Protein AF-0000000079921649 (afdb_homodimer)

pLDDT: mean 95.83, std 7.41, range [31.42, 98.88]

Structure (mmCIF, N/CA/C/O backbone):
data_AF-0000000079921649-model_v1
#
loop_
_entity.id
_entity.type
_entity.pdbx_description
1 polymer 'Metal-dependent transcriptional regulator'
#
loop_
_atom_site.group_PDB
_atom_site.id
_atom_site.type_symbol
_atom_site.label_atom_id
_atom_site.label_alt_id
_atom_site.label_comp_id
_atom_site.label_asym_id
_atom_site.label_entity_id
_atom_site.label_seq_id
_atom_site.pdbx_PDB_ins_code
_atom_site.Cartn_x
_atom_site.Cartn_y
_atom_site.Cartn_z
_atom_site.occupancy
_atom_site.B_iso_or_equiv
_atom_site.auth_seq_id
_atom_site.auth_comp_id
_atom_site.auth_asym_id
_atom_site.auth_atom_id
_atom_site.pdbx_PDB_model_num
ATOM 1 N N . MET A 1 1 ? 11.859 5.512 -8.375 1 32.03 1 MET A N 1
ATOM 2 C CA . MET A 1 1 ? 10.688 5.02 -7.656 1 32.03 1 MET A CA 1
ATOM 3 C C . MET A 1 1 ? 9.406 5.562 -8.273 1 32.03 1 MET A C 1
ATOM 5 O O . MET A 1 1 ? 9.188 6.773 -8.305 1 32.03 1 MET A O 1
ATOM 9 N N . THR A 1 2 ? 8.828 4.988 -9.281 1 42.53 2 THR A N 1
ATOM 10 C CA . THR A 1 2 ? 7.672 5.59 -9.93 1 42.53 2 THR A CA 1
ATOM 11 C C . THR A 1 2 ? 6.586 5.918 -8.914 1 42.53 2 THR A C 1
ATOM 13 O O . THR A 1 2 ? 6.16 5.047 -8.148 1 42.53 2 THR A O 1
ATOM 16 N N . ASP A 1 3 ? 6.699 7.059 -8.359 1 52.75 3 ASP A N 1
ATOM 17 C CA . ASP A 1 3 ? 5.695 7.512 -7.398 1 52.75 3 ASP A CA 1
ATOM 18 C C . ASP A 1 3 ? 4.289 7.414 -7.988 1 52.75 3 ASP A C 1
ATOM 20 O O . ASP A 1 3 ? 3.916 8.211 -8.852 1 52.75 3 ASP A O 1
ATOM 24 N N . LEU A 1 4 ? 3.9 6.086 -8.141 1 62.81 4 LEU A N 1
ATOM 25 C CA . LEU A 1 4 ? 2.527 5.898 -8.594 1 62.81 4 LEU A CA 1
ATOM 26 C C . LEU A 1 4 ? 1.567 6.781 -7.809 1 62.81 4 LEU A C 1
ATOM 28 O O . LEU A 1 4 ? 1.127 6.41 -6.719 1 62.81 4 LEU A O 1
ATOM 32 N N . ILE A 1 5 ? 1.556 8.086 -8.211 1 66.62 5 ILE A N 1
ATOM 33 C CA . ILE A 1 5 ? 0.708 9.07 -7.543 1 66.62 5 ILE A CA 1
ATOM 34 C C . ILE A 1 5 ? -0.535 9.336 -8.391 1 66.62 5 ILE A C 1
ATOM 36 O O . ILE A 1 5 ? -0.435 9.547 -9.602 1 66.62 5 ILE A O 1
ATOM 40 N N . ASP A 1 6 ? -1.612 9.102 -7.734 1 89.5 6 ASP A N 1
ATOM 41 C CA . ASP A 1 6 ? -2.855 9.555 -8.344 1 89.5 6 ASP A CA 1
ATOM 42 C C . ASP A 1 6 ? -3.045 11.062 -8.141 1 89.5 6 ASP A C 1
ATOM 44 O O . ASP A 1 6 ? -3.502 11.5 -7.086 1 89.5 6 ASP A O 1
ATOM 48 N N . THR A 1 7 ? -2.818 11.781 -9.18 1 92.25 7 THR A N 1
ATOM 49 C CA . THR A 1 7 ? -2.791 13.242 -9.109 1 92.25 7 THR A CA 1
ATOM 50 C C . THR A 1 7 ? -4.164 13.789 -8.734 1 92.25 7 THR A C 1
ATOM 52 O O . THR A 1 7 ? -4.266 14.719 -7.93 1 92.25 7 THR A O 1
ATOM 55 N N . THR A 1 8 ? -5.18 13.227 -9.352 1 95.69 8 THR A N 1
ATOM 56 C CA . THR A 1 8 ? -6.531 13.68 -9.047 1 95.69 8 THR A CA 1
ATOM 57 C C . THR A 1 8 ? -6.84 13.484 -7.566 1 95.69 8 THR A C 1
ATOM 59 O O . THR A 1 8 ? -7.348 14.398 -6.906 1 95.69 8 THR A O 1
ATOM 62 N N . GLU A 1 9 ? -6.516 12.312 -7.082 1 96.69 9 GLU A N 1
ATOM 63 C CA . GLU A 1 9 ? -6.746 12.023 -5.672 1 96.69 9 GLU A CA 1
ATOM 64 C C . GLU A 1 9 ? -5.941 12.961 -4.773 1 96.69 9 GLU A C 1
ATOM 66 O O . GLU A 1 9 ? -6.441 13.422 -3.746 1 96.69 9 GLU A O 1
ATOM 71 N N . MET A 1 10 ? -4.746 13.258 -5.172 1 96.38 10 MET A N 1
ATOM 72 C CA . MET A 1 10 ? -3.9 14.156 -4.391 1 96.38 10 MET A CA 1
ATOM 73 C C . MET A 1 10 ? -4.504 15.555 -4.328 1 96.38 10 MET A C 1
ATOM 75 O O . MET A 1 10 ? -4.453 16.203 -3.283 1 96.38 10 MET A O 1
ATOM 79 N N . TYR A 1 11 ? -5.039 16.016 -5.426 1 97.75 11 TYR A N 1
ATOM 80 C CA . TYR A 1 11 ? -5.652 17.344 -5.461 1 97.75 11 TYR A CA 1
ATOM 81 C C . TYR A 1 11 ? -6.902 17.391 -4.586 1 97.75 11 TYR A C 1
ATOM 83 O O . TYR A 1 11 ? -7.102 18.344 -3.828 1 97.75 11 TYR A O 1
ATOM 91 N N . LEU A 1 12 ? -7.707 16.344 -4.715 1 98.25 12 LEU A N 1
ATOM 92 C CA . LEU A 1 12 ? -8.922 16.266 -3.914 1 98.25 12 LEU A CA 1
ATOM 93 C C . LEU A 1 12 ? -8.594 16.234 -2.426 1 98.25 12 LEU A C 1
ATOM 95 O O . LEU A 1 12 ? -9.211 16.953 -1.635 1 98.25 12 LEU A O 1
ATOM 99 N N . ARG A 1 13 ? -7.637 15.453 -2.094 1 97.62 13 ARG A N 1
ATOM 100 C CA . ARG A 1 13 ? -7.211 15.359 -0.7 1 97.62 13 ARG A CA 1
ATOM 101 C C . ARG A 1 13 ? -6.691 16.703 -0.198 1 97.62 13 ARG A C 1
ATOM 103 O O . ARG A 1 13 ? -6.938 17.078 0.951 1 97.62 13 ARG A O 1
ATOM 110 N N . THR A 1 14 ? -6.004 17.391 -1.029 1 97.88 14 THR A N 1
ATOM 111 C CA . THR A 1 14 ? -5.449 18.688 -0.658 1 97.88 14 THR A CA 1
ATOM 112 C C . THR A 1 14 ? -6.562 19.703 -0.38 1 97.88 14 THR A C 1
ATOM 114 O O . THR A 1 14 ? -6.477 20.484 0.57 1 97.88 14 THR A O 1
ATOM 117 N N . ILE A 1 15 ? -7.543 19.672 -1.161 1 98.25 15 ILE A N 1
ATOM 118 C CA . ILE A 1 15 ? -8.672 20.578 -0.943 1 98.25 15 ILE A CA 1
ATOM 119 C C . ILE A 1 15 ? -9.32 20.266 0.407 1 98.25 15 ILE A C 1
ATOM 121 O O . ILE A 1 15 ? -9.625 21.188 1.178 1 98.25 15 ILE A O 1
ATOM 125 N N . LEU A 1 16 ? -9.484 19.016 0.685 1 98.19 16 LEU A N 1
ATOM 126 C CA . LEU A 1 16 ? -10.062 18.625 1.965 1 98.19 16 LEU A CA 1
ATOM 127 C C . LEU A 1 16 ? -9.18 19.078 3.123 1 98.19 16 LEU A C 1
ATOM 129 O O . LEU A 1 16 ? -9.688 19.531 4.152 1 98.19 16 LEU A O 1
ATOM 133 N N . GLU A 1 17 ? -7.883 18.953 2.967 1 97.38 17 GLU A N 1
ATOM 134 C CA . GLU A 1 17 ? -6.926 19.406 3.973 1 97.38 17 GLU A CA 1
ATOM 135 C C . GLU A 1 17 ? -7.078 20.906 4.246 1 97.38 17 GLU A C 1
ATOM 137 O O . GLU A 1 17 ? -7.039 21.328 5.402 1 97.38 17 GLU A O 1
ATOM 142 N N . LEU A 1 18 ? -7.207 21.625 3.17 1 97.88 18 LEU A N 1
ATOM 143 C CA . LEU A 1 18 ? -7.387 23.062 3.303 1 97.88 18 LEU A CA 1
ATOM 144 C C . LEU A 1 18 ? -8.664 23.375 4.066 1 97.88 18 LEU A C 1
ATOM 146 O O . LEU A 1 18 ? -8.656 24.219 4.973 1 97.88 18 LEU A O 1
ATOM 150 N N . GLU A 1 19 ? -9.695 22.688 3.775 1 97 19 GLU A N 1
ATOM 151 C CA . GLU A 1 19 ? -10.969 22.875 4.469 1 97 19 GLU A CA 1
ATOM 152 C C . GLU A 1 19 ? -10.844 22.547 5.953 1 97 19 GLU A C 1
ATOM 154 O O . GLU A 1 19 ? -11.398 23.266 6.797 1 97 19 GLU A O 1
ATOM 159 N N . GLU A 1 20 ? -10.148 21.484 6.199 1 96.81 20 GLU A N 1
ATOM 160 C CA . GLU A 1 20 ? -9.945 21.094 7.586 1 96.81 20 GLU A CA 1
ATOM 161 C C . GLU A 1 20 ? -9.281 22.203 8.398 1 96.81 20 GLU A C 1
ATOM 163 O O . GLU A 1 20 ? -9.617 22.406 9.562 1 96.81 20 GLU A O 1
ATOM 168 N N . GLU A 1 21 ? -8.383 22.906 7.758 1 96 21 GLU A N 1
ATOM 169 C CA . GLU A 1 21 ? -7.652 23.953 8.453 1 96 21 GLU A CA 1
ATOM 170 C C . GLU A 1 21 ? -8.328 25.312 8.273 1 96 21 GLU A C 1
ATOM 172 O O . GLU A 1 21 ? -7.742 26.344 8.586 1 96 21 GLU A O 1
ATOM 177 N N . ASN A 1 22 ? -9.531 25.344 7.695 1 95.31 22 ASN A N 1
ATOM 178 C CA . ASN A 1 22 ? -10.32 26.547 7.461 1 95.31 22 ASN A CA 1
ATOM 179 C C . ASN A 1 22 ? -9.594 27.516 6.531 1 95.31 22 ASN A C 1
ATOM 181 O O . ASN A 1 22 ? -9.617 28.719 6.75 1 95.31 22 ASN A O 1
ATOM 185 N N . ILE A 1 23 ? -8.898 26.938 5.625 1 95.31 23 ILE A N 1
ATOM 186 C CA . ILE A 1 23 ? -8.258 27.719 4.574 1 95.31 23 ILE A CA 1
ATOM 187 C C . ILE A 1 23 ? -9.062 27.594 3.281 1 95.31 23 ILE A C 1
ATOM 189 O O . ILE A 1 23 ? -9.445 26.5 2.875 1 95.31 23 ILE A O 1
ATOM 193 N N . VAL A 1 24 ? -9.32 28.734 2.621 1 96.44 24 VAL A N 1
ATOM 194 C CA . VAL A 1 24 ? -10.094 28.719 1.384 1 96.44 24 VAL A CA 1
ATOM 195 C C . VAL A 1 24 ? -9.289 28.047 0.274 1 96.44 24 VAL A C 1
ATOM 197 O O . VAL A 1 24 ? -8.18 28.469 -0.043 1 96.44 24 VAL A O 1
ATOM 200 N N . PRO A 1 25 ? -9.844 27.031 -0.302 1 97.88 25 PRO A N 1
ATOM 201 C CA . PRO A 1 25 ? -9.102 26.344 -1.357 1 97.88 25 PRO A CA 1
ATOM 202 C C . PRO A 1 25 ? -9 27.156 -2.643 1 97.88 25 PRO A C 1
ATOM 204 O O . PRO A 1 25 ? -10.023 27.484 -3.256 1 97.88 25 PRO A O 1
ATOM 207 N N . LEU A 1 26 ? -7.812 27.531 -2.957 1 97.69 26 LEU A N 1
ATOM 208 C CA . LEU A 1 26 ? -7.477 28.188 -4.211 1 97.69 26 LEU A CA 1
ATOM 209 C C . LEU A 1 26 ? -6.43 27.391 -4.984 1 97.69 26 LEU A C 1
ATOM 211 O O . LEU A 1 26 ? -5.656 26.641 -4.395 1 97.69 26 LEU A O 1
ATOM 215 N N . ARG A 1 27 ? -6.43 27.594 -6.285 1 97.06 27 ARG A N 1
ATOM 216 C CA . ARG A 1 27 ? -5.426 26.938 -7.109 1 97.06 27 ARG A CA 1
ATOM 217 C C . ARG A 1 27 ? -4.016 27.234 -6.605 1 97.06 27 ARG A C 1
ATOM 219 O O . ARG A 1 27 ? -3.16 26.344 -6.586 1 97.06 27 ARG A O 1
ATOM 226 N N . ALA A 1 28 ? -3.832 28.406 -6.18 1 96.56 28 ALA A N 1
ATOM 227 C CA . ALA A 1 28 ? -2.52 28.828 -5.699 1 96.56 28 ALA A CA 1
ATOM 228 C C . ALA A 1 28 ? -2.1 28.031 -4.473 1 96.56 28 ALA A C 1
ATOM 230 O O . ALA A 1 28 ? -0.92 27.703 -4.305 1 96.56 28 ALA A O 1
ATOM 231 N N . ARG A 1 29 ? -3.008 27.766 -3.613 1 96.56 29 ARG A N 1
ATOM 232 C CA . ARG A 1 29 ? -2.723 27 -2.408 1 96.56 29 ARG A CA 1
ATOM 233 C C . ARG A 1 29 ? -2.359 25.562 -2.752 1 96.56 29 ARG A C 1
ATOM 235 O O . ARG A 1 29 ? -1.484 24.969 -2.119 1 96.56 29 ARG A O 1
ATOM 242 N N . ILE A 1 30 ? -3.043 25.016 -3.74 1 97.12 30 ILE A N 1
ATOM 243 C CA . ILE A 1 30 ? -2.74 23.656 -4.191 1 97.12 30 ILE A CA 1
ATOM 244 C C . ILE A 1 30 ? -1.325 23.609 -4.762 1 97.12 30 ILE A C 1
ATOM 246 O O . ILE A 1 30 ? -0.561 22.688 -4.465 1 97.12 30 ILE A O 1
ATOM 250 N N . SER A 1 31 ? -1.014 24.594 -5.609 1 97 31 SER A N 1
ATOM 251 C CA . SER A 1 31 ? 0.325 24.688 -6.184 1 97 31 SER A CA 1
ATOM 252 C C . SER A 1 31 ? 1.392 24.719 -5.094 1 97 31 SER A C 1
ATOM 254 O O . SER A 1 31 ? 2.406 24.031 -5.195 1 97 31 SER A O 1
ATOM 256 N N . GLU A 1 32 ? 1.151 25.438 -4.035 1 95.44 32 GLU A N 1
ATOM 257 C CA . GLU A 1 32 ? 2.088 25.562 -2.922 1 95.44 32 GLU A CA 1
ATOM 258 C C . GLU A 1 32 ? 2.238 24.25 -2.172 1 95.44 32 GLU A C 1
ATOM 260 O O . GLU A 1 32 ? 3.354 23.828 -1.854 1 95.44 32 GLU A O 1
ATOM 265 N N . ARG A 1 33 ? 1.141 23.625 -1.967 1 95.12 33 ARG A N 1
ATOM 266 C CA . ARG A 1 33 ? 1.136 22.406 -1.162 1 95.12 33 ARG A CA 1
ATOM 267 C C . ARG A 1 33 ? 1.784 21.25 -1.915 1 95.12 33 ARG A C 1
ATOM 269 O O . ARG A 1 33 ? 2.502 20.438 -1.322 1 95.12 33 ARG A O 1
ATOM 276 N N . LEU A 1 34 ? 1.502 21.172 -3.203 1 95.19 34 LEU A N 1
ATOM 277 C CA . LEU A 1 34 ? 1.942 20.016 -3.971 1 95.19 34 LEU A CA 1
ATOM 278 C C . LEU A 1 34 ? 3.201 20.328 -4.77 1 95.19 34 LEU A C 1
ATOM 280 O O . LEU A 1 34 ? 3.805 19.438 -5.375 1 95.19 34 LEU A O 1
ATOM 284 N N . SER A 1 35 ? 3.631 21.562 -4.766 1 95.06 35 SER A N 1
ATOM 285 C CA . SER A 1 35 ? 4.781 22.016 -5.535 1 95.06 35 SER A CA 1
ATOM 286 C C . SER A 1 35 ? 4.609 21.719 -7.02 1 95.06 35 SER A C 1
ATOM 288 O O . SER A 1 35 ? 5.523 21.219 -7.668 1 95.06 35 SER A O 1
ATOM 290 N N . HIS A 1 36 ? 3.363 21.938 -7.496 1 96.19 36 HIS A N 1
ATOM 291 C CA . HIS A 1 36 ? 3.064 21.859 -8.922 1 96.19 36 HIS A CA 1
ATOM 292 C C . HIS A 1 36 ? 2.988 23.234 -9.547 1 96.19 36 HIS A C 1
ATOM 294 O O . HIS A 1 36 ? 2.662 24.219 -8.867 1 96.19 36 HIS A O 1
ATOM 300 N N . SER A 1 37 ? 3.303 23.312 -10.773 1 97.19 37 SER A N 1
ATOM 301 C CA . SER A 1 37 ? 3.256 24.594 -11.461 1 97.19 37 SER A CA 1
ATOM 302 C C . SER A 1 37 ? 1.82 25.094 -11.609 1 97.19 37 SER A C 1
ATOM 304 O O . SER A 1 37 ? 0.883 24.281 -11.648 1 97.19 37 SER A O 1
ATOM 306 N N . GLY A 1 38 ? 1.699 26.406 -11.711 1 96.31 38 GLY A N 1
ATOM 307 C CA . GLY A 1 38 ? 0.39 27 -11.914 1 96.31 38 GLY A CA 1
ATOM 308 C C . GLY A 1 38 ? -0.365 26.406 -13.086 1 96.31 38 GLY A C 1
ATOM 309 O O . GLY A 1 38 ? -1.491 25.938 -12.93 1 96.31 38 GLY A O 1
ATOM 310 N N . PRO A 1 39 ? 0.261 26.344 -14.234 1 97.44 39 PRO A N 1
ATOM 311 C CA . PRO A 1 39 ? -0.396 25.797 -15.414 1 97.44 39 PRO A CA 1
ATOM 312 C C . PRO A 1 39 ? -0.816 24.328 -15.219 1 97.44 39 PRO A C 1
ATOM 314 O O . PRO A 1 39 ? -1.905 23.938 -15.641 1 97.44 39 PRO A O 1
ATOM 317 N N . THR A 1 40 ? -0.009 23.531 -14.578 1 96.62 40 THR A N 1
ATOM 318 C CA . THR A 1 40 ? -0.338 22.141 -14.297 1 96.62 40 THR A CA 1
ATOM 319 C C . THR A 1 40 ? -1.558 22.047 -13.383 1 96.62 40 THR A C 1
ATOM 321 O O . THR A 1 40 ? -2.467 21.25 -13.633 1 96.62 40 THR A O 1
ATOM 324 N N . VAL A 1 41 ? -1.55 22.922 -12.375 1 97.69 41 VAL A N 1
ATOM 325 C CA . VAL A 1 41 ? -2.664 22.938 -11.43 1 97.69 41 VAL A CA 1
ATOM 326 C C . VAL A 1 41 ? -3.943 23.359 -12.148 1 97.69 41 VAL A C 1
ATOM 328 O O . VAL A 1 41 ? -5 22.75 -11.961 1 97.69 41 VAL A O 1
ATOM 331 N N . SER A 1 42 ? -3.822 24.359 -12.945 1 96.88 42 SER A N 1
ATOM 332 C CA . SER A 1 42 ? -4.984 24.859 -13.664 1 96.88 42 SER A CA 1
ATOM 333 C C . SER A 1 42 ? -5.555 23.797 -14.602 1 96.88 42 SER A C 1
ATOM 335 O O . SER A 1 42 ? -6.773 23.625 -14.68 1 96.88 42 SER A O 1
ATOM 337 N N . GLN A 1 43 ? -4.742 23.156 -15.273 1 97.75 43 GLN A N 1
ATOM 338 C CA . GLN A 1 43 ? -5.164 22.109 -16.203 1 97.75 43 GLN A CA 1
ATOM 339 C C . GLN A 1 43 ? -5.84 20.953 -15.453 1 97.75 43 GLN A C 1
ATOM 341 O O . GLN A 1 43 ? -6.891 20.469 -15.883 1 97.75 43 GLN A O 1
ATOM 346 N N . THR A 1 44 ? -5.246 20.531 -14.398 1 97.31 44 THR A N 1
ATOM 347 C CA . THR A 1 44 ? -5.785 19.438 -13.609 1 97.31 44 THR A CA 1
ATOM 348 C C . THR A 1 44 ? -7.129 19.812 -13 1 97.31 44 THR A C 1
ATOM 350 O O . THR A 1 44 ? -8.07 19.016 -13.023 1 97.31 44 THR A O 1
ATOM 353 N N . VAL A 1 45 ? -7.207 21 -12.477 1 97.75 45 VAL A N 1
ATOM 354 C CA . VAL A 1 45 ? -8.461 21.469 -11.906 1 97.75 45 VAL A CA 1
ATOM 355 C C . VAL A 1 45 ? -9.539 21.516 -12.992 1 97.75 45 VAL A C 1
ATOM 357 O O . VAL A 1 45 ? -10.695 21.172 -12.75 1 97.75 45 VAL A O 1
ATOM 360 N N . GLY A 1 46 ? -9.109 22.016 -14.133 1 97.25 46 GLY A N 1
ATOM 361 C CA . GLY A 1 46 ? -10.039 22.016 -15.258 1 97.25 46 GLY A CA 1
ATOM 362 C C . GLY A 1 46 ? -10.586 20.641 -15.57 1 97.25 46 GLY A C 1
ATOM 363 O O . GLY A 1 46 ? -11.789 20.484 -15.805 1 97.25 46 GLY A O 1
ATOM 364 N N . ARG A 1 47 ? -9.773 19.656 -15.609 1 97.94 47 ARG A N 1
ATOM 365 C CA . ARG A 1 47 ? -10.188 18.281 -15.852 1 97.94 47 ARG A CA 1
ATOM 366 C C . ARG A 1 47 ? -11.109 17.781 -14.742 1 97.94 47 ARG A C 1
ATOM 368 O O . ARG A 1 47 ? -12.109 17.125 -15.008 1 97.94 47 ARG A O 1
ATOM 375 N N . MET A 1 48 ? -10.758 18.078 -13.531 1 98.12 48 MET A N 1
ATOM 376 C CA . MET A 1 48 ? -11.562 17.672 -12.383 1 98.12 48 MET A CA 1
ATOM 377 C C . MET A 1 48 ? -12.961 18.297 -12.445 1 98.12 48 MET A C 1
ATOM 379 O O . MET A 1 48 ? -13.938 17.656 -12.062 1 98.12 48 MET A O 1
ATOM 383 N N . GLU A 1 49 ? -13.008 19.516 -12.883 1 97.94 49 GLU A N 1
ATOM 384 C CA . GLU A 1 49 ? -14.297 20.188 -13.031 1 97.94 49 GLU A CA 1
ATOM 385 C C . GLU A 1 49 ? -15.141 19.5 -14.109 1 97.94 49 GLU A C 1
ATOM 387 O O . GLU A 1 49 ? -16.328 19.266 -13.906 1 97.94 49 GLU A O 1
ATOM 392 N N . ARG A 1 50 ? -14.523 19.188 -15.234 1 97.56 50 ARG A N 1
ATOM 393 C CA . ARG A 1 50 ? -15.219 18.5 -16.312 1 97.56 50 ARG A CA 1
ATOM 394 C C . ARG A 1 50 ? -15.719 17.141 -15.859 1 97.56 50 ARG A C 1
ATOM 396 O O . ARG A 1 50 ? -16.797 16.703 -16.266 1 97.56 50 ARG A O 1
ATOM 403 N N . ASP A 1 51 ? -14.977 16.531 -14.977 1 97.75 51 ASP A N 1
ATOM 404 C CA . ASP A 1 51 ? -15.312 15.195 -14.484 1 97.75 51 ASP A CA 1
ATOM 405 C C . ASP A 1 51 ? -16.328 15.273 -13.344 1 97.75 51 ASP A C 1
ATOM 407 O O . ASP A 1 51 ? -16.719 14.25 -12.781 1 97.75 51 ASP A O 1
ATOM 411 N N . GLY A 1 52 ? -16.672 16.453 -12.93 1 98.25 52 GLY A N 1
ATOM 412 C CA . GLY A 1 52 ? -17.703 16.656 -11.93 1 98.25 52 GLY A CA 1
ATOM 413 C C . GLY A 1 52 ? -17.219 16.469 -10.508 1 98.25 52 GLY A C 1
ATOM 414 O O . GLY A 1 52 ? -18 16.109 -9.617 1 98.25 52 GLY A O 1
ATOM 415 N N . LEU A 1 53 ? -15.93 16.672 -10.273 1 98.62 53 LEU A N 1
ATOM 416 C CA . LEU A 1 53 ? -15.359 16.438 -8.945 1 98.62 53 LEU A CA 1
ATOM 417 C C . LEU A 1 53 ? -15.258 17.734 -8.164 1 98.62 53 LEU A C 1
ATOM 419 O O . LEU A 1 53 ? -15.281 17.719 -6.93 1 98.62 53 LEU A O 1
ATOM 423 N N . VAL A 1 54 ? -15.102 18.906 -8.867 1 98.44 54 VAL A N 1
ATOM 424 C CA . VAL A 1 54 ? -14.953 20.203 -8.234 1 98.44 54 VAL A CA 1
ATOM 425 C C . VAL A 1 54 ? -15.734 21.25 -9.023 1 98.44 54 VAL A C 1
ATOM 427 O O . VAL A 1 54 ? -16.062 21.031 -10.195 1 98.44 54 VAL A O 1
ATOM 430 N N . VAL A 1 55 ? -16.078 22.297 -8.352 1 97.75 55 VAL A N 1
ATOM 431 C CA . VAL A 1 55 ? -16.656 23.484 -8.969 1 97.75 55 VAL A CA 1
ATOM 432 C C . VAL A 1 55 ? -15.781 24.688 -8.656 1 97.75 55 VAL A C 1
ATOM 434 O O . VAL A 1 55 ? -15.336 24.875 -7.523 1 97.75 55 VAL A O 1
ATOM 437 N N . VAL A 1 56 ? -15.484 25.438 -9.695 1 94.5 56 VAL A N 1
ATOM 438 C CA . VAL A 1 56 ? -14.766 26.688 -9.5 1 94.5 56 VAL A CA 1
ATOM 439 C C . VAL A 1 56 ? -15.758 27.844 -9.406 1 94.5 56 VAL A C 1
ATOM 441 O O . VAL A 1 56 ? -16.422 28.188 -10.391 1 94.5 56 VAL A O 1
ATOM 444 N N . SER A 1 57 ? -15.781 28.391 -8.281 1 89.19 57 SER A N 1
ATOM 445 C CA . SER A 1 57 ? -16.734 29.469 -8.07 1 89.19 57 SER A CA 1
ATOM 446 C C . SER A 1 57 ? -16.203 30.781 -8.617 1 89.19 57 SER A C 1
ATOM 448 O O . SER A 1 57 ? -15.023 30.891 -8.945 1 89.19 57 SER A O 1
ATOM 450 N N . GLY A 1 58 ? -17.109 31.797 -8.695 1 82.56 58 GLY A N 1
ATOM 451 C CA . GLY A 1 58 ? -16.828 33.094 -9.289 1 82.56 58 GLY A CA 1
ATOM 452 C C . GLY A 1 58 ? -15.625 33.781 -8.672 1 82.56 58 GLY A C 1
ATOM 453 O O . GLY A 1 58 ? -14.852 34.438 -9.367 1 82.56 58 GLY A O 1
ATOM 454 N N . ASP A 1 59 ? -15.336 33.562 -7.402 1 89 59 ASP A N 1
ATOM 455 C CA . ASP A 1 59 ? -14.195 34.188 -6.734 1 89 59 ASP A CA 1
ATOM 456 C C . ASP A 1 59 ? -12.977 33.25 -6.75 1 89 59 ASP A C 1
ATOM 458 O O . ASP A 1 59 ? -12.062 33.406 -5.941 1 89 59 ASP A O 1
ATOM 462 N N . ARG A 1 60 ? -13.039 32.25 -7.559 1 89.69 60 ARG A N 1
ATOM 463 C CA . ARG A 1 60 ? -11.953 31.359 -7.898 1 89.69 60 ARG A CA 1
ATOM 464 C C . ARG A 1 60 ? -11.703 30.359 -6.773 1 89.69 60 ARG A C 1
ATOM 466 O O . ARG A 1 60 ? -10.648 29.719 -6.723 1 89.69 60 ARG A O 1
ATOM 473 N N . HIS A 1 61 ? -12.633 30.391 -5.801 1 95.44 61 HIS A N 1
ATOM 474 C CA . HIS A 1 61 ? -12.367 29.359 -4.801 1 95.44 61 HIS A CA 1
ATOM 475 C C . HIS A 1 61 ? -12.891 28 -5.262 1 95.44 61 HIS A C 1
ATOM 477 O O . HIS A 1 61 ? -13.852 27.922 -6.023 1 95.44 61 HIS A O 1
ATOM 483 N N . LEU A 1 62 ? -12.273 26.953 -4.922 1 97.94 62 LEU A N 1
ATOM 484 C CA . LEU A 1 62 ? -12.594 25.578 -5.297 1 97.94 62 LEU A CA 1
ATOM 485 C C . LEU A 1 62 ? -13.539 24.953 -4.285 1 97.94 62 LEU A C 1
ATOM 487 O O . LEU A 1 62 ? -13.352 25.094 -3.076 1 97.94 62 LEU A O 1
ATOM 491 N N . GLU A 1 63 ? -14.562 24.328 -4.812 1 97.5 63 GLU A N 1
ATOM 492 C CA . GLU A 1 63 ? -15.492 23.594 -3.967 1 97.5 63 GLU A CA 1
ATOM 493 C C . GLU A 1 63 ? -15.641 22.141 -4.438 1 97.5 63 GLU A C 1
ATOM 495 O O . GLU A 1 63 ? -15.805 21.891 -5.633 1 97.5 63 GLU A O 1
ATOM 500 N N . LEU A 1 64 ? -15.57 21.25 -3.482 1 98.38 64 LEU A N 1
ATOM 501 C CA . LEU A 1 64 ? -15.789 19.844 -3.824 1 98.38 64 LEU A CA 1
ATOM 502 C C . LEU A 1 64 ? -17.266 19.578 -4.082 1 98.38 64 LEU A C 1
ATOM 504 O O . LEU A 1 64 ? -18.125 20.047 -3.334 1 98.38 64 LEU A O 1
ATOM 508 N N . THR A 1 65 ? -17.594 18.875 -5.168 1 98.44 65 THR A N 1
ATOM 509 C CA . THR A 1 65 ? -18.938 18.297 -5.324 1 98.44 65 THR A CA 1
ATOM 510 C C . THR A 1 65 ? -19.141 17.141 -4.352 1 98.44 65 THR A C 1
ATOM 512 O O . THR A 1 65 ? -18.203 16.703 -3.684 1 98.44 65 THR A O 1
ATOM 515 N N . PRO A 1 66 ? -20.344 16.672 -4.293 1 98.31 66 PRO A N 1
ATOM 516 C CA . PRO A 1 66 ? -20.562 15.492 -3.449 1 98.31 66 PRO A CA 1
ATOM 517 C C . PRO A 1 66 ? -19.672 14.312 -3.854 1 98.31 66 PRO A C 1
ATOM 519 O O . PRO A 1 66 ? -19.094 13.648 -2.992 1 98.31 66 PRO A O 1
ATOM 522 N N . THR A 1 67 ? -19.562 14.117 -5.125 1 98.38 67 THR A N 1
ATOM 523 C CA . THR A 1 67 ? -18.719 13.047 -5.629 1 98.38 67 THR A CA 1
ATOM 524 C C . THR A 1 67 ? -17.25 13.312 -5.305 1 98.38 67 THR A C 1
ATOM 526 O O . THR A 1 67 ? -16.531 12.414 -4.871 1 98.38 67 THR A O 1
ATOM 529 N N . GLY A 1 68 ? -16.812 14.531 -5.508 1 98.62 68 GLY A N 1
ATOM 530 C CA . GLY A 1 68 ? -15.445 14.914 -5.191 1 98.62 68 GLY A CA 1
ATOM 531 C C . GLY A 1 68 ? -15.117 14.781 -3.717 1 98.62 68 GLY A C 1
ATOM 532 O O . GLY A 1 68 ? -14.031 14.312 -3.357 1 98.62 68 GLY A O 1
ATOM 533 N N . ARG A 1 69 ? -16.062 15.203 -2.924 1 98.56 69 ARG A N 1
ATOM 534 C CA . ARG A 1 69 ? -15.867 15.117 -1.481 1 98.56 69 ARG A CA 1
ATOM 535 C C . ARG A 1 69 ? -15.766 13.664 -1.025 1 98.56 69 ARG A C 1
ATOM 537 O O . ARG A 1 69 ? -14.914 13.328 -0.201 1 98.56 69 ARG A O 1
ATOM 544 N N . SER A 1 70 ? -16.641 12.883 -1.56 1 98.38 70 SER A N 1
ATOM 545 C CA . SER A 1 70 ? -16.594 11.461 -1.224 1 98.38 70 SER A CA 1
ATOM 546 C C . SER A 1 70 ? -15.234 10.852 -1.563 1 98.38 70 SER A C 1
ATOM 548 O O . SER A 1 70 ? -14.641 10.148 -0.747 1 98.38 70 SER A O 1
ATOM 550 N N . LYS A 1 71 ? -14.711 11.133 -2.695 1 98.12 71 LYS A N 1
ATOM 551 C CA . LYS A 1 71 ? -13.406 10.625 -3.123 1 98.12 71 LYS A CA 1
ATOM 552 C C . LYS A 1 71 ? -12.289 11.164 -2.24 1 98.12 71 LYS A C 1
ATOM 554 O O . LYS A 1 71 ? -11.367 10.438 -1.871 1 98.12 71 LYS A O 1
ATOM 559 N N . ALA A 1 72 ? -12.359 12.414 -1.905 1 98.62 72 ALA A N 1
ATOM 560 C CA . ALA A 1 72 ? -11.359 13.047 -1.055 1 98.62 72 ALA A CA 1
ATOM 561 C C . ALA A 1 72 ? -11.336 12.414 0.334 1 98.62 72 ALA A C 1
ATOM 563 O O . ALA A 1 72 ? -10.266 12.133 0.879 1 98.62 72 ALA A O 1
ATOM 564 N N . VAL A 1 73 ? -12.523 12.164 0.88 1 98.62 73 VAL A N 1
ATOM 565 C CA . VAL A 1 73 ? -12.664 11.562 2.201 1 98.62 73 VAL A CA 1
ATOM 566 C C . VAL A 1 73 ? -12.109 10.141 2.188 1 98.62 73 VAL A C 1
ATOM 568 O O . VAL A 1 73 ? -11.414 9.734 3.121 1 98.62 73 VAL A O 1
ATOM 571 N N . HIS A 1 74 ? -12.367 9.43 1.104 1 98.5 74 HIS A N 1
ATOM 572 C CA . HIS A 1 74 ? -11.867 8.062 0.993 1 98.5 74 HIS A CA 1
ATOM 573 C C . HIS A 1 74 ? -10.344 8.031 0.983 1 98.5 74 HIS A C 1
ATOM 575 O O . HIS A 1 74 ? -9.727 7.219 1.678 1 98.5 74 HIS A O 1
ATOM 581 N N . VAL A 1 75 ? -9.789 8.93 0.256 1 98.25 75 VAL A N 1
ATOM 582 C CA . VAL A 1 75 ? -8.328 8.953 0.161 1 98.25 75 VAL A CA 1
ATOM 583 C C . VAL A 1 75 ? -7.73 9.328 1.513 1 98.25 75 VAL A C 1
ATOM 585 O O . VAL A 1 75 ? -6.773 8.703 1.971 1 98.25 75 VAL A O 1
ATOM 588 N N . MET A 1 76 ? -8.273 10.336 2.143 1 98.69 76 MET A N 1
ATOM 589 C CA . MET A 1 76 ? -7.75 10.781 3.43 1 98.69 76 MET A CA 1
ATOM 590 C C . MET A 1 76 ? -7.922 9.695 4.492 1 98.69 76 MET A C 1
ATOM 592 O O . MET A 1 76 ? -7.039 9.492 5.324 1 98.69 76 MET A O 1
ATOM 596 N N . ARG A 1 77 ? -9.078 9.016 4.484 1 98.75 77 ARG A N 1
ATOM 597 C CA . ARG A 1 77 ? -9.312 7.93 5.422 1 98.75 77 ARG A CA 1
ATOM 598 C C . ARG A 1 77 ? -8.281 6.82 5.242 1 98.75 77 ARG A C 1
ATOM 600 O O . ARG A 1 77 ? -7.68 6.359 6.215 1 98.75 77 ARG A O 1
ATOM 607 N N . LYS A 1 78 ? -8.055 6.43 3.996 1 98.5 78 LYS A N 1
ATOM 608 C CA . LYS A 1 78 ? -7.051 5.41 3.703 1 98.5 78 LYS A CA 1
ATOM 609 C C . LYS A 1 78 ? -5.66 5.863 4.148 1 98.5 78 LYS A C 1
ATOM 611 O O . LYS A 1 78 ? -4.895 5.078 4.707 1 98.5 78 LYS A O 1
ATOM 616 N N . HIS A 1 79 ? -5.383 7.129 3.951 1 98.62 79 HIS A N 1
ATOM 617 C CA . HIS A 1 79 ? -4.098 7.699 4.336 1 98.62 79 HIS A CA 1
ATOM 618 C C . HIS A 1 79 ? -3.871 7.586 5.84 1 98.62 79 HIS A C 1
ATOM 620 O O . HIS A 1 79 ? -2.848 7.055 6.277 1 98.62 79 HIS A O 1
ATOM 626 N N . ARG A 1 80 ? -4.812 8.055 6.555 1 98.88 80 ARG A N 1
ATOM 627 C CA . ARG A 1 80 ? -4.629 8.133 8 1 98.88 80 ARG A CA 1
ATOM 628 C C . ARG A 1 80 ? -4.75 6.75 8.641 1 98.88 80 ARG A C 1
ATOM 630 O O . ARG A 1 80 ? -4.113 6.477 9.656 1 98.88 80 ARG A O 1
ATOM 637 N N . LEU A 1 81 ? -5.504 5.82 8.008 1 98.81 81 LEU A N 1
ATOM 638 C CA . LEU A 1 81 ? -5.492 4.43 8.453 1 98.81 81 LEU A CA 1
ATOM 639 C C . LEU A 1 81 ? -4.152 3.775 8.148 1 98.81 81 LEU A C 1
ATOM 641 O O . LEU A 1 81 ? -3.633 3.008 8.961 1 98.81 81 LEU A O 1
ATOM 645 N N . ALA A 1 82 ? -3.637 4.074 6.973 1 98.69 82 ALA A N 1
ATOM 646 C CA . ALA A 1 82 ? -2.311 3.568 6.637 1 98.69 82 ALA A CA 1
ATOM 647 C C . ALA A 1 82 ? -1.265 4.062 7.633 1 98.69 82 ALA A C 1
ATOM 649 O O . ALA A 1 82 ? -0.364 3.312 8.016 1 98.69 82 ALA A O 1
ATOM 650 N N . GLU A 1 83 ? -1.376 5.305 8.016 1 98.88 83 GLU A N 1
ATOM 651 C CA . GLU A 1 83 ? -0.46 5.836 9.016 1 98.88 83 GLU A CA 1
ATOM 652 C C . GLU A 1 83 ? -0.515 5.02 10.305 1 98.88 83 GLU A C 1
ATOM 654 O O . GLU A 1 83 ? 0.522 4.703 10.891 1 98.88 83 GLU A O 1
ATOM 659 N N . ARG A 1 84 ? -1.713 4.684 10.742 1 98.88 84 ARG A N 1
ATOM 660 C CA . ARG A 1 84 ? -1.876 3.9 11.961 1 98.88 84 ARG A CA 1
ATOM 661 C C . ARG A 1 84 ? -1.296 2.5 11.789 1 98.88 84 ARG A C 1
ATOM 663 O O . ARG A 1 84 ? -0.636 1.985 12.695 1 98.88 84 ARG A O 1
ATOM 670 N N . LEU A 1 85 ? -1.549 1.888 10.625 1 98.88 85 LEU A N 1
ATOM 671 C CA . LEU A 1 85 ? -0.964 0.581 10.344 1 98.88 85 LEU A CA 1
ATOM 672 C C . LEU A 1 85 ? 0.558 0.641 10.414 1 98.88 85 LEU A C 1
ATOM 674 O O . LEU A 1 85 ? 1.186 -0.187 11.078 1 98.88 85 LEU A O 1
ATOM 678 N N . LEU A 1 86 ? 1.171 1.606 9.797 1 98.81 86 LEU A N 1
ATOM 679 C CA . LEU A 1 86 ? 2.617 1.744 9.672 1 98.81 86 LEU A CA 1
ATOM 680 C C . LEU A 1 86 ? 3.254 2.053 11.016 1 98.81 86 LEU A C 1
ATOM 682 O O . LEU A 1 86 ? 4.332 1.543 11.336 1 98.81 86 LEU A O 1
ATOM 686 N N . SER A 1 87 ? 2.535 2.828 11.789 1 98.56 87 SER A N 1
ATOM 687 C CA . SER A 1 87 ? 3.088 3.244 13.07 1 98.56 87 SER A CA 1
ATOM 688 C C . SER A 1 87 ? 2.822 2.201 14.156 1 98.56 87 SER A C 1
ATOM 690 O O . SER A 1 87 ? 3.756 1.707 14.789 1 98.56 87 SER A O 1
ATOM 692 N N . ASP A 1 88 ? 1.597 1.76 14.297 1 98.38 88 ASP A N 1
ATOM 693 C CA . ASP A 1 88 ? 1.164 0.975 15.445 1 98.38 88 ASP A CA 1
ATOM 694 C C . ASP A 1 88 ? 1.498 -0.503 15.266 1 98.38 88 ASP A C 1
ATOM 696 O O . ASP A 1 88 ? 1.719 -1.223 16.234 1 98.38 88 ASP A O 1
ATOM 700 N N . VAL A 1 89 ? 1.535 -0.948 14.023 1 98.38 89 VAL A N 1
ATOM 701 C CA . VAL A 1 89 ? 1.648 -2.381 13.773 1 98.38 89 VAL A CA 1
ATOM 702 C C . VAL A 1 89 ? 3.012 -2.695 13.164 1 98.38 89 VAL A C 1
ATOM 704 O O . VAL A 1 89 ? 3.777 -3.492 13.711 1 98.38 89 VAL A O 1
ATOM 707 N N . ILE A 1 90 ? 3.365 -2.033 12.125 1 98.25 90 ILE A N 1
ATOM 708 C CA . ILE A 1 90 ? 4.586 -2.338 11.391 1 98.25 90 ILE A CA 1
ATOM 709 C C . ILE A 1 90 ? 5.793 -1.758 12.133 1 98.25 90 ILE A C 1
ATOM 711 O O . ILE A 1 90 ? 6.891 -2.312 12.07 1 98.25 90 ILE A O 1
ATOM 715 N N . GLY A 1 91 ? 5.57 -0.629 12.789 1 98.31 91 GLY A N 1
ATOM 716 C CA . GLY A 1 91 ? 6.621 -0.044 13.602 1 98.31 91 GLY A CA 1
ATOM 717 C C . GLY A 1 91 ? 7.566 0.841 12.812 1 98.31 91 GLY A C 1
ATOM 718 O O . GLY A 1 91 ? 8.766 0.902 13.109 1 98.31 91 GLY A O 1
ATOM 719 N N . LEU A 1 92 ? 7.066 1.412 11.828 1 98.5 92 LEU A N 1
ATOM 720 C CA . LEU A 1 92 ? 7.879 2.385 11.102 1 98.5 92 LEU A CA 1
ATOM 721 C C . LEU A 1 92 ? 8.148 3.615 11.961 1 98.5 92 LEU A C 1
ATOM 723 O O . LEU A 1 92 ? 7.285 4.035 12.734 1 98.5 92 LEU A O 1
ATOM 727 N N . GLU A 1 93 ? 9.289 4.191 11.773 1 98.31 93 GLU A N 1
ATOM 728 C CA . GLU A 1 93 ? 9.641 5.379 12.555 1 98.31 93 GLU A CA 1
ATOM 729 C C . GLU A 1 93 ? 8.672 6.523 12.273 1 98.31 93 GLU A C 1
ATOM 731 O O . GLU A 1 93 ? 8.281 6.75 11.125 1 98.31 93 GLU A O 1
ATOM 736 N N . TRP A 1 94 ? 8.391 7.188 13.312 1 98.25 94 TRP A N 1
ATOM 737 C CA . TRP A 1 94 ? 7.363 8.227 13.352 1 98.25 94 TRP A CA 1
ATOM 738 C C . TRP A 1 94 ? 7.574 9.242 12.234 1 98.25 94 TRP A C 1
ATOM 740 O O . TRP A 1 94 ? 6.613 9.711 11.625 1 98.25 94 TRP A O 1
ATOM 750 N N . GLU A 1 95 ? 8.828 9.562 11.938 1 98.25 95 GLU A N 1
ATOM 751 C CA . GLU A 1 95 ? 9.148 10.625 11 1 98.25 95 GLU A CA 1
ATOM 752 C C . GLU A 1 95 ? 8.977 10.156 9.555 1 98.25 95 GLU A C 1
ATOM 754 O O . GLU A 1 95 ? 8.953 10.969 8.633 1 98.25 95 GLU A O 1
ATOM 759 N N . TYR A 1 96 ? 8.766 8.812 9.359 1 98.56 96 TYR A N 1
ATOM 760 C CA . TYR A 1 96 ? 8.695 8.289 7.996 1 98.56 96 TYR A CA 1
ATOM 761 C C . TYR A 1 96 ? 7.297 7.781 7.68 1 98.56 96 TYR A C 1
ATOM 763 O O . TYR A 1 96 ? 6.996 7.438 6.535 1 98.56 96 TYR A O 1
ATOM 771 N N . VAL A 1 97 ? 6.43 7.785 8.625 1 98.75 97 VAL A N 1
ATOM 772 C CA . VAL A 1 97 ? 5.109 7.176 8.508 1 98.75 97 VAL A CA 1
ATOM 773 C C . VAL A 1 97 ? 4.277 7.93 7.477 1 98.75 97 VAL A C 1
ATOM 775 O O . VAL A 1 97 ? 3.668 7.32 6.594 1 98.75 97 VAL A O 1
ATOM 778 N N . HIS A 1 98 ? 4.32 9.227 7.531 1 98.56 98 HIS A N 1
ATOM 779 C CA . HIS A 1 98 ? 3.469 10.039 6.672 1 98.56 98 HIS A CA 1
ATOM 780 C C . HIS A 1 98 ? 3.824 9.852 5.203 1 98.56 98 HIS A C 1
ATOM 782 O O . HIS A 1 98 ? 2.941 9.625 4.371 1 98.56 98 HIS A O 1
ATOM 788 N N . GLU A 1 99 ? 5.086 9.945 4.953 1 97.38 99 GLU A N 1
ATOM 789 C CA . GLU A 1 99 ? 5.543 9.82 3.572 1 97.38 99 GLU A CA 1
ATOM 790 C C . GLU A 1 99 ? 5.18 8.453 2.992 1 97.38 99 GLU A C 1
ATOM 792 O O . GLU A 1 99 ? 4.727 8.359 1.85 1 97.38 99 GLU A O 1
ATOM 797 N N . GLU A 1 100 ? 5.348 7.41 3.74 1 97.94 100 GLU A N 1
ATOM 798 C CA . GLU A 1 100 ? 4.996 6.062 3.303 1 97.94 100 GLU A CA 1
ATOM 799 C C . GLU A 1 100 ? 3.494 5.93 3.07 1 97.94 100 GLU A C 1
ATOM 801 O O . GLU A 1 100 ? 3.064 5.344 2.076 1 97.94 100 GLU A O 1
ATOM 806 N N . ALA A 1 101 ? 2.721 6.465 3.965 1 98.31 101 ALA A N 1
ATOM 807 C CA . ALA A 1 101 ? 1.266 6.379 3.869 1 98.31 101 ALA A CA 1
ATOM 808 C C . ALA A 1 101 ? 0.754 7.094 2.623 1 98.31 101 ALA A C 1
ATOM 810 O O . ALA A 1 101 ? -0.235 6.672 2.018 1 98.31 101 ALA A O 1
ATOM 811 N N . CYS A 1 102 ? 1.47 8.133 2.236 1 96.88 102 CYS A N 1
ATOM 812 C CA . CYS A 1 102 ? 1.084 8.914 1.062 1 96.88 102 CYS A CA 1
ATOM 813 C C . CYS A 1 102 ? 1.134 8.055 -0.197 1 96.88 102 CYS A C 1
ATOM 815 O O . CYS A 1 102 ? 0.404 8.312 -1.156 1 96.88 102 CYS A O 1
ATOM 817 N N . ARG A 1 103 ? 1.859 7 -0.12 1 95.44 103 ARG A N 1
ATOM 818 C CA . ARG A 1 103 ? 1.945 6.098 -1.262 1 95.44 103 ARG A CA 1
ATOM 819 C C . ARG A 1 103 ? 0.889 5 -1.173 1 95.44 103 ARG A C 1
ATOM 821 O O . ARG A 1 103 ? 0.312 4.605 -2.188 1 95.44 103 ARG A O 1
ATOM 828 N N . TRP A 1 104 ? 0.566 4.59 -0.028 1 97 104 TRP A N 1
ATOM 829 C CA . TRP A 1 104 ? -0.31 3.445 0.2 1 97 104 TRP A CA 1
ATOM 830 C C . TRP A 1 104 ? -1.77 3.824 -0.028 1 97 104 TRP A C 1
ATOM 832 O O . TRP A 1 104 ? -2.59 2.973 -0.378 1 97 104 TRP A O 1
ATOM 842 N N . GLU A 1 105 ? -2.035 5.035 0.147 1 97.06 105 GLU A N 1
ATOM 843 C CA . GLU A 1 105 ? -3.422 5.488 0.211 1 97.06 105 GLU A CA 1
ATOM 844 C C . GLU A 1 105 ? -4.129 5.289 -1.126 1 97.06 105 GLU A C 1
ATOM 846 O O . GLU A 1 105 ? -5.352 5.133 -1.171 1 97.06 105 GLU A O 1
ATOM 851 N N . HIS A 1 106 ? -3.365 5.16 -2.141 1 95.94 106 HIS A N 1
ATOM 852 C CA . HIS A 1 106 ? -3.959 5.109 -3.471 1 95.94 106 HIS A CA 1
ATOM 853 C C . HIS A 1 106 ? -4.219 3.672 -3.908 1 95.94 106 HIS A C 1
ATOM 855 O O . HIS A 1 106 ? -4.875 3.436 -4.922 1 95.94 106 HIS A O 1
ATOM 861 N N . VAL A 1 107 ? -3.779 2.711 -3.107 1 95 107 VAL A N 1
ATOM 862 C CA . VAL A 1 107 ? -3.854 1.336 -3.592 1 95 107 VAL A CA 1
ATOM 863 C C . VAL A 1 107 ? -4.621 0.476 -2.594 1 95 107 VAL A C 1
ATOM 865 O O . VAL A 1 107 ? -4.949 -0.679 -2.879 1 95 107 VAL A O 1
ATOM 868 N N . MET A 1 108 ? -5.008 0.952 -1.541 1 97.06 108 MET A N 1
ATOM 869 C CA . MET A 1 108 ? -5.672 0.186 -0.491 1 97.06 108 MET A CA 1
ATOM 870 C C . MET A 1 108 ? -7.156 0.018 -0.797 1 97.06 108 MET A C 1
ATOM 872 O O . MET A 1 108 ? -7.852 0.995 -1.085 1 97.06 108 MET A O 1
ATOM 876 N N . SER A 1 109 ? -7.613 -1.187 -0.698 1 97.31 109 SER A N 1
ATOM 877 C CA . SER A 1 109 ? -9.031 -1.452 -0.935 1 97.31 109 SER A CA 1
ATOM 878 C C . SER A 1 109 ? -9.867 -1.144 0.304 1 97.31 109 SER A C 1
ATOM 880 O O . SER A 1 109 ? -9.328 -1.033 1.408 1 97.31 109 SER A O 1
ATOM 882 N N . GLU A 1 110 ? -11.125 -1.004 0.04 1 97.44 110 GLU A N 1
ATOM 883 C CA . GLU A 1 110 ? -12.039 -0.807 1.159 1 97.44 110 GLU A CA 1
ATOM 884 C C . GLU A 1 110 ? -12.047 -2.018 2.088 1 97.44 110 GLU A C 1
ATOM 886 O O . GLU A 1 110 ? -12.1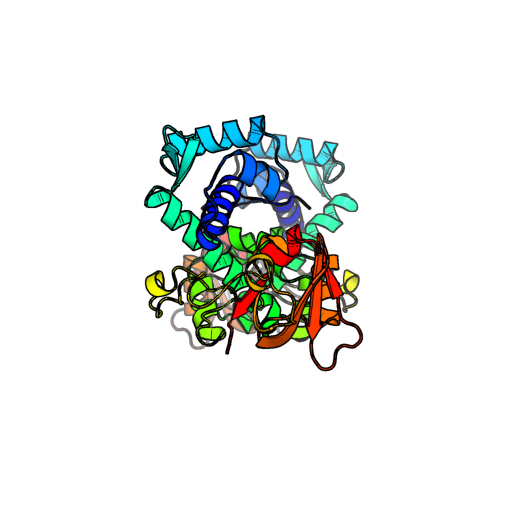95 -1.874 3.303 1 97.44 110 GLU A O 1
ATOM 891 N N . GLN A 1 111 ? -11.875 -3.215 1.532 1 97.56 111 GLN A N 1
ATOM 892 C CA . GLN A 1 111 ? -11.82 -4.434 2.334 1 97.56 111 GLN A CA 1
ATOM 893 C C . GLN A 1 111 ? -10.688 -4.367 3.354 1 97.56 111 GLN A C 1
ATOM 895 O O . GLN A 1 111 ? -10.859 -4.75 4.512 1 97.56 111 GLN A O 1
ATOM 900 N N . VAL A 1 112 ? -9.625 -3.877 2.93 1 98.56 112 VAL A N 1
ATOM 901 C CA . VAL A 1 112 ? -8.477 -3.758 3.826 1 98.56 112 VAL A CA 1
ATOM 902 C C . VAL A 1 112 ? -8.75 -2.678 4.871 1 98.56 112 VAL A C 1
ATOM 904 O O . VAL A 1 112 ? -8.398 -2.836 6.043 1 98.56 112 VAL A O 1
ATOM 907 N N . GLU A 1 113 ? -9.406 -1.574 4.492 1 98.5 113 GLU A N 1
ATOM 908 C CA . GLU A 1 113 ? -9.75 -0.535 5.457 1 98.5 113 GLU A CA 1
ATOM 909 C C . GLU A 1 113 ? -10.562 -1.107 6.617 1 98.5 113 GLU A C 1
ATOM 911 O O . GLU A 1 113 ? -10.305 -0.794 7.781 1 98.5 113 GLU A O 1
ATOM 916 N N . ARG A 1 114 ? -11.492 -1.911 6.227 1 98.38 114 ARG A N 1
ATOM 917 C CA . ARG A 1 114 ? -12.367 -2.494 7.234 1 98.38 114 ARG A CA 1
ATOM 918 C C . ARG A 1 114 ? -11.586 -3.406 8.18 1 98.38 114 ARG A C 1
ATOM 920 O O . ARG A 1 114 ? -11.805 -3.387 9.391 1 98.38 114 ARG A O 1
ATOM 927 N N . LYS A 1 115 ? -10.695 -4.191 7.621 1 98.44 115 LYS A N 1
ATOM 928 C CA . LYS A 1 115 ? -9.844 -5.051 8.438 1 98.44 115 LYS A CA 1
ATOM 929 C C . LYS A 1 115 ? -8.961 -4.223 9.375 1 98.44 115 LYS A C 1
ATOM 931 O O . LYS A 1 115 ? -8.766 -4.586 10.531 1 98.44 115 LYS A O 1
ATOM 936 N N . LEU A 1 116 ? -8.492 -3.111 8.859 1 98.44 116 LEU A N 1
ATOM 937 C CA . LEU A 1 116 ? -7.613 -2.252 9.648 1 98.44 116 LEU A CA 1
ATOM 938 C C . LEU A 1 116 ? -8.367 -1.644 10.828 1 98.44 116 LEU A C 1
ATOM 940 O O . LEU A 1 116 ? -7.832 -1.55 11.93 1 98.44 116 LEU A O 1
ATOM 944 N N . LEU A 1 117 ? -9.602 -1.163 10.562 1 98.31 117 LEU A N 1
ATOM 945 C CA . LEU A 1 117 ? -10.398 -0.568 11.633 1 98.31 117 LEU A CA 1
ATOM 946 C C . LEU A 1 117 ? -10.57 -1.544 12.797 1 98.31 117 LEU A C 1
ATOM 948 O O . LEU A 1 117 ? -10.359 -1.183 13.953 1 98.31 117 LEU A O 1
ATOM 952 N N . ALA A 1 118 ? -10.836 -2.75 12.414 1 97.81 118 ALA A N 1
ATOM 953 C CA . ALA A 1 118 ? -11.047 -3.77 13.438 1 97.81 118 ALA A CA 1
ATOM 954 C C . ALA A 1 118 ? -9.742 -4.102 14.164 1 97.81 118 ALA A C 1
ATOM 956 O O . ALA A 1 118 ? -9.703 -4.145 15.391 1 97.81 118 ALA A O 1
ATOM 957 N N . MET A 1 119 ? -8.711 -4.254 13.43 1 97.56 119 MET A N 1
ATOM 958 C CA . MET A 1 119 ? -7.418 -4.672 13.969 1 97.56 119 MET A CA 1
ATOM 959 C C . MET A 1 119 ? -6.82 -3.584 14.852 1 97.56 119 MET A C 1
ATOM 961 O O . MET A 1 119 ? -6.145 -3.883 15.836 1 97.56 119 MET A O 1
ATOM 965 N N . LEU A 1 120 ? -7.109 -2.361 14.516 1 98.12 120 LEU A N 1
ATOM 966 C CA . LEU A 1 120 ? -6.508 -1.229 15.211 1 98.12 120 LEU A CA 1
ATOM 967 C C . LEU A 1 120 ? -7.418 -0.728 16.328 1 98.12 120 LEU A C 1
ATOM 969 O O . LEU A 1 120 ? -7.207 0.36 16.859 1 98.12 120 LEU A O 1
ATOM 973 N N . ASN A 1 121 ? -8.445 -1.488 16.594 1 98 121 ASN A N 1
ATOM 974 C CA . ASN A 1 121 ? -9.391 -1.178 17.656 1 98 121 ASN A CA 1
ATOM 975 C C . ASN A 1 121 ? -10.109 0.143 17.406 1 98 121 ASN A C 1
ATOM 977 O O . ASN A 1 121 ? -10.234 0.973 18.312 1 98 121 ASN A O 1
ATOM 981 N N . HIS A 1 122 ? -10.461 0.398 16.188 1 98.12 122 HIS A N 1
ATOM 982 C CA . HIS A 1 122 ? -11.336 1.47 15.719 1 98.12 122 HIS A CA 1
ATOM 983 C C . HIS A 1 122 ? -10.766 2.84 16.078 1 98.12 122 HIS A C 1
ATOM 985 O O . HIS A 1 122 ? -11.445 3.65 16.719 1 98.12 122 HIS A O 1
ATOM 991 N N . PRO A 1 123 ? -9.602 3.133 15.539 1 98.31 123 PRO A N 1
ATOM 992 C CA . PRO A 1 123 ? -9 4.441 15.812 1 98.31 123 PRO A CA 1
ATOM 993 C C . PRO A 1 123 ? -9.82 5.594 15.234 1 98.31 123 PRO A C 1
ATOM 995 O O . PRO A 1 123 ? -10.445 5.441 14.18 1 98.31 123 PRO A O 1
ATOM 998 N N . THR A 1 124 ? -9.703 6.758 15.867 1 98.31 124 THR A N 1
ATOM 999 C CA . THR A 1 124 ? -10.438 7.922 15.391 1 98.31 124 THR A CA 1
ATOM 1000 C C . THR A 1 124 ? -9.477 9.023 14.953 1 98.31 124 THR A C 1
ATOM 1002 O O . THR A 1 124 ? -9.898 10.039 14.391 1 98.31 124 THR A O 1
ATOM 1005 N N . GLU A 1 125 ? -8.172 8.781 15.242 1 98.44 125 GLU A N 1
ATOM 1006 C CA . GLU A 1 125 ? -7.168 9.773 14.875 1 98.44 125 GLU A CA 1
ATOM 1007 C C . GLU A 1 125 ? -5.922 9.102 14.297 1 98.44 125 GLU A C 1
ATOM 1009 O O . GLU A 1 125 ? -5.641 7.941 14.594 1 98.44 125 GLU A O 1
ATOM 1014 N N . SER A 1 126 ? -5.23 9.852 13.5 1 98.62 126 SER A N 1
ATOM 1015 C CA . SER A 1 126 ? -3.934 9.414 12.992 1 98.62 126 SER A CA 1
ATOM 1016 C C . SER A 1 126 ? -2.854 9.516 14.062 1 98.62 126 SER A C 1
ATOM 1018 O O . SER A 1 126 ? -3.092 10.062 15.141 1 98.62 126 SER A O 1
ATOM 1020 N N . PRO A 1 127 ? -1.666 8.977 13.758 1 98.62 127 PRO A N 1
ATOM 1021 C CA . PRO A 1 127 ? -0.588 9.109 14.742 1 98.62 127 PRO A CA 1
ATOM 1022 C C . PRO A 1 127 ? -0.191 10.562 14.984 1 98.62 127 PRO A C 1
ATOM 1024 O O . PRO A 1 127 ? 0.527 10.859 15.945 1 98.62 127 PRO A O 1
ATOM 1027 N N . TYR A 1 128 ? -0.711 11.453 14.164 1 98.81 128 TYR A N 1
ATOM 1028 C CA . TYR A 1 128 ? -0.352 12.859 14.273 1 98.81 128 TYR A CA 1
ATOM 1029 C C . TYR A 1 128 ? -1.506 13.672 14.852 1 98.81 128 TYR A C 1
ATOM 1031 O O . TYR A 1 128 ? -1.48 14.906 14.82 1 98.81 128 TYR A O 1
ATOM 1039 N N . GLY A 1 129 ? -2.514 12.938 15.273 1 98.5 129 GLY A N 1
ATOM 1040 C CA . GLY A 1 129 ? -3.6 13.562 16.016 1 98.5 129 GLY A CA 1
ATOM 1041 C C . GLY A 1 129 ? -4.762 13.977 15.133 1 98.5 129 GLY A C 1
ATOM 1042 O O . GLY A 1 129 ? -5.777 14.469 15.625 1 98.5 129 GLY A O 1
ATOM 1043 N N . ASN A 1 130 ? -4.637 13.82 13.852 1 98.62 130 ASN A N 1
ATOM 1044 C CA . ASN A 1 130 ? -5.68 14.25 12.922 1 98.62 130 ASN A CA 1
ATOM 1045 C C . ASN A 1 130 ? -6.832 13.25 12.875 1 98.62 130 ASN A C 1
ATOM 1047 O O . ASN A 1 130 ? -6.605 12.039 12.82 1 98.62 130 ASN A O 1
ATOM 1051 N N . PRO A 1 131 ? -8.062 13.758 12.961 1 98.62 131 PRO A N 1
ATOM 1052 C CA . PRO A 1 131 ? -9.203 12.844 12.891 1 98.62 131 PRO A CA 1
ATOM 1053 C C . PRO A 1 131 ? -9.258 12.07 11.578 1 98.62 131 PRO A C 1
ATOM 1055 O O . PRO A 1 131 ? -8.938 12.609 10.516 1 98.62 131 PRO A O 1
ATOM 1058 N N . ILE A 1 132 ? -9.641 10.812 11.656 1 98.81 132 ILE A N 1
ATOM 1059 C CA . ILE A 1 132 ? -9.859 9.984 10.477 1 98.81 132 ILE A CA 1
ATOM 1060 C C . ILE A 1 132 ? -11.266 10.219 9.938 1 98.81 132 ILE A C 1
ATOM 1062 O O . ILE A 1 132 ? -12.25 9.906 10.602 1 98.81 132 ILE A O 1
ATOM 1066 N N . PRO A 1 133 ? -11.367 10.75 8.75 1 98.56 133 PRO A N 1
ATOM 1067 C CA . PRO A 1 133 ? -12.703 11.078 8.258 1 98.56 133 PRO A CA 1
ATOM 1068 C C . PRO A 1 133 ? -13.445 9.867 7.691 1 98.56 133 PRO A C 1
ATOM 1070 O O . PRO A 1 133 ? -12.828 8.836 7.414 1 98.56 133 PRO A O 1
ATOM 1073 N N . GLY A 1 134 ? -14.766 9.969 7.59 1 98.25 134 GLY A N 1
ATOM 1074 C CA . GLY A 1 134 ? -15.594 9.031 6.852 1 98.25 134 GLY A CA 1
ATOM 1075 C C . GLY A 1 134 ? -15.719 7.684 7.543 1 98.25 134 GLY A C 1
ATOM 1076 O O . GLY A 1 134 ? -16.031 6.676 6.898 1 98.25 134 GLY A O 1
ATOM 1077 N N . LEU A 1 135 ? -15.484 7.625 8.812 1 98.5 135 LEU A N 1
ATOM 1078 C CA . LEU A 1 135 ? -15.57 6.371 9.547 1 98.5 135 LEU A CA 1
ATOM 1079 C C . LEU A 1 135 ? -17 5.828 9.523 1 98.5 135 LEU A C 1
ATOM 1081 O O . LEU A 1 135 ? -17.203 4.613 9.531 1 98.5 135 LEU A O 1
ATOM 1085 N N . ASP A 1 136 ? -17.938 6.707 9.398 1 97.38 136 ASP A N 1
ATOM 1086 C CA . ASP A 1 136 ? -19.344 6.316 9.383 1 97.38 136 ASP A CA 1
ATOM 1087 C C . ASP A 1 136 ? -19.688 5.527 8.125 1 97.38 136 ASP A C 1
ATOM 1089 O O . ASP A 1 136 ? -20.562 4.66 8.141 1 97.38 136 ASP A O 1
ATOM 1093 N N . GLU A 1 137 ? -19.016 5.805 7.109 1 97.31 137 GLU A N 1
ATOM 1094 C CA . GLU A 1 137 ? -19.234 5.07 5.863 1 97.31 137 GLU A CA 1
ATOM 1095 C C . GLU A 1 137 ? -18.859 3.602 6.02 1 97.31 137 GLU A C 1
ATOM 1097 O O . GLU A 1 137 ? -19.312 2.752 5.25 1 97.31 137 GLU A O 1
ATOM 1102 N N . LEU A 1 138 ? -18.031 3.307 7.012 1 97.5 138 LEU A N 1
ATOM 1103 C CA . LEU A 1 138 ? -17.578 1.94 7.23 1 97.5 138 LEU A CA 1
ATOM 1104 C C . LEU A 1 138 ? -18.25 1.326 8.453 1 97.5 138 LEU A C 1
ATOM 1106 O O . LEU A 1 138 ? -17.859 0.257 8.914 1 97.5 138 LEU A O 1
ATOM 1110 N N . GLY A 1 139 ? -19.203 2.027 8.992 1 95.88 139 GLY A N 1
ATOM 1111 C CA . GLY A 1 139 ? -20.016 1.482 10.07 1 95.88 139 GLY A CA 1
ATOM 1112 C C . GLY A 1 139 ? -19.562 1.924 11.445 1 95.88 139 GLY A C 1
ATOM 1113 O O . GLY A 1 139 ? -20.094 1.479 12.461 1 95.88 139 GLY A O 1
ATOM 1114 N N . ASP A 1 140 ? -18.578 2.82 11.508 1 96.56 140 ASP A N 1
ATOM 1115 C CA . ASP A 1 140 ? -18.062 3.303 12.781 1 96.56 140 ASP A CA 1
ATOM 1116 C C . ASP A 1 140 ? -18.641 4.672 13.125 1 96.56 140 ASP A C 1
ATOM 1118 O O . ASP A 1 140 ? -19.312 5.293 12.297 1 96.56 140 ASP A O 1
ATOM 1122 N N . THR A 1 141 ? -18.406 5.125 14.32 1 95.94 141 THR A N 1
ATOM 1123 C CA . THR A 1 141 ? -18.766 6.477 14.734 1 95.94 141 THR A CA 1
ATOM 1124 C C . THR A 1 141 ? -17.812 7.5 14.109 1 95.94 141 THR A C 1
ATOM 1126 O O . THR A 1 141 ? -16.594 7.309 14.109 1 95.94 141 THR A O 1
ATOM 1129 N N . PRO A 1 142 ? -18.438 8.492 13.562 1 95.69 142 PRO A N 1
ATOM 1130 C CA . PRO A 1 142 ? -17.578 9.516 12.977 1 95.69 142 PRO A CA 1
ATOM 1131 C C . PRO A 1 142 ? -16.625 10.141 14 1 95.69 142 PRO A C 1
ATOM 1133 O O . PRO A 1 142 ? -17 10.32 15.164 1 95.69 142 PRO A O 1
ATOM 1136 N N . ALA A 1 143 ? -15.453 10.438 13.469 1 93.69 143 ALA A N 1
ATOM 1137 C CA . ALA A 1 143 ? -14.508 11.195 14.289 1 93.69 143 ALA A CA 1
ATOM 1138 C C . ALA A 1 143 ? -14.953 12.648 14.438 1 93.69 143 ALA A C 1
ATOM 1140 O O . ALA A 1 143 ? -15.828 13.117 13.703 1 93.69 143 ALA A O 1
ATOM 1141 N N . GLY A 1 144 ? -14.43 13.312 15.406 1 92.75 144 GLY A N 1
ATOM 1142 C CA . GLY A 1 144 ? -14.695 14.734 15.539 1 92.75 144 GLY A CA 1
ATOM 1143 C C . GLY A 1 144 ? -14.148 15.555 14.383 1 92.75 144 GLY A C 1
ATOM 1144 O O . GLY A 1 144 ? -13.289 15.086 13.641 1 92.75 144 GLY A O 1
ATOM 1145 N N . ALA A 1 145 ? -14.703 16.734 14.289 1 94.75 145 ALA A N 1
ATOM 1146 C CA . ALA A 1 145 ? -14.203 17.656 13.273 1 94.75 145 ALA A CA 1
ATOM 1147 C C . ALA A 1 145 ? -12.773 18.094 13.586 1 94.75 145 ALA A C 1
ATOM 1149 O O . ALA A 1 145 ? -12.414 18.266 14.758 1 94.75 145 ALA A O 1
ATOM 1150 N N . PHE A 1 146 ? -12.078 18.297 12.578 1 97 146 PHE A N 1
ATOM 1151 C CA . PHE A 1 146 ? -10.672 18.641 12.719 1 97 146 PHE A CA 1
ATOM 1152 C C . PHE A 1 146 ? -10.516 19.891 13.586 1 97 146 PHE A C 1
ATOM 1154 O O . PHE A 1 146 ? -9.695 19.906 14.508 1 97 146 PHE A O 1
ATOM 1161 N N . ALA A 1 147 ? -11.281 20.844 13.297 1 95.12 147 ALA A N 1
ATOM 1162 C CA . ALA A 1 147 ? -11.07 22.172 13.891 1 95.12 147 ALA A CA 1
ATOM 1163 C C . ALA A 1 147 ? -11.727 22.266 15.266 1 95.12 147 ALA A C 1
ATOM 1165 O O . ALA A 1 147 ? -11.492 23.219 16 1 95.12 147 ALA A O 1
ATOM 1166 N N . HIS A 1 148 ? -12.445 21.25 15.617 1 94.31 148 HIS A N 1
ATOM 1167 C CA . HIS A 1 148 ? -13.203 21.312 16.859 1 94.31 148 HIS A CA 1
ATOM 1168 C C . HIS A 1 148 ? -12.273 21.312 18.062 1 94.31 148 HIS A C 1
ATOM 1170 O O . HIS A 1 148 ? -11.469 20.391 18.234 1 94.31 148 HIS A O 1
ATOM 1176 N N . GLY A 1 149 ? -12.344 22.375 18.828 1 95.25 149 GLY A N 1
ATOM 1177 C CA . GLY A 1 149 ? -11.695 22.438 20.141 1 95.25 149 GLY A CA 1
ATOM 1178 C C . GLY A 1 149 ? -10.211 22.719 20.047 1 95.25 149 GLY A C 1
ATOM 1179 O O . GLY A 1 149 ? -9.484 22.547 21.031 1 95.25 149 GLY A O 1
ATOM 1180 N N . VAL A 1 150 ? -9.75 23.156 18.812 1 97.94 150 VAL A N 1
ATOM 1181 C CA . VAL A 1 150 ? -8.32 23.406 18.703 1 97.94 150 VAL A CA 1
ATOM 1182 C C . VAL A 1 150 ? -8.078 24.75 18.031 1 97.94 150 VAL A C 1
ATOM 1184 O O . VAL A 1 150 ? -8.961 25.281 17.359 1 97.94 150 VAL A O 1
ATOM 1187 N N . THR A 1 151 ? -6.938 25.297 18.281 1 97.62 151 THR A N 1
ATOM 1188 C CA . THR A 1 151 ? -6.434 26.5 17.656 1 97.62 151 THR A CA 1
ATOM 1189 C C . THR A 1 151 ? -4.977 26.328 17.234 1 97.62 151 THR A C 1
ATOM 1191 O O . THR A 1 151 ? -4.219 25.609 17.891 1 97.62 151 THR A O 1
ATOM 1194 N N . ASN A 1 152 ? -4.555 26.875 16.078 1 97.62 152 ASN A N 1
ATOM 1195 C CA . ASN A 1 152 ? -3.152 26.719 15.703 1 97.62 152 ASN A CA 1
ATOM 1196 C C . ASN A 1 152 ? -2.25 27.609 16.562 1 97.62 152 ASN A C 1
ATOM 1198 O O . ASN A 1 152 ? -2.713 28.594 17.141 1 97.62 152 ASN A O 1
ATOM 1202 N N . LEU A 1 153 ? -1.032 27.359 16.578 1 98.06 153 LEU A N 1
ATOM 1203 C CA . LEU A 1 153 ? -0.075 27.969 17.484 1 98.06 153 LEU A CA 1
ATOM 1204 C C . LEU A 1 153 ? 0.075 29.469 17.203 1 98.06 153 LEU A C 1
ATOM 1206 O O . LEU A 1 153 ? 0.253 30.25 18.141 1 98.06 153 LEU A O 1
ATOM 1210 N N . VAL A 1 154 ? 0.026 29.828 15.938 1 98 154 VAL A N 1
ATOM 1211 C CA . VAL A 1 154 ? 0.215 31.219 15.578 1 98 154 VAL A CA 1
ATOM 1212 C C . VAL A 1 154 ? -0.932 32.062 16.141 1 98 154 VAL A C 1
ATOM 1214 O O . VAL A 1 154 ? -0.705 33.125 16.719 1 98 154 VAL A O 1
ATOM 1217 N N . GLU A 1 155 ? -2.092 31.562 15.938 1 97.06 155 GLU A N 1
ATOM 1218 C CA . GLU A 1 155 ? -3.264 32.25 16.469 1 97.06 155 GLU A CA 1
ATOM 1219 C C . GLU A 1 155 ? -3.266 32.25 17.984 1 97.06 155 GLU A C 1
ATOM 1221 O O . GLU A 1 155 ? -3.662 33.25 18.609 1 97.06 155 GLU A O 1
ATOM 1226 N N . LEU A 1 156 ? -2.844 31.188 18.625 1 97.44 156 LEU A N 1
ATOM 1227 C CA . LEU A 1 156 ? -2.812 31.047 20.078 1 97.44 156 LEU A CA 1
ATOM 1228 C C . LEU A 1 156 ? -1.966 32.156 20.703 1 97.44 156 LEU A C 1
ATOM 1230 O O . LEU A 1 156 ? -2.357 32.75 21.719 1 97.44 156 LEU A O 1
ATOM 1234 N N . VAL A 1 157 ? -0.821 32.438 20.094 1 97.69 157 VAL A N 1
ATOM 1235 C CA . VAL A 1 157 ? 0.143 33.312 20.766 1 97.69 157 VAL A CA 1
ATOM 1236 C C . VAL A 1 157 ? 0.011 34.75 20.234 1 97.69 157 VAL A C 1
ATOM 1238 O O . VAL A 1 157 ? 0.681 35.656 20.719 1 97.69 157 VAL A O 1
ATOM 1241 N N . ARG A 1 158 ? -0.798 34.875 19.25 1 95.5 158 ARG A N 1
ATOM 1242 C CA . ARG A 1 158 ? -0.927 36.219 18.641 1 95.5 158 ARG A CA 1
ATOM 1243 C C . ARG A 1 158 ? -1.297 37.25 19.672 1 95.5 158 ARG A C 1
ATOM 1245 O O . ARG A 1 158 ? -2.271 37.094 20.422 1 95.5 158 ARG A O 1
ATOM 1252 N N . GLY A 1 159 ? -0.511 38.344 19.766 1 92.62 159 GLY A N 1
ATOM 1253 C CA . GLY A 1 159 ? -0.82 39.469 20.609 1 92.62 159 GLY A CA 1
ATOM 1254 C C . GLY A 1 159 ? -0.553 39.219 22.078 1 92.62 159 GLY A C 1
ATOM 1255 O O . GLY A 1 159 ? -0.844 40.062 22.922 1 92.62 159 GLY A O 1
ATOM 1256 N N . ARG A 1 160 ? -0.008 38.062 22.375 1 93 160 ARG A N 1
ATOM 1257 C CA . ARG A 1 160 ? 0.236 37.719 23.781 1 93 160 ARG A CA 1
ATOM 1258 C C . ARG A 1 160 ? 1.653 38.125 24.188 1 93 160 ARG A C 1
ATOM 1260 O O . ARG A 1 160 ? 2.594 37.969 23.406 1 93 160 ARG A O 1
ATOM 1267 N N . SER A 1 161 ? 1.734 38.656 25.391 1 92.75 161 SER A N 1
ATOM 1268 C CA . SER A 1 161 ? 3.041 39 25.938 1 92.75 161 SER A CA 1
ATOM 1269 C C . SER A 1 161 ? 3.557 37.875 26.859 1 92.75 161 SER A C 1
ATOM 1271 O O . SER A 1 161 ? 4.766 37.75 27.062 1 92.75 161 SER A O 1
ATOM 1273 N N . GLU A 1 162 ? 2.602 37.125 27.422 1 95.5 162 GLU A N 1
ATOM 1274 C CA . GLU A 1 162 ? 2.975 36.031 28.328 1 95.5 162 GLU A CA 1
ATOM 1275 C C . GLU A 1 162 ? 2.842 34.656 27.641 1 95.5 162 GLU A C 1
ATOM 1277 O O . GLU A 1 162 ? 1.961 34.469 26.797 1 95.5 162 GLU A O 1
ATOM 1282 N N . PRO A 1 163 ? 3.646 33.812 28.047 1 96.25 163 PRO A N 1
ATOM 1283 C CA . PRO A 1 163 ? 3.543 32.469 27.5 1 96.25 163 PRO A CA 1
ATOM 1284 C C . PRO A 1 163 ? 2.213 31.781 27.828 1 96.25 163 PRO A C 1
ATOM 1286 O O . PRO A 1 163 ? 1.58 32.125 28.828 1 96.25 163 PRO A O 1
ATOM 1289 N N . VAL A 1 164 ? 1.832 30.844 26.969 1 97.06 164 VAL A N 1
ATOM 1290 C CA . VAL A 1 164 ? 0.571 30.141 27.156 1 97.06 164 VAL A CA 1
ATOM 1291 C C . VAL A 1 164 ? 0.829 28.641 27.219 1 97.06 164 VAL A C 1
ATOM 1293 O O . VAL A 1 164 ? 1.622 28.109 26.438 1 97.06 164 VAL A O 1
ATOM 1296 N N . THR A 1 165 ? 0.242 27.984 28.188 1 97.31 165 THR A N 1
ATOM 1297 C CA . THR A 1 165 ? 0.309 26.531 28.312 1 97.31 165 THR A CA 1
ATOM 1298 C C . THR A 1 165 ? -0.87 25.875 27.594 1 97.31 165 THR A C 1
ATOM 1300 O O . THR A 1 165 ? -2.016 26.312 27.75 1 97.31 165 THR A O 1
ATOM 1303 N N . ALA A 1 166 ? -0.591 24.906 26.75 1 97.81 166 ALA A N 1
ATOM 1304 C CA . ALA A 1 166 ? -1.624 24.188 26.016 1 97.81 166 ALA A CA 1
ATOM 1305 C C . ALA A 1 166 ? -1.164 22.781 25.656 1 97.81 166 ALA A C 1
ATOM 1307 O O . ALA A 1 166 ? 0.003 22.438 25.859 1 97.81 166 ALA A O 1
ATOM 1308 N N . THR A 1 167 ? -2.084 21.938 25.312 1 98.06 167 THR A N 1
ATOM 1309 C CA . THR A 1 167 ? -1.792 20.578 24.906 1 98.06 167 THR A CA 1
ATOM 1310 C C . THR A 1 167 ? -1.773 20.453 23.391 1 98.06 167 THR A C 1
ATOM 1312 O O . THR A 1 167 ? -2.734 20.828 22.719 1 98.06 167 THR A O 1
ATOM 1315 N N . ILE A 1 168 ? -0.683 20 22.844 1 98.25 168 ILE A N 1
ATOM 1316 C CA . ILE A 1 168 ? -0.607 19.734 21.406 1 98.25 168 ILE A CA 1
ATOM 1317 C C . ILE A 1 168 ? -1.571 18.609 21.031 1 98.25 168 ILE A C 1
ATOM 1319 O O . ILE A 1 168 ? -1.529 17.531 21.625 1 98.25 168 ILE A O 1
ATOM 1323 N N . ARG A 1 169 ? -2.412 18.891 20.031 1 98.38 169 ARG A N 1
ATOM 1324 C CA . ARG A 1 169 ? -3.432 17.906 19.672 1 98.38 169 ARG A CA 1
ATOM 1325 C C . ARG A 1 169 ? -3.191 17.344 18.281 1 98.38 169 ARG A C 1
ATOM 1327 O O . ARG A 1 169 ? -3.455 16.156 18.031 1 98.38 169 ARG A O 1
ATOM 1334 N N . ARG A 1 170 ? -2.721 18.281 17.344 1 98.56 170 ARG A N 1
ATOM 1335 C CA . ARG A 1 170 ? -2.668 17.828 15.953 1 98.56 170 ARG A CA 1
ATOM 1336 C C . ARG A 1 170 ? -1.518 18.484 15.203 1 98.56 170 ARG A C 1
ATOM 1338 O O . ARG A 1 170 ? -1.212 19.656 15.438 1 98.56 170 ARG A O 1
ATOM 1345 N N . LEU A 1 171 ? -0.883 17.719 14.445 1 98.69 171 LEU A N 1
ATOM 1346 C CA . LEU A 1 171 ? -0.017 18.234 13.391 1 98.69 171 LEU A CA 1
ATOM 1347 C C . LEU A 1 171 ? -0.707 18.156 12.031 1 98.69 171 LEU A C 1
ATOM 1349 O O . LEU A 1 171 ? -0.962 17.062 11.523 1 98.69 171 LEU A O 1
ATOM 1353 N N . GLY A 1 172 ? -0.996 19.344 11.477 1 98 172 GLY A N 1
ATOM 1354 C CA . GLY A 1 172 ? -1.604 19.359 10.156 1 98 172 GLY A CA 1
ATOM 1355 C C . GLY A 1 172 ? -0.728 18.734 9.094 1 98 172 GLY A C 1
ATOM 1356 O O . GLY A 1 172 ? 0.474 18.547 9.297 1 98 172 GLY A O 1
ATOM 1357 N N . GLU A 1 173 ? -1.325 18.406 7.965 1 96.44 173 GLU A N 1
ATOM 1358 C CA . GLU A 1 173 ? -0.662 17.656 6.902 1 96.44 173 GLU A CA 1
ATOM 1359 C C . GLU A 1 173 ? 0.624 18.344 6.457 1 96.44 173 GLU A C 1
ATOM 1361 O O . GLU A 1 173 ? 1.652 17.688 6.266 1 96.44 173 GLU A O 1
ATOM 1366 N N . PRO A 1 174 ? 0.618 19.672 6.316 1 96 174 PRO A N 1
ATOM 1367 C CA . PRO A 1 174 ? 1.842 20.328 5.844 1 96 174 PRO A CA 1
ATOM 1368 C C . PRO A 1 174 ? 3.014 20.156 6.805 1 96 174 PRO A C 1
ATOM 1370 O O . PRO A 1 174 ? 4.172 20.125 6.375 1 96 174 PRO A O 1
ATOM 1373 N N . ALA A 1 175 ? 2.734 20 8.078 1 97.44 175 ALA A N 1
ATOM 1374 C CA . ALA A 1 175 ? 3.793 19.844 9.07 1 97.44 175 ALA A CA 1
ATOM 1375 C C . ALA A 1 175 ? 4.363 18.422 9.039 1 97.44 175 ALA A C 1
ATOM 1377 O O . ALA A 1 175 ? 5.387 18.156 9.672 1 97.44 175 ALA A O 1
ATOM 1378 N N . GLN A 1 176 ? 3.734 17.594 8.266 1 98.12 176 GLN A N 1
ATOM 1379 C CA . GLN A 1 176 ? 4.09 16.172 8.297 1 98.12 176 GLN A CA 1
ATOM 1380 C C . GLN A 1 176 ? 4.949 15.797 7.098 1 98.12 176 GLN A C 1
ATOM 1382 O O . GLN A 1 176 ? 5.523 14.703 7.059 1 98.12 176 GLN A O 1
ATOM 1387 N N . VAL A 1 177 ? 5.125 16.656 6.121 1 96.44 177 VAL A N 1
ATOM 1388 C CA . VAL A 1 177 ? 5.641 16.328 4.797 1 96.44 177 VAL A CA 1
ATOM 1389 C C . VAL A 1 177 ? 7.145 16.062 4.883 1 96.44 177 VAL A C 1
ATOM 1391 O O . VAL A 1 177 ? 7.664 15.172 4.203 1 96.44 177 VAL A O 1
ATOM 1394 N N . ASP A 1 178 ? 7.824 16.797 5.73 1 97.19 178 ASP A N 1
ATOM 1395 C CA . ASP A 1 178 ? 9.281 16.719 5.805 1 97.19 178 ASP A CA 1
ATOM 1396 C C . ASP A 1 178 ? 9.727 15.836 6.961 1 97.19 178 ASP A C 1
ATOM 1398 O O . ASP A 1 178 ? 9.633 16.219 8.125 1 97.19 178 ASP A O 1
ATOM 1402 N N . PRO A 1 179 ? 10.375 14.688 6.602 1 98.06 179 PRO A N 1
ATOM 1403 C CA . PRO A 1 179 ? 10.797 13.773 7.668 1 98.06 179 PRO A CA 1
ATOM 1404 C C . PRO A 1 179 ? 11.805 14.414 8.617 1 98.06 179 PRO A C 1
ATOM 1406 O O . PRO A 1 179 ? 11.828 14.086 9.812 1 98.06 179 PRO A O 1
ATOM 1409 N N . GLU A 1 180 ? 12.648 15.273 8.086 1 98.06 180 GLU A N 1
ATOM 1410 C CA . GLU A 1 180 ? 13.609 15.945 8.953 1 98.06 180 GLU A CA 1
ATOM 1411 C C . GLU A 1 180 ? 12.914 16.844 9.969 1 98.06 180 GLU A C 1
ATOM 1413 O O . GLU A 1 180 ? 13.305 16.875 11.141 1 98.06 180 GLU A O 1
ATOM 1418 N N . LEU A 1 181 ? 11.922 17.547 9.492 1 98.06 181 LEU A N 1
ATOM 1419 C CA . LEU A 1 181 ? 11.133 18.375 10.398 1 98.06 181 LEU A CA 1
ATOM 1420 C C . LEU A 1 181 ? 10.422 17.516 11.438 1 98.06 181 LEU A C 1
ATOM 1422 O O . LEU A 1 181 ? 10.43 17.828 12.633 1 98.06 181 LEU A O 1
ATOM 1426 N N . LEU A 1 182 ? 9.867 16.438 11.047 1 98.5 182 LEU A N 1
ATOM 1427 C CA . LEU A 1 182 ? 9.156 15.547 11.969 1 98.5 182 LEU A CA 1
ATOM 1428 C C . LEU A 1 182 ? 10.102 14.984 13.023 1 98.5 182 LEU A C 1
ATOM 1430 O O . LEU A 1 182 ? 9.727 14.844 14.188 1 98.5 182 LEU A O 1
ATOM 1434 N N . LEU A 1 183 ? 11.266 14.672 12.562 1 98 183 LEU A N 1
ATOM 1435 C CA . LEU A 1 183 ? 12.258 14.18 13.516 1 98 183 LEU A CA 1
ATOM 1436 C C . LEU A 1 183 ? 12.594 15.242 14.555 1 98 183 LEU A C 1
ATOM 1438 O O . LEU A 1 183 ? 12.711 14.938 15.742 1 98 183 LEU A O 1
ATOM 1442 N N . GLN A 1 184 ? 12.734 16.469 14.125 1 97.31 184 GLN A N 1
ATOM 1443 C CA . GLN A 1 184 ? 13 17.562 15.039 1 97.31 184 GLN A CA 1
ATOM 1444 C C . GLN A 1 184 ? 11.852 17.75 16.031 1 97.31 184 GLN A C 1
ATOM 1446 O O . GLN A 1 184 ? 12.078 17.969 17.219 1 97.31 184 GLN A O 1
ATOM 1451 N N . LEU A 1 185 ? 10.648 17.703 15.516 1 98.12 185 LEU A N 1
ATOM 1452 C CA . LEU A 1 185 ? 9.484 17.844 16.375 1 98.12 185 LEU A CA 1
ATOM 1453 C C . LEU A 1 185 ? 9.438 16.719 17.406 1 98.12 185 LEU A C 1
ATOM 1455 O O . LEU A 1 185 ? 9.195 16.969 18.594 1 98.12 185 LEU A O 1
ATOM 1459 N N . LYS A 1 186 ? 9.703 15.555 16.984 1 96.75 186 LYS A N 1
ATOM 1460 C CA . LYS A 1 186 ? 9.734 14.398 17.875 1 96.75 186 LYS A CA 1
ATOM 1461 C C . LYS A 1 186 ? 10.797 14.562 18.953 1 96.75 186 LYS A C 1
ATOM 1463 O O . LYS A 1 186 ? 10.531 14.305 20.141 1 96.75 186 LYS A O 1
ATOM 1468 N N . GLN A 1 187 ? 11.953 15.023 18.562 1 96.12 187 GLN A N 1
ATOM 1469 C CA . GLN A 1 187 ? 13.055 15.211 19.5 1 96.12 187 GLN A CA 1
ATOM 1470 C C . GLN A 1 187 ? 12.758 16.328 20.484 1 96.12 187 GLN A C 1
ATOM 1472 O O . GLN A 1 187 ? 13.266 16.312 21.609 1 96.12 187 GLN A O 1
ATOM 1477 N N . GLY A 1 188 ? 11.922 17.234 20.078 1 96.56 188 GLY A N 1
ATOM 1478 C CA . GLY A 1 188 ? 11.516 18.328 20.938 1 96.56 188 GLY A CA 1
ATOM 1479 C C . GLY A 1 188 ? 10.266 18.016 21.75 1 96.56 188 GLY A C 1
ATOM 1480 O O . GLY A 1 188 ? 9.805 18.859 22.516 1 96.56 188 GLY A O 1
ATOM 1481 N N . GLY A 1 189 ? 9.734 16.859 21.547 1 97 189 GLY A N 1
ATOM 1482 C CA . GLY A 1 189 ? 8.531 16.453 22.25 1 97 189 GLY A CA 1
ATOM 1483 C C . GLY A 1 189 ? 7.266 17.078 21.703 1 97 189 GLY A C 1
ATOM 1484 O O . GLY A 1 189 ? 6.223 17.078 22.359 1 97 189 GLY A O 1
ATOM 1485 N N . ILE A 1 190 ? 7.402 17.641 20.578 1 97.81 190 ILE A N 1
ATOM 1486 C CA . ILE A 1 190 ? 6.254 18.297 19.953 1 97.81 190 ILE A CA 1
ATOM 1487 C C . ILE A 1 190 ? 5.402 17.25 19.234 1 97.81 190 ILE A C 1
ATOM 1489 O O . ILE A 1 190 ? 5.492 17.109 18 1 97.81 190 ILE A O 1
ATOM 1493 N N . MET A 1 191 ? 4.605 16.562 19.953 1 97.75 191 MET A N 1
ATOM 1494 C CA . MET A 1 191 ? 3.766 15.461 19.5 1 97.75 191 MET A CA 1
ATOM 1495 C C . MET A 1 191 ? 2.371 15.539 20.109 1 97.75 191 MET A C 1
ATOM 1497 O O . MET A 1 191 ? 2.189 16.141 21.172 1 97.75 191 MET A O 1
ATOM 1501 N N . PRO A 1 192 ? 1.434 14.93 19.375 1 98.19 192 PRO A N 1
ATOM 1502 C CA . PRO A 1 192 ? 0.086 14.93 19.938 1 98.19 192 PRO A CA 1
ATOM 1503 C C . PRO A 1 192 ? 0.048 14.391 21.359 1 98.19 192 PRO A C 1
ATOM 1505 O O . PRO A 1 192 ? 0.648 13.352 21.656 1 98.19 192 PRO A O 1
ATOM 1508 N N . GLY A 1 193 ? -0.582 15.109 22.266 1 96.94 193 GLY A N 1
ATOM 1509 C CA . GLY A 1 193 ? -0.715 14.688 23.656 1 96.94 193 GLY A CA 1
ATOM 1510 C C . GLY A 1 193 ? 0.239 15.406 24.594 1 96.94 193 GLY A C 1
ATOM 1511 O O . GLY A 1 193 ? 0.027 15.43 25.812 1 96.94 193 GLY A O 1
ATOM 1512 N N . SER A 1 194 ? 1.254 16.031 24.078 1 97.12 194 SER A N 1
ATOM 1513 C CA . SER A 1 194 ? 2.242 16.719 24.906 1 97.12 194 SER A CA 1
ATOM 1514 C C . SER A 1 194 ? 1.722 18.062 25.391 1 97.12 194 SER A C 1
ATOM 1516 O O . SER A 1 194 ? 1.018 18.766 24.656 1 97.12 194 SER A O 1
ATOM 1518 N N . VAL A 1 195 ? 2.102 18.391 26.578 1 97 195 VAL A N 1
ATOM 1519 C CA . VAL A 1 195 ? 1.816 19.719 27.109 1 97 195 VAL A CA 1
ATOM 1520 C C . VAL A 1 195 ? 3.039 20.609 26.938 1 97 195 VAL A C 1
ATOM 1522 O O . VAL A 1 195 ? 4.152 20.234 27.297 1 97 195 VAL A O 1
ATOM 1525 N N . GLY A 1 196 ? 2.764 21.75 26.359 1 96.94 196 GLY A N 1
ATOM 1526 C CA . GLY A 1 196 ? 3.869 22.672 26.125 1 96.94 196 GLY A CA 1
ATOM 1527 C C . GLY A 1 196 ? 3.541 24.094 26.5 1 96.94 196 GLY A C 1
ATOM 1528 O O . GLY A 1 196 ? 2.402 24.406 26.859 1 96.94 196 GLY A O 1
ATOM 1529 N N . VAL A 1 197 ? 4.574 24.875 26.578 1 97.38 197 VAL A N 1
ATOM 1530 C CA . VAL A 1 197 ? 4.488 26.312 26.75 1 97.38 197 VAL A CA 1
ATOM 1531 C C . VAL A 1 197 ? 4.887 27.031 25.469 1 97.38 197 VAL A C 1
ATOM 1533 O O . VAL A 1 197 ? 5.91 26.703 24.859 1 97.38 197 VAL A O 1
ATOM 1536 N N . PHE A 1 198 ? 4.055 28.016 25.078 1 98.06 198 PHE A N 1
ATOM 1537 C CA . PHE A 1 198 ? 4.207 28.656 23.781 1 98.06 198 PHE A CA 1
ATOM 1538 C C . PHE A 1 198 ? 4.293 30.172 23.906 1 98.06 198 PHE A C 1
ATOM 1540 O O . PHE A 1 198 ? 3.578 30.766 24.719 1 98.06 198 PHE A O 1
ATOM 1547 N N . SER A 1 199 ? 5.16 30.766 23.172 1 97.31 199 SER A N 1
ATOM 1548 C CA . SER A 1 199 ? 5.301 32.219 23.172 1 97.31 199 SER A CA 1
ATOM 1549 C C . SER A 1 199 ? 5.691 32.75 21.797 1 97.31 199 SER A C 1
ATOM 1551 O O . SER A 1 199 ? 6.348 32.031 21.031 1 97.31 199 SER A O 1
ATOM 1553 N N . PRO A 1 200 ? 5.223 33.938 21.516 1 97.19 200 PRO A N 1
ATOM 1554 C CA . PRO A 1 200 ? 5.629 34.531 20.234 1 97.19 200 PRO A CA 1
ATOM 1555 C C . PRO A 1 200 ? 7.109 34.906 20.203 1 97.19 200 PRO A C 1
ATOM 1557 O O . PRO A 1 200 ? 7.664 35.344 21.219 1 97.19 200 PRO A O 1
ATOM 1560 N N . ALA A 1 201 ? 7.746 34.688 19.109 1 94.5 201 ALA A N 1
ATOM 1561 C CA . ALA A 1 201 ? 9.133 35.094 18.859 1 94.5 201 ALA A CA 1
ATOM 1562 C C . ALA A 1 201 ? 9.305 35.656 17.453 1 94.5 201 ALA A C 1
ATOM 1564 O O . ALA A 1 201 ? 10.055 35.094 16.641 1 94.5 201 ALA A O 1
ATOM 1565 N N . GLY A 1 202 ? 8.617 36.781 17.156 1 93.06 202 GLY A N 1
ATOM 1566 C CA . GLY A 1 202 ? 8.688 37.406 15.836 1 93.06 202 GLY A CA 1
ATOM 1567 C C . GLY A 1 202 ? 8 36.562 14.766 1 93.06 202 GLY A C 1
ATOM 1568 O O . GLY A 1 202 ? 6.801 36.281 14.859 1 93.06 202 GLY A O 1
ATOM 1569 N N . SER A 1 203 ? 8.805 36.156 13.867 1 95.94 203 SER A N 1
ATOM 1570 C CA . SER A 1 203 ? 8.273 35.312 12.781 1 95.94 203 SER A CA 1
ATOM 1571 C C . SER A 1 203 ? 8.305 33.844 13.148 1 95.94 203 SER A C 1
ATOM 1573 O O . SER A 1 203 ? 8.148 32.969 12.281 1 95.94 203 SER A O 1
ATOM 1575 N N . TYR A 1 204 ? 8.5 33.625 14.461 1 97.69 204 TYR A N 1
ATOM 1576 C CA . TYR A 1 204 ? 8.57 32.25 14.984 1 97.69 204 TYR A CA 1
ATOM 1577 C C . TYR A 1 204 ? 7.664 32.094 16.203 1 97.69 204 TYR A C 1
ATOM 1579 O O . TYR A 1 204 ? 7.137 33.094 16.719 1 97.69 204 TYR A O 1
ATOM 1587 N N . VAL A 1 205 ? 7.379 30.891 16.578 1 98.19 205 VAL A N 1
ATOM 1588 C CA . VAL A 1 205 ? 6.77 30.516 17.844 1 98.19 205 VAL A CA 1
ATOM 1589 C C . VAL A 1 205 ? 7.734 29.641 18.641 1 98.19 205 VAL A C 1
ATOM 1591 O O . VAL A 1 205 ? 8.242 28.641 18.125 1 98.19 205 VAL A O 1
ATOM 1594 N N . LEU A 1 206 ? 8.055 30.062 19.828 1 97.62 206 LEU A N 1
ATOM 1595 C CA . LEU A 1 206 ? 8.859 29.25 20.719 1 97.62 206 LEU A CA 1
ATOM 1596 C C . LEU A 1 206 ? 8 28.188 21.406 1 97.62 206 LEU A C 1
ATOM 1598 O O . LEU A 1 206 ? 6.961 28.5 21.984 1 97.62 206 LEU A O 1
ATOM 1602 N N . VAL A 1 207 ? 8.422 26.938 21.234 1 98.06 207 VAL A N 1
ATOM 1603 C CA . VAL A 1 207 ? 7.703 25.797 21.812 1 98.06 207 VAL A CA 1
ATOM 1604 C C . VAL A 1 207 ? 8.586 25.078 22.828 1 98.06 207 VAL A C 1
ATOM 1606 O O . VAL A 1 207 ? 9.688 24.625 22.484 1 98.06 207 VAL A O 1
ATOM 1609 N N . GLN A 1 208 ? 8.102 25.016 23.984 1 97 208 GLN A N 1
ATOM 1610 C CA . GLN A 1 208 ? 8.828 24.297 25.031 1 97 208 GLN A CA 1
ATOM 1611 C C . GLN A 1 208 ? 7.945 23.219 25.672 1 97 208 GLN A C 1
ATOM 1613 O O . GLN A 1 208 ? 6.883 23.531 26.219 1 97 208 GLN A O 1
ATOM 1618 N N . VAL A 1 209 ? 8.398 22.016 25.484 1 96.12 209 VAL A N 1
ATOM 1619 C CA . VAL A 1 209 ? 7.695 20.891 26.094 1 96.12 209 VAL A CA 1
ATOM 1620 C C . VAL A 1 209 ? 8.477 20.375 27.297 1 96.12 209 VAL A C 1
ATOM 1622 O O . VAL A 1 209 ? 9.703 20.266 27.25 1 96.12 209 VAL A O 1
ATOM 1625 N N . ASP A 1 210 ? 7.703 20.188 28.328 1 87.44 210 ASP A N 1
ATOM 1626 C CA . ASP A 1 210 ? 8.352 19.75 29.562 1 87.44 210 ASP A CA 1
ATOM 1627 C C . ASP A 1 210 ? 9.148 18.484 29.359 1 87.44 210 ASP A C 1
ATOM 1629 O O . ASP A 1 210 ? 8.656 17.516 28.766 1 87.44 210 ASP A O 1
ATOM 1633 N N . GLY A 1 211 ? 10.367 18.516 29.781 1 88.81 211 GLY A N 1
ATOM 1634 C CA . GLY A 1 211 ? 11.203 17.328 29.719 1 88.81 211 GLY A CA 1
ATOM 1635 C C . GLY A 1 211 ? 12.062 17.266 28.469 1 88.81 211 GLY A C 1
ATOM 1636 O O . GLY A 1 211 ? 12.867 16.344 28.328 1 88.81 211 GLY A O 1
ATOM 1637 N N . PHE A 1 212 ? 11.961 18.203 27.531 1 91.56 212 PHE A N 1
ATOM 1638 C CA . PHE A 1 212 ? 12.664 18.078 26.266 1 91.56 212 PHE A CA 1
ATOM 1639 C C . PHE A 1 212 ? 13.648 19.219 26.078 1 91.56 212 PHE A C 1
ATOM 1641 O O . PHE A 1 212 ? 14.07 19.516 24.969 1 91.56 212 PHE A O 1
ATOM 1648 N N . GLY A 1 213 ? 14.109 19.859 27.109 1 83.94 213 GLY A N 1
ATOM 1649 C CA . GLY A 1 213 ? 15.195 20.828 27.016 1 83.94 213 GLY A CA 1
ATOM 1650 C C . GLY A 1 213 ? 14.719 22.219 26.688 1 83.94 213 GLY A C 1
ATOM 1651 O O . GLY A 1 213 ? 13.68 22.672 27.172 1 83.94 213 GLY A O 1
ATOM 1652 N N . GLU A 1 214 ? 15.633 22.984 25.781 1 85.38 214 GLU A N 1
ATOM 1653 C CA . GLU A 1 214 ? 15.5 24.422 25.594 1 85.38 214 GLU A CA 1
ATOM 1654 C C . GLU A 1 214 ? 14.359 24.75 24.625 1 85.38 214 GLU A C 1
ATOM 1656 O O . GLU A 1 214 ? 13.992 25.906 24.438 1 85.38 214 GLU A O 1
ATOM 1661 N N . GLY A 1 215 ? 13.703 23.781 24.141 1 91 215 GLY A N 1
ATOM 1662 C CA . GLY A 1 215 ? 12.594 24.047 23.25 1 91 215 GLY A CA 1
ATOM 1663 C C . GLY A 1 215 ? 13.023 24.219 21.797 1 91 215 GLY A C 1
ATOM 1664 O O . GLY A 1 215 ? 14.203 24.062 21.469 1 91 215 GLY A O 1
ATOM 1665 N N . LEU A 1 216 ? 12.016 24.453 20.906 1 96.06 216 LEU A N 1
ATOM 1666 C CA . LEU A 1 216 ? 12.203 24.625 19.469 1 96.06 216 LEU A CA 1
ATOM 1667 C C . LEU A 1 216 ? 11.492 25.875 18.984 1 96.06 216 LEU A C 1
ATOM 1669 O O . LEU A 1 216 ? 10.367 26.172 19.406 1 96.06 216 LEU A O 1
ATOM 1673 N N . GLU A 1 217 ? 12.188 26.672 18.141 1 97.12 217 GLU A N 1
ATOM 1674 C CA . GLU A 1 217 ? 11.531 27.781 17.438 1 97.12 217 GLU A CA 1
ATOM 1675 C C . GLU A 1 217 ? 11 27.328 16.078 1 97.12 217 GLU A C 1
ATOM 1677 O O . GLU A 1 217 ? 11.773 26.922 15.203 1 97.12 217 GLU A O 1
ATOM 1682 N N . LEU A 1 218 ? 9.742 27.438 15.969 1 98.12 218 LEU A N 1
ATOM 1683 C CA . LEU A 1 218 ? 9.102 27.031 14.727 1 98.12 218 LEU A CA 1
ATOM 1684 C C . LEU A 1 218 ? 8.688 28.25 13.898 1 98.12 218 LEU A C 1
ATOM 1686 O O . LEU A 1 218 ? 8.023 29.156 14.414 1 98.12 218 LEU A O 1
ATOM 1690 N N . PRO A 1 219 ? 9.109 28.25 12.633 1 97.88 219 PRO A N 1
ATOM 1691 C CA . PRO A 1 219 ? 8.586 29.328 11.789 1 97.88 219 PRO A CA 1
ATOM 1692 C C . PRO A 1 219 ? 7.059 29.344 11.734 1 97.88 219 PRO A C 1
ATOM 1694 O O . PRO A 1 219 ? 6.426 28.281 11.766 1 97.88 219 PRO A O 1
ATOM 1697 N N . ASN A 1 220 ? 6.5 30.516 11.578 1 97.75 220 ASN A N 1
ATOM 1698 C CA . ASN A 1 220 ? 5.047 30.672 11.547 1 97.75 220 ASN A CA 1
ATOM 1699 C C . ASN A 1 220 ? 4.418 29.781 10.469 1 97.75 220 ASN A C 1
ATOM 1701 O O . ASN A 1 220 ? 3.303 29.297 10.641 1 97.75 220 ASN A O 1
ATOM 1705 N N . GLU A 1 221 ? 5.172 29.516 9.422 1 95.94 221 GLU A N 1
ATOM 1706 C CA . GLU A 1 221 ? 4.688 28.688 8.32 1 95.94 221 GLU A CA 1
ATOM 1707 C C . GLU A 1 221 ? 4.473 27.25 8.773 1 95.94 221 GLU A C 1
ATOM 1709 O O . GLU A 1 221 ? 3.602 26.547 8.25 1 95.94 221 GLU A O 1
ATOM 1714 N N . VAL A 1 222 ? 5.234 26.844 9.75 1 97.56 222 VAL A N 1
ATOM 1715 C CA . VAL A 1 222 ? 5.109 25.5 10.32 1 97.56 222 VAL A CA 1
ATOM 1716 C C . VAL A 1 222 ? 4.148 25.531 11.508 1 97.56 222 VAL A C 1
ATOM 1718 O O . VAL A 1 222 ? 3.227 24.719 11.586 1 97.56 222 VAL A O 1
ATOM 1721 N N . ALA A 1 223 ? 4.305 26.516 12.398 1 98.44 223 ALA A N 1
ATOM 1722 C CA . ALA A 1 223 ? 3.527 26.641 13.625 1 98.44 223 ALA A CA 1
ATOM 1723 C C . ALA A 1 223 ? 2.041 26.797 13.328 1 98.44 223 ALA A C 1
ATOM 1725 O O . ALA A 1 223 ? 1.192 26.359 14.102 1 98.44 223 ALA A O 1
ATOM 1726 N N . GLY A 1 224 ? 1.785 27.391 12.18 1 97.94 224 GLY A N 1
ATOM 1727 C CA . GLY A 1 224 ? 0.405 27.578 11.766 1 97.94 224 GLY A CA 1
ATOM 1728 C C . GLY A 1 224 ? -0.315 26.266 11.477 1 97.94 224 GLY A C 1
ATOM 1729 O O . GLY A 1 224 ? -1.544 26.25 11.375 1 97.94 224 GLY A O 1
ATOM 1730 N N . HIS A 1 225 ? 0.426 25.141 11.422 1 98.19 225 HIS A N 1
ATOM 1731 C CA . HIS A 1 225 ? -0.154 23.828 11.141 1 98.19 225 HIS A CA 1
ATOM 1732 C C . HIS A 1 225 ? -0.046 22.922 12.359 1 98.19 225 HIS A C 1
ATOM 1734 O O . HIS A 1 225 ? -0.206 21.703 12.242 1 98.19 225 HIS A O 1
ATOM 1740 N N . ILE A 1 226 ? 0.287 23.469 13.484 1 98.62 226 ILE A N 1
ATOM 1741 C CA . ILE A 1 226 ? 0.264 22.734 14.75 1 98.62 226 ILE A CA 1
ATOM 1742 C C . ILE A 1 226 ? -0.881 23.266 15.617 1 98.62 226 ILE A C 1
ATOM 1744 O O . ILE A 1 226 ? -0.979 24.453 15.875 1 98.62 226 ILE A O 1
ATOM 1748 N N . PHE A 1 227 ? -1.716 22.344 16.062 1 98.75 227 PHE A N 1
ATOM 1749 C CA . PHE A 1 227 ? -2.955 22.719 16.734 1 98.75 227 PHE A CA 1
ATOM 1750 C C . PHE A 1 227 ? -2.951 22.25 18.172 1 98.75 227 PHE A C 1
ATOM 1752 O O . PHE A 1 227 ? -2.5 21.156 18.484 1 98.75 227 PHE A O 1
ATOM 1759 N N . VAL A 1 228 ? -3.473 23.141 19.031 1 98.56 228 VAL A N 1
ATOM 1760 C CA . VAL A 1 228 ? -3.42 22.875 20.469 1 98.56 228 VAL A CA 1
ATOM 1761 C C . VAL A 1 228 ? -4.801 23.094 21.078 1 98.56 228 VAL A C 1
ATOM 1763 O O . VAL A 1 228 ? -5.66 23.75 20.484 1 98.56 228 VAL A O 1
ATOM 1766 N N . GLU A 1 229 ? -4.98 22.453 22.094 1 97.81 229 GLU A N 1
ATOM 1767 C CA . GLU A 1 229 ? -6.148 22.656 22.938 1 97.81 229 GLU A CA 1
ATOM 1768 C C . GLU A 1 229 ? -5.762 23.312 24.266 1 97.81 229 GLU A C 1
ATOM 1770 O O . GLU A 1 229 ? -4.793 22.906 24.906 1 97.81 229 GLU A O 1
ATOM 1775 N N . THR A 1 230 ? -6.418 24.375 24.562 1 92.94 230 THR A N 1
ATOM 1776 C CA . THR A 1 230 ? -6.172 25.031 25.828 1 92.94 230 THR A CA 1
ATOM 1777 C C . THR A 1 230 ? -6.957 24.359 26.953 1 92.94 230 THR A C 1
ATOM 1779 O O . THR A 1 230 ? -8.078 23.891 26.734 1 92.94 230 THR A O 1
ATOM 1782 N N . PRO A 1 231 ? -6.32 24.312 28.203 1 83 231 PRO A N 1
ATOM 1783 C CA . PRO A 1 231 ? -7.047 23.734 29.328 1 83 231 PRO A CA 1
ATOM 1784 C C . PRO A 1 231 ? -8.359 24.453 29.625 1 83 231 PRO A C 1
ATOM 1786 O O . PRO A 1 231 ? -8.477 25.656 29.359 1 83 231 PRO A O 1
ATOM 1789 N N . MET B 1 1 ? -11.094 2.725 -9.93 1 31.42 1 MET B N 1
ATOM 1790 C CA . MET B 1 1 ? -9.93 2.424 -9.109 1 31.42 1 MET B CA 1
ATOM 1791 C C . MET B 1 1 ? -8.641 2.59 -9.914 1 31.42 1 MET B C 1
ATOM 1793 O O . MET B 1 1 ? -8.43 1.891 -10.906 1 31.42 1 MET B O 1
ATOM 1797 N N . THR B 1 2 ? -8.055 3.719 -10.094 1 41.97 2 THR B N 1
ATOM 1798 C CA . THR B 1 2 ? -6.887 3.852 -10.953 1 41.97 2 THR B CA 1
ATOM 1799 C C . THR B 1 2 ? -5.816 2.834 -10.57 1 41.97 2 THR B C 1
ATOM 1801 O O . THR B 1 2 ? -5.398 2.771 -9.406 1 41.97 2 THR B O 1
ATOM 1804 N N . ASP B 1 3 ? -5.934 1.685 -11.117 1 52.03 3 ASP B N 1
ATOM 1805 C CA . ASP B 1 3 ? -4.949 0.637 -10.875 1 52.03 3 ASP B CA 1
ATOM 1806 C C . ASP B 1 3 ? -3.531 1.144 -11.141 1 52.03 3 ASP B C 1
ATOM 1808 O O . ASP B 1 3 ? -3.109 1.243 -12.289 1 52.03 3 ASP B O 1
ATOM 1812 N N . LEU B 1 4 ? -3.15 2.111 -10.219 1 61.84 4 LEU B N 1
ATOM 1813 C CA . LEU B 1 4 ? -1.771 2.572 -10.344 1 61.84 4 LEU B CA 1
ATOM 1814 C C . LEU B 1 4 ? -0.817 1.393 -10.508 1 61.84 4 LEU B C 1
ATOM 1816 O O . LEU B 1 4 ? -0.441 0.751 -9.523 1 61.84 4 LEU B O 1
ATOM 1820 N N . ILE B 1 5 ? -0.795 0.885 -11.758 1 66.25 5 ILE B N 1
ATOM 1821 C CA . ILE B 1 5 ? 0.047 -0.263 -12.078 1 66.25 5 ILE B CA 1
ATOM 1822 C C . ILE B 1 5 ? 1.322 0.21 -12.773 1 66.25 5 ILE B C 1
ATOM 1824 O O . ILE B 1 5 ? 1.268 1.024 -13.695 1 66.25 5 ILE B O 1
ATOM 1828 N N . ASP B 1 6 ? 2.379 -0.164 -12.141 1 89.31 6 ASP B N 1
ATOM 1829 C CA . ASP B 1 6 ? 3.646 -0.003 -12.852 1 89.31 6 ASP B CA 1
ATOM 1830 C C . ASP B 1 6 ? 3.84 -1.106 -13.883 1 89.31 6 ASP B C 1
ATOM 1832 O O . ASP B 1 6 ? 4.277 -2.209 -13.547 1 89.31 6 ASP B O 1
ATOM 1836 N N . THR B 1 7 ? 3.627 -0.748 -15.117 1 92.12 7 THR B N 1
ATOM 1837 C CA . THR B 1 7 ? 3.609 -1.722 -16.203 1 92.12 7 THR B CA 1
ATOM 1838 C C . THR B 1 7 ? 4.977 -2.377 -16.359 1 92.12 7 THR B C 1
ATOM 1840 O O . THR B 1 7 ? 5.07 -3.59 -16.562 1 92.12 7 THR B O 1
ATOM 1843 N N . THR B 1 8 ? 6.016 -1.559 -16.297 1 95.69 8 THR B N 1
ATOM 1844 C CA . THR B 1 8 ? 7.363 -2.098 -16.422 1 95.69 8 THR B CA 1
ATOM 1845 C C . THR B 1 8 ? 7.645 -3.131 -15.336 1 95.69 8 THR B C 1
ATOM 1847 O O . THR B 1 8 ? 8.141 -4.223 -15.625 1 95.69 8 THR B O 1
ATOM 1850 N N . GLU B 1 9 ? 7.305 -2.764 -14.133 1 96.69 9 GLU B N 1
ATOM 1851 C CA . GLU B 1 9 ? 7.508 -3.68 -13.016 1 96.69 9 GLU B CA 1
ATOM 1852 C C . GLU B 1 9 ? 6.691 -4.957 -13.195 1 96.69 9 GLU B C 1
ATOM 1854 O O . GLU B 1 9 ? 7.172 -6.055 -12.891 1 96.69 9 GLU B O 1
ATOM 1859 N N . MET B 1 10 ? 5.5 -4.832 -13.695 1 96.44 10 MET B N 1
ATOM 1860 C CA . MET B 1 10 ? 4.648 -5.996 -13.914 1 96.44 10 MET B CA 1
ATOM 1861 C C . MET B 1 10 ? 5.258 -6.93 -14.953 1 96.44 10 MET B C 1
ATOM 1863 O O . MET B 1 10 ? 5.191 -8.156 -14.805 1 96.44 10 MET B O 1
ATOM 1867 N N . TYR B 1 11 ? 5.809 -6.367 -15.992 1 97.75 11 TYR B N 1
ATOM 1868 C CA . TYR B 1 11 ? 6.434 -7.176 -17.031 1 97.75 11 TYR B CA 1
ATOM 1869 C C . TYR B 1 11 ? 7.668 -7.895 -16.5 1 97.75 11 TYR B C 1
ATOM 1871 O O . TYR B 1 11 ? 7.859 -9.086 -16.75 1 97.75 11 TYR B O 1
ATOM 1879 N N . LEU B 1 12 ? 8.477 -7.148 -15.75 1 98.25 12 LEU B N 1
ATOM 1880 C CA . LEU B 1 12 ? 9.68 -7.734 -15.164 1 98.25 12 LEU B CA 1
ATOM 1881 C C . LEU B 1 12 ? 9.32 -8.867 -14.211 1 98.25 12 LEU B C 1
ATOM 1883 O O . LEU B 1 12 ? 9.922 -9.945 -14.266 1 98.25 12 LEU B O 1
ATOM 1887 N N . ARG B 1 13 ? 8.352 -8.625 -13.414 1 97.62 13 ARG B N 1
ATOM 1888 C CA . ARG B 1 13 ? 7.898 -9.648 -12.477 1 97.62 13 ARG B CA 1
ATOM 1889 C C . ARG B 1 13 ? 7.383 -10.875 -13.211 1 97.62 13 ARG B C 1
ATOM 1891 O O . ARG B 1 13 ? 7.609 -12.008 -12.781 1 97.62 13 ARG B O 1
ATOM 1898 N N . THR B 1 14 ? 6.715 -10.664 -14.281 1 97.81 14 THR B N 1
ATOM 1899 C CA . THR B 1 14 ? 6.164 -11.758 -15.062 1 97.81 14 THR B CA 1
ATOM 1900 C C . THR B 1 14 ? 7.277 -12.617 -15.648 1 97.81 14 THR B C 1
ATOM 1902 O O . THR B 1 14 ? 7.184 -13.852 -15.664 1 97.81 14 THR B O 1
ATOM 1905 N N . ILE B 1 15 ? 8.273 -12.008 -16.109 1 98.19 15 ILE B N 1
ATOM 1906 C CA . ILE B 1 15 ? 9.406 -12.75 -16.656 1 98.19 15 ILE B CA 1
ATOM 1907 C C . ILE B 1 15 ? 10.023 -13.609 -15.562 1 98.19 15 ILE B C 1
ATOM 1909 O O . ILE B 1 15 ? 10.32 -14.789 -15.781 1 98.19 15 ILE B O 1
ATOM 1913 N N . LEU B 1 16 ? 10.18 -13.047 -14.398 1 98.12 16 LEU B N 1
ATOM 1914 C CA . LEU B 1 16 ? 10.727 -13.789 -13.273 1 98.12 16 LEU B CA 1
ATOM 1915 C C . LEU B 1 16 ? 9.828 -14.969 -12.914 1 98.12 16 LEU B C 1
ATOM 1917 O O . LEU B 1 16 ? 10.32 -16.062 -12.609 1 98.12 16 LEU B O 1
ATOM 1921 N N . GLU B 1 17 ? 8.539 -14.766 -12.945 1 97.38 17 GLU B N 1
ATOM 1922 C CA . GLU B 1 17 ? 7.566 -15.82 -12.68 1 97.38 17 GLU B CA 1
ATOM 1923 C C . GLU B 1 17 ? 7.727 -16.969 -13.664 1 97.38 17 GLU B C 1
ATOM 1925 O O . GLU B 1 17 ? 7.672 -18.141 -13.273 1 97.38 17 GLU B O 1
ATOM 1930 N N . LEU B 1 18 ? 7.875 -16.594 -14.891 1 97.81 18 LEU B N 1
ATOM 1931 C CA . LEU B 1 18 ? 8.062 -17.609 -15.922 1 97.81 18 LEU B CA 1
ATOM 1932 C C . LEU B 1 18 ? 9.328 -18.422 -15.672 1 97.81 18 LEU B C 1
ATOM 1934 O O . LEU B 1 18 ? 9.312 -19.641 -15.742 1 97.81 18 LEU B O 1
ATOM 1938 N N . GLU B 1 19 ? 10.367 -17.75 -15.297 1 97 19 GLU B N 1
ATOM 1939 C CA . GLU B 1 19 ? 11.625 -18.422 -14.992 1 97 19 GLU B CA 1
ATOM 1940 C C . GLU B 1 19 ? 11.477 -19.375 -13.805 1 97 19 GLU B C 1
ATOM 1942 O O . GLU B 1 19 ? 12.016 -20.484 -13.812 1 97 19 GLU B O 1
ATOM 1947 N N . GLU B 1 20 ? 10.766 -18.891 -12.828 1 96.75 20 GLU B N 1
ATOM 1948 C CA . GLU B 1 20 ? 10.539 -19.719 -11.648 1 96.75 20 GLU B CA 1
ATOM 1949 C C . GLU B 1 20 ? 9.875 -21.047 -12.016 1 96.75 20 GLU B C 1
ATOM 1951 O O . GLU B 1 20 ? 10.195 -22.078 -11.438 1 96.75 20 GLU B O 1
ATOM 1956 N N . GLU B 1 21 ? 8.992 -20.984 -12.977 1 95.94 21 GLU B N 1
ATOM 1957 C CA . GLU B 1 21 ? 8.25 -22.172 -13.367 1 95.94 21 GLU B CA 1
ATOM 1958 C C . GLU B 1 21 ? 8.938 -22.891 -14.523 1 95.94 21 GLU B C 1
ATOM 1960 O O . GLU B 1 21 ? 8.359 -23.781 -15.141 1 95.94 21 GLU B O 1
ATOM 1965 N N . ASN B 1 22 ? 10.164 -22.469 -14.891 1 95.31 22 ASN B N 1
ATOM 1966 C CA . ASN B 1 22 ? 10.961 -23.047 -15.961 1 95.31 22 ASN B CA 1
ATOM 1967 C C . ASN B 1 22 ? 10.258 -22.938 -17.312 1 95.31 22 ASN B C 1
ATOM 1969 O O . ASN B 1 22 ? 10.289 -23.875 -18.109 1 95.31 22 ASN B O 1
ATOM 1973 N N . ILE B 1 23 ? 9.57 -21.859 -17.438 1 95.25 23 ILE B N 1
ATOM 1974 C CA . ILE B 1 23 ? 8.953 -21.531 -18.719 1 95.25 23 ILE B CA 1
ATOM 1975 C C . ILE B 1 23 ? 9.789 -20.469 -19.438 1 95.25 23 ILE B C 1
ATOM 1977 O O . ILE B 1 23 ? 10.164 -19.469 -18.828 1 95.25 23 ILE B O 1
ATOM 1981 N N . VAL B 1 24 ? 10.062 -20.656 -20.703 1 96.38 24 VAL B N 1
ATOM 1982 C CA . VAL B 1 24 ? 10.859 -19.703 -21.469 1 96.38 24 VAL B CA 1
ATOM 1983 C C . VAL B 1 24 ? 10.07 -18.406 -21.656 1 96.38 24 VAL B C 1
ATOM 1985 O O . VAL B 1 24 ? 8.969 -18.422 -22.203 1 96.38 24 VAL B O 1
ATOM 1988 N N . PRO B 1 25 ? 10.625 -17.328 -21.219 1 97.81 25 PRO B N 1
ATOM 1989 C CA . PRO B 1 25 ? 9.891 -16.062 -21.359 1 97.81 25 PRO B CA 1
ATOM 1990 C C . PRO B 1 25 ? 9.82 -15.586 -22.812 1 97.81 25 PRO B C 1
ATOM 1992 O O . PRO B 1 25 ? 10.859 -15.328 -23.438 1 97.81 25 PRO B O 1
ATOM 1995 N N . LEU B 1 26 ? 8.648 -15.555 -23.328 1 97.69 26 LEU B N 1
ATOM 1996 C CA . LEU B 1 26 ? 8.336 -15 -24.641 1 97.69 26 LEU B CA 1
ATOM 1997 C C . LEU B 1 26 ? 7.301 -13.891 -24.531 1 97.69 26 LEU B C 1
ATOM 1999 O O . LEU B 1 26 ? 6.504 -13.867 -23.578 1 97.69 26 LEU B O 1
ATOM 2003 N N . ARG B 1 27 ? 7.316 -13.016 -25.5 1 97 27 ARG B N 1
ATOM 2004 C CA . ARG B 1 27 ? 6.328 -11.945 -25.516 1 97 27 ARG B CA 1
ATOM 2005 C C . ARG B 1 27 ? 4.91 -12.508 -25.453 1 97 27 ARG B C 1
ATOM 2007 O O . ARG B 1 27 ? 4.047 -11.961 -24.766 1 97 27 ARG B O 1
ATOM 2014 N N . ALA B 1 28 ? 4.727 -13.578 -26.109 1 96.5 28 ALA B N 1
ATOM 2015 C CA . ALA B 1 28 ? 3.408 -14.211 -26.156 1 96.5 28 ALA B CA 1
ATOM 2016 C C . ALA B 1 28 ? 2.959 -14.648 -24.766 1 96.5 28 ALA B C 1
ATOM 2018 O O . ALA B 1 28 ? 1.773 -14.57 -24.438 1 96.5 28 ALA B O 1
ATOM 2019 N N . ARG B 1 29 ? 3.848 -15.164 -24.016 1 96.5 29 ARG B N 1
ATOM 2020 C CA . ARG B 1 29 ? 3.531 -15.617 -22.656 1 96.5 29 ARG B CA 1
ATOM 2021 C C . ARG B 1 29 ? 3.166 -14.438 -21.766 1 96.5 29 ARG B C 1
ATOM 2023 O O . ARG B 1 29 ? 2.273 -14.547 -20.922 1 96.5 29 ARG B O 1
ATOM 2030 N N . ILE B 1 30 ? 3.869 -13.328 -21.953 1 97.06 30 ILE B N 1
ATOM 2031 C CA . ILE B 1 30 ? 3.566 -12.125 -21.188 1 97.06 30 ILE B CA 1
ATOM 2032 C C . ILE B 1 30 ? 2.16 -11.633 -21.531 1 97.06 30 ILE B C 1
ATOM 2034 O O . ILE B 1 30 ? 1.384 -11.281 -20.641 1 97.06 30 ILE B O 1
ATOM 2038 N N . SER B 1 31 ? 1.874 -11.602 -22.844 1 96.94 31 SER B N 1
ATOM 2039 C CA . SER B 1 31 ? 0.547 -11.203 -23.297 1 96.94 31 SER B CA 1
ATOM 2040 C C . SER B 1 31 ? -0.539 -12.055 -22.656 1 96.94 31 SER B C 1
ATOM 2042 O O . SER B 1 31 ? -1.558 -11.531 -22.203 1 96.94 31 SER B O 1
ATOM 2044 N N . GLU B 1 32 ? -0.311 -13.336 -22.547 1 95.31 32 GLU B N 1
ATOM 2045 C CA . GLU B 1 32 ? -1.267 -14.273 -21.953 1 95.31 32 GLU B CA 1
ATOM 2046 C C . GLU B 1 32 ? -1.442 -14.023 -20.469 1 95.31 32 GLU B C 1
ATOM 2048 O O . GLU B 1 32 ? -2.566 -13.992 -19.969 1 95.31 32 GLU B O 1
ATOM 2053 N N . ARG B 1 33 ? -0.357 -13.797 -19.828 1 95.06 33 ARG B N 1
ATOM 2054 C CA . ARG B 1 33 ? -0.376 -13.656 -18.375 1 95.06 33 ARG B CA 1
ATOM 2055 C C . ARG B 1 33 ? -1.021 -12.336 -17.953 1 95.06 33 ARG B C 1
ATOM 2057 O O . ARG B 1 33 ? -1.758 -12.281 -16.969 1 95.06 33 ARG B O 1
ATOM 2064 N N . LEU B 1 34 ? -0.71 -11.297 -18.703 1 95.12 34 LEU B N 1
ATOM 2065 C CA . LEU B 1 34 ? -1.146 -9.961 -18.297 1 95.12 34 LEU B CA 1
ATOM 2066 C C . LEU B 1 34 ? -2.391 -9.539 -19.062 1 95.12 34 LEU B C 1
ATOM 2068 O O . LEU B 1 34 ? -2.99 -8.5 -18.766 1 95.12 34 LEU B O 1
ATOM 2072 N N . SER B 1 35 ? -2.812 -10.305 -20.031 1 94.94 35 SER B N 1
ATOM 2073 C CA . SER B 1 35 ? -3.947 -9.992 -20.891 1 94.94 35 SER B CA 1
ATOM 2074 C C . SER B 1 35 ? -3.752 -8.648 -21.594 1 94.94 35 SER B C 1
ATOM 2076 O O . SER B 1 35 ? -4.66 -7.82 -21.625 1 94.94 35 SER B O 1
ATOM 2078 N N . HIS B 1 36 ? -2.49 -8.43 -22.031 1 96.06 36 HIS B N 1
ATOM 2079 C CA . HIS B 1 36 ? -2.17 -7.27 -22.859 1 96.06 36 HIS B CA 1
ATOM 2080 C C . HIS B 1 36 ? -2.074 -7.652 -24.328 1 96.06 36 HIS B C 1
ATOM 2082 O O . HIS B 1 36 ? -1.75 -8.797 -24.656 1 96.06 36 HIS B O 1
ATOM 2088 N N . SER B 1 37 ? -2.379 -6.734 -25.156 1 97.12 37 SER B N 1
ATOM 2089 C CA . SER B 1 37 ? -2.309 -7.012 -26.594 1 97.12 37 SER B CA 1
ATOM 2090 C C . SER B 1 37 ? -0.868 -7.223 -27.047 1 97.12 37 SER B C 1
ATOM 2092 O O . SER B 1 37 ? 0.064 -6.695 -26.422 1 97.12 37 SER B O 1
ATOM 2094 N N . GLY B 1 38 ? -0.733 -7.977 -28.125 1 96.19 38 GLY B N 1
ATOM 2095 C CA . GLY B 1 38 ? 0.583 -8.211 -28.703 1 96.19 38 GLY B CA 1
ATOM 2096 C C . GLY B 1 38 ? 1.354 -6.934 -28.969 1 96.19 38 GLY B C 1
ATOM 2097 O O . GLY B 1 38 ? 2.473 -6.766 -28.484 1 96.19 38 GLY B O 1
ATOM 2098 N N . PRO B 1 39 ? 0.752 -6.008 -29.656 1 97.38 39 PRO B N 1
ATOM 2099 C CA . PRO B 1 39 ? 1.426 -4.742 -29.953 1 97.38 39 PRO B CA 1
ATOM 2100 C C . PRO B 1 39 ? 1.832 -3.979 -28.688 1 97.38 39 PRO B C 1
ATOM 2102 O O . PRO B 1 39 ? 2.928 -3.412 -28.641 1 97.38 39 PRO B O 1
ATOM 2105 N N . THR B 1 40 ? 1.007 -3.967 -27.688 1 96.56 40 THR B N 1
ATOM 2106 C CA . THR B 1 40 ? 1.32 -3.307 -26.422 1 96.56 40 THR B CA 1
ATOM 2107 C C . THR B 1 40 ? 2.523 -3.967 -25.75 1 96.56 40 THR B C 1
ATOM 2109 O O . THR B 1 40 ? 3.43 -3.279 -25.281 1 96.56 40 THR B O 1
ATOM 2112 N N . VAL B 1 41 ? 2.502 -5.305 -25.781 1 97.62 41 VAL B N 1
ATOM 2113 C CA . VAL B 1 41 ? 3.6 -6.051 -25.188 1 97.62 41 VAL B CA 1
ATOM 2114 C C . VAL B 1 41 ? 4.891 -5.781 -25.953 1 97.62 41 VAL B C 1
ATOM 2116 O O . VAL B 1 41 ? 5.941 -5.547 -25.344 1 97.62 41 VAL B O 1
ATOM 2119 N N . SER B 1 42 ? 4.801 -5.781 -27.219 1 96.88 42 SER B N 1
ATOM 2120 C CA . SER B 1 42 ? 5.98 -5.547 -28.047 1 96.88 42 SER B CA 1
ATOM 2121 C C . SER B 1 42 ? 6.559 -4.156 -27.812 1 96.88 42 SER B C 1
ATOM 2123 O O . SER B 1 42 ? 7.777 -3.996 -27.703 1 96.88 42 SER B O 1
ATOM 2125 N N . GLN B 1 43 ? 5.754 -3.215 -27.75 1 97.69 43 GLN B N 1
ATOM 2126 C CA . GLN B 1 43 ? 6.184 -1.842 -27.516 1 97.69 43 GLN B CA 1
ATOM 2127 C C . GLN B 1 43 ? 6.832 -1.7 -26.141 1 97.69 43 GLN B C 1
ATOM 2129 O O . GLN B 1 43 ? 7.887 -1.07 -26.016 1 97.69 43 GLN B O 1
ATOM 2134 N N . THR B 1 44 ? 6.219 -2.246 -25.156 1 97.19 44 THR B N 1
ATOM 2135 C CA . THR B 1 44 ? 6.73 -2.166 -23.797 1 97.19 44 THR B CA 1
ATOM 2136 C C . THR B 1 44 ? 8.07 -2.889 -23.672 1 97.19 44 THR B C 1
ATOM 2138 O O . THR B 1 44 ? 9 -2.381 -23.062 1 97.19 44 THR B O 1
ATOM 2141 N N . VAL B 1 45 ? 8.141 -4.047 -24.266 1 97.75 45 VAL B N 1
ATOM 2142 C CA . VAL B 1 45 ? 9.391 -4.797 -24.25 1 97.75 45 VAL B CA 1
ATOM 2143 C C . VAL B 1 45 ? 10.484 -3.996 -24.953 1 97.75 45 VAL B C 1
ATOM 2145 O O . VAL B 1 45 ? 11.633 -3.979 -24.5 1 97.75 45 VAL B O 1
ATOM 2148 N N . GLY B 1 46 ? 10.07 -3.426 -26.078 1 97.25 46 GLY B N 1
ATOM 2149 C CA . GLY B 1 46 ? 11.023 -2.564 -26.766 1 97.25 46 GLY B CA 1
ATOM 2150 C C . GLY B 1 46 ? 11.562 -1.454 -25.875 1 97.25 46 GLY B C 1
ATOM 2151 O O . GLY B 1 46 ? 12.766 -1.183 -25.891 1 97.25 46 GLY B O 1
ATOM 2152 N N . ARG B 1 47 ? 10.742 -0.794 -25.156 1 97.88 47 ARG B N 1
ATOM 2153 C CA . ARG B 1 47 ? 11.148 0.257 -24.234 1 97.88 47 ARG B CA 1
ATOM 2154 C C . ARG B 1 47 ? 12.047 -0.301 -23.141 1 97.88 47 ARG B C 1
ATOM 2156 O O . ARG B 1 47 ? 13.047 0.317 -22.766 1 97.88 47 ARG B O 1
ATOM 2163 N N . MET B 1 48 ? 11.68 -1.418 -22.609 1 98.06 48 MET B N 1
ATOM 2164 C CA . MET B 1 48 ? 12.461 -2.064 -21.547 1 98.06 48 MET B CA 1
ATOM 2165 C C . MET B 1 48 ? 13.859 -2.414 -22.047 1 98.06 48 MET B C 1
ATOM 2167 O O . MET B 1 48 ? 14.828 -2.32 -21.297 1 98.06 48 MET B O 1
ATOM 2171 N N . GLU B 1 49 ? 13.93 -2.854 -23.266 1 97.88 49 GLU B N 1
ATOM 2172 C CA . GLU B 1 49 ? 15.227 -3.166 -23.859 1 97.88 49 GLU B CA 1
ATOM 2173 C C . GLU B 1 49 ? 16.078 -1.911 -23.984 1 97.88 49 GLU B C 1
ATOM 2175 O O . GLU B 1 49 ? 17.266 -1.924 -23.656 1 97.88 49 GLU B O 1
ATOM 2180 N N . ARG B 1 50 ? 15.484 -0.843 -24.469 1 97.56 50 ARG B N 1
ATOM 2181 C CA . ARG B 1 50 ? 16.188 0.425 -24.609 1 97.56 50 ARG B CA 1
ATOM 2182 C C . ARG B 1 50 ? 16.672 0.929 -23.25 1 97.56 50 ARG B C 1
ATOM 2184 O O . ARG B 1 50 ? 17.766 1.506 -23.156 1 97.56 50 ARG B O 1
ATOM 2191 N N . ASP B 1 51 ? 15.906 0.638 -22.234 1 97.69 51 ASP B N 1
ATOM 2192 C CA . ASP B 1 51 ? 16.234 1.093 -20.891 1 97.69 51 ASP B CA 1
ATOM 2193 C C . ASP B 1 51 ? 17.219 0.151 -20.219 1 97.69 51 ASP B C 1
ATOM 2195 O O . ASP B 1 51 ? 17.594 0.358 -19.062 1 97.69 51 ASP B O 1
ATOM 2199 N N . GLY B 1 52 ? 17.562 -0.919 -20.875 1 98.25 52 GLY B N 1
ATOM 2200 C CA . GLY B 1 52 ? 18.594 -1.818 -20.375 1 98.25 52 GLY B CA 1
ATOM 2201 C C . GLY B 1 52 ? 18.078 -2.801 -19.344 1 98.25 52 GLY B C 1
ATOM 2202 O O . GLY B 1 52 ? 18.844 -3.275 -18.5 1 98.25 52 GLY B O 1
ATOM 2203 N N . LEU B 1 53 ? 16.797 -3.107 -19.359 1 98.62 53 LEU B N 1
ATOM 2204 C CA . LEU B 1 53 ? 16.203 -3.98 -18.359 1 98.62 53 LEU B CA 1
ATOM 2205 C C . LEU B 1 53 ? 16.094 -5.41 -18.875 1 98.62 53 LEU B C 1
ATOM 2207 O O . LEU B 1 53 ? 16.094 -6.363 -18.094 1 98.62 53 LEU B O 1
ATOM 2211 N N . VAL B 1 54 ? 15.953 -5.594 -20.219 1 98.44 54 VAL B N 1
ATOM 2212 C CA . VAL B 1 54 ? 15.812 -6.906 -20.844 1 98.44 54 VAL B CA 1
ATOM 2213 C C . VAL B 1 54 ? 16.609 -6.957 -22.141 1 98.44 54 VAL B C 1
ATOM 2215 O O . VAL B 1 54 ? 16.953 -5.918 -22.703 1 98.44 54 VAL B O 1
ATOM 2218 N N . VAL B 1 55 ? 16.969 -8.133 -22.5 1 97.75 55 VAL B N 1
ATOM 2219 C CA . VAL B 1 55 ? 17.562 -8.406 -23.812 1 97.75 55 VAL B CA 1
ATOM 2220 C C . VAL B 1 55 ? 16.688 -9.406 -24.578 1 97.75 55 VAL B C 1
ATOM 2222 O O . VAL B 1 55 ? 16.219 -10.398 -24 1 97.75 55 VAL B O 1
ATOM 2225 N N . VAL B 1 56 ? 16.422 -9.062 -25.812 1 94.44 56 VAL B N 1
ATOM 2226 C CA . VAL B 1 56 ? 15.703 -9.992 -26.672 1 94.44 56 VAL B CA 1
ATOM 2227 C C . VAL B 1 56 ? 16.703 -10.797 -27.516 1 94.44 56 VAL B C 1
ATOM 2229 O O . VAL B 1 56 ? 17.391 -10.25 -28.375 1 94.44 56 VAL B O 1
ATOM 2232 N N . SER B 1 57 ? 16.719 -12.016 -27.219 1 89.19 57 SER B N 1
ATOM 2233 C CA . SER B 1 57 ? 17.672 -12.867 -27.922 1 89.19 57 SER B CA 1
ATOM 2234 C C . SER B 1 57 ? 17.141 -13.25 -29.297 1 89.19 57 SER B C 1
ATOM 2236 O O . SER B 1 57 ? 15.977 -13.047 -29.609 1 89.19 57 SER B O 1
ATOM 2238 N N . GLY B 1 58 ? 18.062 -13.844 -30.109 1 82.44 58 GLY B N 1
ATOM 2239 C CA . GLY B 1 58 ? 17.781 -14.188 -31.5 1 82.44 58 GLY B CA 1
ATOM 2240 C C . GLY B 1 58 ? 16.578 -15.094 -31.656 1 82.44 58 GLY B C 1
ATOM 2241 O O . GLY B 1 58 ? 15.828 -14.961 -32.625 1 82.44 58 GLY B O 1
ATOM 2242 N N . ASP B 1 59 ? 16.281 -15.953 -30.688 1 88.75 59 ASP B N 1
ATOM 2243 C CA . ASP B 1 59 ? 15.133 -16.844 -30.766 1 88.75 59 ASP B CA 1
ATOM 2244 C C . ASP B 1 59 ? 13.914 -16.25 -30.062 1 88.75 59 ASP B C 1
ATOM 2246 O O . ASP B 1 59 ? 12.992 -16.969 -29.688 1 88.75 59 ASP B O 1
ATOM 2250 N N . ARG B 1 60 ? 13.977 -15.008 -29.812 1 89.56 60 ARG B N 1
ATOM 2251 C CA . ARG B 1 60 ? 12.891 -14.156 -29.328 1 89.56 60 ARG B CA 1
ATOM 2252 C C . ARG B 1 60 ? 12.617 -14.406 -27.859 1 89.56 60 ARG B C 1
ATOM 2254 O O . ARG B 1 60 ? 11.555 -14.055 -27.344 1 89.56 60 ARG B O 1
ATOM 2261 N N . HIS B 1 61 ? 13.531 -15.195 -27.266 1 95.31 61 HIS B N 1
ATOM 2262 C CA . HIS B 1 61 ? 13.258 -15.32 -25.828 1 95.31 61 HIS B CA 1
ATOM 2263 C C . HIS B 1 61 ? 13.773 -14.109 -25.062 1 95.31 61 HIS B C 1
ATOM 2265 O O . HIS B 1 61 ? 14.75 -13.484 -25.469 1 95.31 61 HIS B O 1
ATOM 2271 N N . LEU B 1 62 ? 13.133 -13.719 -24.047 1 97.88 62 LEU B N 1
ATOM 2272 C CA . LEU B 1 62 ? 13.445 -12.562 -23.219 1 97.88 62 LEU B CA 1
ATOM 2273 C C . LEU B 1 62 ? 14.375 -12.953 -22.062 1 97.88 62 LEU B C 1
ATOM 2275 O O . LEU B 1 62 ? 14.164 -13.984 -21.422 1 97.88 62 LEU B O 1
ATOM 2279 N N . GLU B 1 63 ? 15.391 -12.164 -21.906 1 97.44 63 GLU B N 1
ATOM 2280 C CA . GLU B 1 63 ? 16.312 -12.367 -20.781 1 97.44 63 GLU B CA 1
ATOM 2281 C C . GLU B 1 63 ? 16.453 -11.094 -19.953 1 97.44 63 GLU B C 1
ATOM 2283 O O . GLU B 1 63 ? 16.625 -10.008 -20.5 1 97.44 63 GLU B O 1
ATOM 2288 N N . LEU B 1 64 ? 16.359 -11.273 -18.656 1 98.38 64 LEU B N 1
ATOM 2289 C CA . LEU B 1 64 ? 16.562 -10.125 -17.781 1 98.38 64 LEU B CA 1
ATOM 2290 C C . LEU B 1 64 ? 18.047 -9.773 -17.703 1 98.38 64 LEU B C 1
ATOM 2292 O O . LEU B 1 64 ? 18.906 -10.656 -17.578 1 98.38 64 LEU B O 1
ATOM 2296 N N . THR B 1 65 ? 18.391 -8.484 -17.828 1 98.44 65 THR B N 1
ATOM 2297 C CA . THR B 1 65 ? 19.719 -8.008 -17.469 1 98.44 65 THR B CA 1
ATOM 2298 C C . THR B 1 65 ? 19.906 -8.039 -15.953 1 98.44 65 THR B C 1
ATOM 2300 O O . THR B 1 65 ? 18.953 -8.273 -15.211 1 98.44 65 THR B O 1
ATOM 2303 N N . PRO B 1 66 ? 21.109 -7.797 -15.523 1 98.25 66 PRO B N 1
ATOM 2304 C CA . PRO B 1 66 ? 21.297 -7.715 -14.07 1 98.25 66 PRO B CA 1
ATOM 2305 C C . PRO B 1 66 ? 20.406 -6.648 -13.43 1 98.25 66 PRO B C 1
ATOM 2307 O O . PRO B 1 66 ? 19.812 -6.891 -12.375 1 98.25 66 PRO B O 1
ATOM 2310 N N . THR B 1 67 ? 20.328 -5.535 -14.078 1 98.38 67 THR B N 1
ATOM 2311 C CA . THR B 1 67 ? 19.484 -4.457 -13.578 1 98.38 67 THR B CA 1
ATOM 2312 C C . THR B 1 67 ? 18 -4.863 -13.609 1 98.38 67 THR B C 1
ATOM 2314 O O . THR B 1 67 ? 17.266 -4.633 -12.648 1 98.38 67 THR B O 1
ATOM 2317 N N . GLY B 1 68 ? 17.578 -5.473 -14.688 1 98.62 68 GLY B N 1
ATOM 2318 C CA . GLY B 1 68 ? 16.219 -5.949 -14.812 1 98.62 68 GLY B CA 1
ATOM 2319 C C . GLY B 1 68 ? 15.859 -7.008 -13.789 1 98.62 68 GLY B C 1
ATOM 2320 O O . GLY B 1 68 ? 14.766 -6.988 -13.219 1 98.62 68 GLY B O 1
ATOM 2321 N N . ARG B 1 69 ? 16.797 -7.895 -13.594 1 98.56 69 ARG B N 1
ATOM 2322 C CA . ARG B 1 69 ? 16.562 -8.961 -12.625 1 98.56 69 ARG B CA 1
ATOM 2323 C C . ARG B 1 69 ? 16.453 -8.398 -11.211 1 98.56 69 ARG B C 1
ATOM 2325 O O . ARG B 1 69 ? 15.586 -8.82 -10.438 1 98.56 69 ARG B O 1
ATOM 2332 N N . SER B 1 70 ? 17.328 -7.5 -10.922 1 98.38 70 SER B N 1
ATOM 2333 C CA . SER B 1 70 ? 17.266 -6.871 -9.609 1 98.38 70 SER B CA 1
ATOM 2334 C C . SER B 1 70 ? 15.906 -6.211 -9.375 1 98.38 70 SER B C 1
ATOM 2336 O O . SER B 1 70 ? 15.297 -6.395 -8.32 1 98.38 70 SER B O 1
ATOM 2338 N N . LYS B 1 71 ? 15.406 -5.5 -10.312 1 98.12 71 LYS B N 1
ATOM 2339 C CA . LYS B 1 71 ? 14.109 -4.84 -10.211 1 98.12 71 LYS B CA 1
ATOM 2340 C C . LYS B 1 71 ? 12.977 -5.855 -10.094 1 98.12 71 LYS B C 1
ATOM 2342 O O . LYS B 1 71 ? 12.039 -5.672 -9.312 1 98.12 71 LYS B O 1
ATOM 2347 N N . ALA B 1 72 ? 13.055 -6.898 -10.859 1 98.62 72 ALA B N 1
ATOM 2348 C CA . ALA B 1 72 ? 12.039 -7.945 -10.828 1 98.62 72 ALA B CA 1
ATOM 2349 C C . ALA B 1 72 ? 11.992 -8.625 -9.469 1 98.62 72 ALA B C 1
ATOM 2351 O O . ALA B 1 72 ? 10.914 -8.867 -8.922 1 98.62 72 ALA B O 1
ATOM 2352 N N . VAL B 1 73 ? 13.164 -8.906 -8.906 1 98.62 73 VAL B N 1
ATOM 2353 C CA . VAL B 1 73 ? 13.273 -9.555 -7.602 1 98.62 73 VAL B CA 1
ATOM 2354 C C . VAL B 1 73 ? 12.711 -8.648 -6.516 1 98.62 73 VAL B C 1
ATOM 2356 O O . VAL B 1 73 ? 11.992 -9.109 -5.625 1 98.62 73 VAL B O 1
ATOM 2359 N N . HIS B 1 74 ? 12.984 -7.359 -6.637 1 98.5 74 HIS B N 1
ATOM 2360 C CA . HIS B 1 74 ? 12.469 -6.414 -5.652 1 98.5 74 HIS B CA 1
ATOM 2361 C C . HIS B 1 74 ? 10.945 -6.375 -5.664 1 98.5 74 HIS B C 1
ATOM 2363 O O . HIS B 1 74 ? 10.312 -6.398 -4.605 1 98.5 74 HIS B O 1
ATOM 2369 N N . VAL B 1 75 ? 10.414 -6.363 -6.82 1 98.25 75 VAL B N 1
ATOM 2370 C CA . VAL B 1 75 ? 8.961 -6.293 -6.926 1 98.25 75 VAL B CA 1
ATOM 2371 C C . VAL B 1 75 ? 8.344 -7.578 -6.383 1 98.25 75 VAL B C 1
ATOM 2373 O O . VAL B 1 75 ? 7.367 -7.531 -5.625 1 98.25 75 VAL B O 1
ATOM 2376 N N . MET B 1 76 ? 8.875 -8.703 -6.762 1 98.69 76 MET B N 1
ATOM 2377 C CA . MET B 1 76 ? 8.336 -9.977 -6.305 1 98.69 76 MET B CA 1
ATOM 2378 C C . MET B 1 76 ? 8.477 -10.125 -4.797 1 98.69 76 MET B C 1
ATOM 2380 O O . MET B 1 76 ? 7.578 -10.633 -4.129 1 98.69 76 MET B O 1
ATOM 2384 N N . ARG B 1 77 ? 9.633 -9.703 -4.25 1 98.75 77 ARG B N 1
ATOM 2385 C CA . ARG B 1 77 ? 9.844 -9.75 -2.809 1 98.75 77 ARG B CA 1
ATOM 2386 C C . ARG B 1 77 ? 8.805 -8.906 -2.078 1 98.75 77 ARG B C 1
ATOM 2388 O O . ARG B 1 77 ? 8.18 -9.367 -1.121 1 98.75 77 ARG B O 1
ATOM 2395 N N . LYS B 1 78 ? 8.586 -7.688 -2.564 1 98.5 78 LYS B N 1
ATOM 2396 C CA . LYS B 1 78 ? 7.578 -6.812 -1.976 1 98.5 78 LYS B CA 1
ATOM 2397 C C . LYS B 1 78 ? 6.188 -7.434 -2.074 1 98.5 78 LYS B C 1
ATOM 2399 O O . LYS B 1 78 ? 5.398 -7.359 -1.129 1 98.5 78 LYS B O 1
ATOM 2404 N N . HIS B 1 79 ? 5.926 -8.07 -3.182 1 98.62 79 HIS B N 1
ATOM 2405 C CA . HIS B 1 79 ? 4.641 -8.719 -3.412 1 98.62 79 HIS B CA 1
ATOM 2406 C C . HIS B 1 79 ? 4.383 -9.812 -2.381 1 98.62 79 HIS B C 1
ATOM 2408 O O . HIS B 1 79 ? 3.344 -9.805 -1.714 1 98.62 79 HIS B O 1
ATOM 2414 N N . ARG B 1 80 ? 5.312 -10.664 -2.271 1 98.88 80 ARG B N 1
ATOM 2415 C CA . ARG B 1 80 ? 5.102 -11.836 -1.424 1 98.88 80 ARG B CA 1
ATOM 2416 C C . ARG B 1 80 ? 5.199 -11.461 0.052 1 98.88 80 ARG B C 1
ATOM 2418 O O . ARG B 1 80 ? 4.539 -12.07 0.896 1 98.88 80 ARG B O 1
ATOM 2425 N N . LEU B 1 81 ? 5.957 -10.398 0.39 1 98.81 81 LEU B N 1
ATOM 2426 C CA . LEU B 1 81 ? 5.926 -9.867 1.747 1 98.81 81 LEU B CA 1
ATOM 2427 C C . LEU B 1 81 ? 4.582 -9.203 2.039 1 98.81 81 LEU B C 1
ATOM 2429 O O . LEU B 1 81 ? 4.043 -9.352 3.139 1 98.81 81 LEU B O 1
ATOM 2433 N N . ALA B 1 82 ? 4.09 -8.484 1.057 1 98.69 82 ALA B N 1
ATOM 2434 C CA . ALA B 1 82 ? 2.764 -7.891 1.212 1 98.69 82 ALA B CA 1
ATOM 2435 C C . ALA B 1 82 ? 1.706 -8.969 1.438 1 98.69 82 ALA B C 1
ATOM 2437 O O . ALA B 1 82 ? 0.792 -8.789 2.246 1 98.69 82 ALA B O 1
ATOM 2438 N N . GLU B 1 83 ? 1.822 -10.039 0.723 1 98.88 83 GLU B N 1
ATOM 2439 C CA . GLU B 1 83 ? 0.894 -11.148 0.924 1 98.88 83 GLU B CA 1
ATOM 2440 C C . GLU B 1 83 ? 0.921 -11.633 2.371 1 98.88 83 GLU B C 1
ATOM 2442 O O . GLU B 1 83 ? -0.128 -11.883 2.967 1 98.88 83 GLU B O 1
ATOM 2447 N N . ARG B 1 84 ? 2.113 -11.781 2.92 1 98.88 84 ARG B N 1
ATOM 2448 C CA . ARG B 1 84 ? 2.25 -12.234 4.297 1 98.88 84 ARG B CA 1
ATOM 2449 C C . ARG B 1 84 ? 1.66 -11.219 5.273 1 98.88 84 ARG B C 1
ATOM 2451 O O . ARG B 1 84 ? 0.978 -11.594 6.23 1 98.88 84 ARG B O 1
ATOM 2458 N N . LEU B 1 85 ? 1.927 -9.93 5.023 1 98.88 85 LEU B N 1
ATOM 2459 C CA . LEU B 1 85 ? 1.337 -8.883 5.852 1 98.88 85 LEU B CA 1
ATOM 2460 C C . LEU B 1 85 ? -0.185 -8.961 5.824 1 98.88 85 LEU B C 1
ATOM 2462 O O . LEU B 1 85 ? -0.832 -8.953 6.875 1 98.88 85 LEU B O 1
ATOM 2466 N N . LEU B 1 86 ? -0.782 -9.078 4.668 1 98.81 86 LEU B N 1
ATOM 2467 C CA . LEU B 1 86 ? -2.225 -9.055 4.461 1 98.81 86 LEU B CA 1
ATOM 2468 C C . LEU B 1 86 ? -2.883 -10.289 5.059 1 98.81 86 LEU B C 1
ATOM 2470 O O . LEU B 1 86 ? -3.971 -10.203 5.633 1 98.81 86 LEU B O 1
ATOM 2474 N N . SER B 1 87 ? -2.166 -11.383 4.957 1 98.56 87 SER B N 1
ATOM 2475 C CA . SER B 1 87 ? -2.74 -12.633 5.438 1 98.56 87 SER B CA 1
ATOM 2476 C C . SER B 1 87 ? -2.502 -12.82 6.93 1 98.56 87 SER B C 1
ATOM 2478 O O . SER B 1 87 ? -3.451 -12.984 7.699 1 98.56 87 SER B O 1
ATOM 2480 N N . ASP B 1 88 ? -1.291 -12.672 7.379 1 98.38 88 ASP B N 1
ATOM 2481 C CA . ASP B 1 88 ? -0.885 -13.078 8.719 1 98.38 88 ASP B CA 1
ATOM 2482 C C . ASP B 1 88 ? -1.23 -12 9.75 1 98.38 88 ASP B C 1
ATOM 2484 O O . ASP B 1 88 ? -1.475 -12.305 10.914 1 98.38 88 ASP B O 1
ATOM 2488 N N . VAL B 1 89 ? -1.246 -10.75 9.312 1 98.38 89 VAL B N 1
ATOM 2489 C CA . VAL B 1 89 ? -1.365 -9.656 10.273 1 98.38 89 VAL B CA 1
ATOM 2490 C C . VAL B 1 89 ? -2.719 -8.969 10.102 1 98.38 89 VAL B C 1
ATOM 2492 O O . VAL B 1 89 ? -3.496 -8.875 11.055 1 98.38 89 VAL B O 1
ATOM 2495 N N . ILE B 1 90 ? -3.047 -8.586 8.93 1 98.25 90 ILE B N 1
ATOM 2496 C CA . ILE B 1 90 ? -4.258 -7.809 8.688 1 98.25 90 ILE B CA 1
ATOM 2497 C C . ILE B 1 90 ? -5.473 -8.734 8.68 1 98.25 90 ILE B C 1
ATOM 2499 O O . ILE B 1 90 ? -6.574 -8.328 9.047 1 98.25 90 ILE B O 1
ATOM 2503 N N . GLY B 1 91 ? -5.262 -9.961 8.227 1 98.31 91 GLY B N 1
ATOM 2504 C CA . GLY B 1 91 ? -6.324 -10.953 8.266 1 98.31 91 GLY B CA 1
ATOM 2505 C C . GLY B 1 91 ? -7.246 -10.883 7.062 1 98.31 91 GLY B C 1
ATOM 2506 O O . GLY B 1 91 ? -8.445 -11.141 7.18 1 98.31 91 GLY B O 1
ATOM 2507 N N . LEU B 1 92 ? -6.723 -10.484 6.004 1 98.5 92 LEU B N 1
ATOM 2508 C CA . LEU B 1 92 ? -7.512 -10.523 4.777 1 98.5 92 LEU B CA 1
ATOM 2509 C C . LEU B 1 92 ? -7.785 -11.961 4.355 1 98.5 92 LEU B C 1
ATOM 2511 O O . LEU B 1 92 ? -6.934 -12.836 4.531 1 98.5 92 LEU B O 1
ATOM 2515 N N . GLU B 1 93 ? -8.922 -12.172 3.773 1 98.25 93 GLU B N 1
ATOM 2516 C CA . GLU B 1 93 ? -9.266 -13.523 3.336 1 98.25 93 GLU B CA 1
ATOM 2517 C C . GLU B 1 93 ? -8.281 -14.031 2.289 1 98.25 93 GLU B C 1
ATOM 2519 O O . GLU B 1 93 ? -7.867 -13.289 1.401 1 98.25 93 GLU B O 1
ATOM 2524 N N . TRP 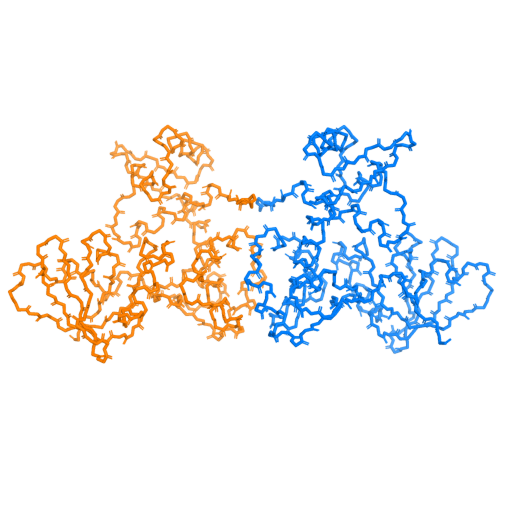B 1 94 ? -8.023 -15.258 2.422 1 98.19 94 TRP B N 1
ATOM 2525 C CA . TRP B 1 94 ? -6.988 -15.953 1.658 1 98.19 94 TRP B CA 1
ATOM 2526 C C . TRP B 1 94 ? -7.172 -15.727 0.161 1 98.19 94 TRP B C 1
ATOM 2528 O O . TRP B 1 94 ? -6.191 -15.547 -0.569 1 98.19 94 TRP B O 1
ATOM 2538 N N . GLU B 1 95 ? -8.414 -15.672 -0.29 1 98.25 95 GLU B N 1
ATOM 2539 C CA . GLU B 1 95 ? -8.711 -15.609 -1.719 1 98.25 95 GLU B CA 1
ATOM 2540 C C . GLU B 1 95 ? -8.516 -14.195 -2.26 1 98.25 95 GLU B C 1
ATOM 2542 O O . GLU B 1 95 ? -8.461 -13.992 -3.475 1 98.25 95 GLU B O 1
ATOM 2547 N N . TYR B 1 96 ? -8.312 -13.211 -1.337 1 98.56 96 TYR B N 1
ATOM 2548 C CA . TYR B 1 96 ? -8.219 -11.82 -1.786 1 98.56 96 TYR B CA 1
ATOM 2549 C C . TYR B 1 96 ? -6.82 -11.273 -1.567 1 98.56 96 TYR B C 1
ATOM 2551 O O . TYR B 1 96 ? -6.504 -10.164 -2.012 1 98.56 96 TYR B O 1
ATOM 2559 N N . VAL B 1 97 ? -5.973 -12.008 -0.963 1 98.75 97 VAL B N 1
ATOM 2560 C CA . VAL B 1 97 ? -4.656 -11.547 -0.535 1 98.75 97 VAL B CA 1
ATOM 2561 C C . VAL B 1 97 ? -3.799 -11.227 -1.756 1 98.75 97 VAL B C 1
ATOM 2563 O O . VAL B 1 97 ? -3.18 -10.164 -1.826 1 98.75 97 VAL B O 1
ATOM 2566 N N . HIS B 1 98 ? -3.826 -12.094 -2.73 1 98.56 98 HIS B N 1
ATOM 2567 C CA . HIS B 1 98 ? -2.953 -11.945 -3.889 1 98.56 98 HIS B CA 1
ATOM 2568 C C . HIS B 1 98 ? -3.283 -10.68 -4.672 1 98.56 98 HIS B C 1
ATOM 2570 O O . HIS B 1 98 ? -2.389 -9.898 -5 1 98.56 98 HIS B O 1
ATOM 2576 N N . GLU B 1 99 ? -4.539 -10.531 -4.922 1 97.44 99 GLU B N 1
ATOM 2577 C CA . GLU B 1 99 ? -4.973 -9.375 -5.703 1 97.44 99 GLU B CA 1
ATOM 2578 C C . GLU B 1 99 ? -4.609 -8.07 -5 1 97.44 99 GLU B C 1
ATOM 2580 O O . GLU B 1 99 ? -4.137 -7.125 -5.637 1 97.44 99 GLU B O 1
ATOM 2585 N N . GLU B 1 100 ? -4.805 -7.996 -3.721 1 97.94 100 GLU B N 1
ATOM 2586 C CA . GLU B 1 100 ? -4.457 -6.812 -2.941 1 97.94 100 GLU B CA 1
ATOM 2587 C C . GLU B 1 100 ? -2.953 -6.559 -2.955 1 97.94 100 GLU B C 1
ATOM 2589 O O . GLU B 1 100 ? -2.51 -5.422 -3.117 1 97.94 100 GLU B O 1
ATOM 2594 N N . ALA B 1 101 ? -2.193 -7.598 -2.799 1 98.31 101 ALA B N 1
ATOM 2595 C CA . ALA B 1 101 ? -0.737 -7.48 -2.766 1 98.31 101 ALA B CA 1
ATOM 2596 C C . ALA B 1 101 ? -0.198 -6.969 -4.098 1 98.31 101 ALA B C 1
ATOM 2598 O O . ALA B 1 101 ? 0.799 -6.242 -4.133 1 98.31 101 ALA B O 1
ATOM 2599 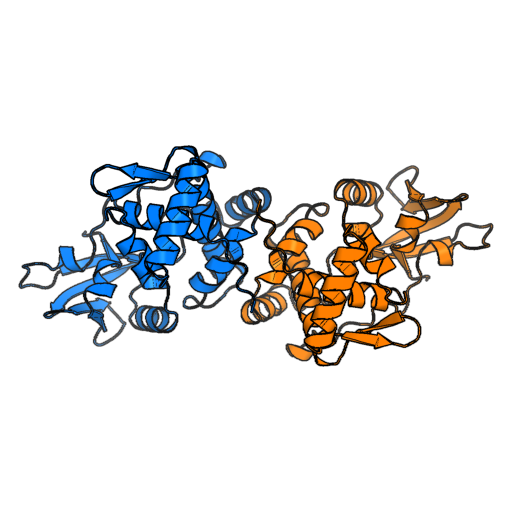N N . CYS B 1 102 ? -0.888 -7.312 -5.156 1 96.81 102 CYS B N 1
ATOM 2600 C CA . CYS B 1 102 ? -0.478 -6.891 -6.492 1 96.81 102 CYS B CA 1
ATOM 2601 C C . CYS B 1 102 ? -0.515 -5.371 -6.617 1 96.81 102 CYS B C 1
ATOM 2603 O O . CYS B 1 102 ? 0.237 -4.789 -7.402 1 96.81 102 CYS B O 1
ATOM 2605 N N . ARG B 1 103 ? -1.258 -4.77 -5.766 1 95.44 103 ARG B N 1
ATOM 2606 C CA . ARG B 1 103 ? -1.333 -3.312 -5.781 1 95.44 103 ARG B CA 1
ATOM 2607 C C . ARG B 1 103 ? -0.287 -2.699 -4.855 1 95.44 103 ARG B C 1
ATOM 2609 O O . ARG B 1 103 ? 0.296 -1.661 -5.172 1 95.44 103 ARG B O 1
ATOM 2616 N N . TRP B 1 104 ? 0.019 -3.34 -3.805 1 96.94 104 TRP B N 1
ATOM 2617 C CA . TRP B 1 104 ? 0.878 -2.805 -2.756 1 96.94 104 TRP B CA 1
ATOM 2618 C C . TRP B 1 104 ? 2.346 -2.873 -3.166 1 96.94 104 TRP B C 1
ATOM 2620 O O . TRP B 1 104 ? 3.162 -2.066 -2.711 1 96.94 104 TRP B O 1
ATOM 2630 N N . GLU B 1 105 ? 2.631 -3.773 -3.998 1 97.06 105 GLU B N 1
ATOM 2631 C CA . GLU B 1 105 ? 4.023 -4.113 -4.281 1 97.06 105 GLU B CA 1
ATOM 2632 C C . GLU B 1 105 ? 4.754 -2.953 -4.949 1 97.06 105 GLU B C 1
ATOM 2634 O O . GLU B 1 105 ? 5.973 -2.822 -4.82 1 97.06 105 GLU B O 1
ATOM 2639 N N . HIS B 1 106 ? 4.004 -2.074 -5.504 1 95.88 106 HIS B N 1
ATOM 2640 C CA . HIS B 1 106 ? 4.621 -1.014 -6.293 1 95.88 106 HIS B CA 1
ATOM 2641 C C . HIS B 1 106 ? 4.871 0.229 -5.445 1 95.88 106 HIS B C 1
ATOM 2643 O O . HIS B 1 106 ? 5.543 1.162 -5.887 1 95.88 106 HIS B O 1
ATOM 2649 N N . VAL B 1 107 ? 4.406 0.214 -4.211 1 94.94 107 VAL B N 1
ATOM 2650 C CA . VAL B 1 107 ? 4.477 1.455 -3.445 1 94.94 107 VAL B CA 1
ATOM 2651 C C . VAL B 1 107 ? 5.223 1.213 -2.135 1 94.94 107 VAL B C 1
ATOM 2653 O O . VAL B 1 107 ? 5.535 2.16 -1.408 1 94.94 107 VAL B O 1
ATOM 2656 N N . MET B 1 108 ? 5.594 0.086 -1.84 1 97.06 108 MET B N 1
ATOM 2657 C CA . MET B 1 108 ? 6.23 -0.257 -0.572 1 97.06 108 MET B CA 1
ATOM 2658 C C . MET B 1 108 ? 7.719 0.074 -0.606 1 97.06 108 MET B C 1
ATOM 2660 O O . MET B 1 108 ? 8.43 -0.326 -1.531 1 97.06 108 MET B O 1
ATOM 2664 N N . SER B 1 109 ? 8.172 0.763 0.401 1 97.31 109 SER B N 1
ATOM 2665 C CA . SER B 1 109 ? 9.586 1.103 0.485 1 97.31 109 SER B CA 1
ATOM 2666 C C . SER B 1 109 ? 10.398 -0.061 1.04 1 97.31 109 SER B C 1
ATOM 2668 O O . SER B 1 109 ? 9.844 -0.986 1.637 1 97.31 109 SER B O 1
ATOM 2670 N N . GLU B 1 110 ? 11.664 0.041 0.791 1 97.44 110 GLU B N 1
ATOM 2671 C CA . GLU B 1 110 ? 12.562 -0.962 1.358 1 97.44 110 GLU B CA 1
ATOM 2672 C C . GLU B 1 110 ? 12.539 -0.924 2.883 1 97.44 110 GLU B C 1
ATOM 2674 O O . GLU B 1 110 ? 12.664 -1.961 3.537 1 97.44 110 GLU B O 1
ATOM 2679 N N . GLN B 1 111 ? 12.367 0.269 3.463 1 97.56 111 GLN B N 1
ATOM 2680 C CA . GLN B 1 111 ? 12.281 0.409 4.914 1 97.56 111 GLN B CA 1
ATOM 2681 C C . GLN B 1 111 ? 11.133 -0.415 5.48 1 97.56 111 GLN B C 1
ATOM 2683 O O . GLN B 1 111 ? 11.281 -1.08 6.508 1 97.56 111 GLN B O 1
ATOM 2688 N N . VAL B 1 112 ? 10.086 -0.385 4.816 1 98.56 112 VAL B N 1
ATOM 2689 C CA . VAL B 1 112 ? 8.922 -1.146 5.266 1 98.56 112 VAL B CA 1
ATOM 2690 C C . VAL B 1 112 ? 9.188 -2.641 5.086 1 98.56 112 VAL B C 1
ATOM 2692 O O . VAL B 1 112 ? 8.812 -3.447 5.941 1 98.56 112 VAL B O 1
ATOM 2695 N N . GLU B 1 113 ? 9.852 -3.047 4 1 98.5 113 GLU B N 1
ATOM 2696 C CA . GLU B 1 113 ? 10.195 -4.453 3.807 1 98.5 113 GLU B CA 1
ATOM 2697 C C . GLU B 1 113 ? 10.984 -5 4.996 1 98.5 113 GLU B C 1
ATOM 2699 O O . GLU B 1 113 ? 10.703 -6.098 5.48 1 98.5 113 GLU B O 1
ATOM 2704 N N . ARG B 1 114 ? 11.922 -4.199 5.383 1 98.38 114 ARG B N 1
ATOM 2705 C CA . ARG B 1 114 ? 12.773 -4.625 6.488 1 98.38 114 ARG B CA 1
ATOM 2706 C C . ARG B 1 114 ? 11.969 -4.773 7.773 1 98.38 114 ARG B C 1
ATOM 2708 O O . ARG B 1 114 ? 12.164 -5.734 8.523 1 98.38 114 ARG B O 1
ATOM 2715 N N . LYS B 1 115 ? 11.07 -3.842 8.023 1 98.5 115 LYS B N 1
ATOM 2716 C CA . LYS B 1 115 ? 10.195 -3.932 9.188 1 98.5 115 LYS B CA 1
ATOM 2717 C C . LYS B 1 115 ? 9.305 -5.168 9.117 1 98.5 115 LYS B C 1
ATOM 2719 O O . LYS B 1 115 ? 9.086 -5.844 10.125 1 98.5 115 LYS B O 1
ATOM 2724 N N . LEU B 1 116 ? 8.844 -5.465 7.926 1 98.44 116 LEU B N 1
ATOM 2725 C CA . LEU B 1 116 ? 7.965 -6.613 7.738 1 98.44 116 LEU B CA 1
ATOM 2726 C C . LEU B 1 116 ? 8.703 -7.918 8.016 1 98.44 116 LEU B C 1
ATOM 2728 O O . LEU B 1 116 ? 8.148 -8.828 8.633 1 98.44 116 LEU B O 1
ATOM 2732 N N . LEU B 1 117 ? 9.953 -8.031 7.504 1 98.31 117 LEU B N 1
ATOM 2733 C CA . LEU B 1 117 ? 10.734 -9.242 7.727 1 98.31 117 LEU B CA 1
ATOM 2734 C C . LEU B 1 117 ? 10.875 -9.531 9.219 1 98.31 117 LEU B C 1
ATOM 2736 O O . LEU B 1 117 ? 10.648 -10.656 9.664 1 98.31 117 LEU B O 1
ATOM 2740 N N . ALA B 1 118 ? 11.133 -8.484 9.922 1 97.81 118 ALA B N 1
ATOM 2741 C CA . ALA B 1 118 ? 11.312 -8.641 11.359 1 97.81 118 ALA B CA 1
ATOM 2742 C C . ALA B 1 118 ? 10 -8.984 12.047 1 97.81 118 ALA B C 1
ATOM 2744 O O . ALA B 1 118 ? 9.93 -9.914 12.852 1 97.81 118 ALA B O 1
ATOM 2745 N N . MET B 1 119 ? 8.977 -8.305 11.688 1 97.56 119 MET B N 1
ATOM 2746 C CA . MET B 1 119 ? 7.672 -8.445 12.328 1 97.56 119 MET B CA 1
ATOM 2747 C C . MET B 1 119 ? 7.066 -9.812 12.031 1 97.56 119 MET B C 1
ATOM 2749 O O . MET B 1 119 ? 6.367 -10.383 12.867 1 97.56 119 MET B O 1
ATOM 2753 N N . LEU B 1 120 ? 7.383 -10.328 10.883 1 98.12 120 LEU B N 1
ATOM 2754 C CA . LEU B 1 120 ? 6.777 -11.578 10.43 1 98.12 120 LEU B CA 1
ATOM 2755 C C . LEU B 1 120 ? 7.676 -12.766 10.758 1 98.12 120 LEU B C 1
ATOM 2757 O O . LEU B 1 120 ? 7.465 -13.867 10.25 1 98.12 120 LEU B O 1
ATOM 2761 N N . ASN B 1 121 ? 8.688 -12.5 11.531 1 98 121 ASN B N 1
ATOM 2762 C CA . ASN B 1 121 ? 9.625 -13.531 11.977 1 98 121 ASN B CA 1
ATOM 2763 C C . ASN B 1 121 ? 10.359 -14.164 10.797 1 98 121 ASN B C 1
ATOM 2765 O O . ASN B 1 121 ? 10.469 -15.391 10.719 1 98 121 ASN B O 1
ATOM 2769 N N . HIS B 1 122 ? 10.734 -13.391 9.844 1 98.12 122 HIS B N 1
ATOM 2770 C CA . HIS B 1 122 ? 11.625 -13.711 8.734 1 98.12 122 HIS B CA 1
ATOM 2771 C C . HIS B 1 122 ? 11.062 -14.844 7.887 1 98.12 122 HIS B C 1
ATOM 2773 O O . HIS B 1 122 ? 11.734 -15.852 7.668 1 98.12 122 HIS B O 1
ATOM 2779 N N . PRO B 1 123 ? 9.906 -14.602 7.297 1 98.31 123 PRO B N 1
ATOM 2780 C CA . PRO B 1 123 ? 9.312 -15.633 6.441 1 98.31 123 PRO B CA 1
ATOM 2781 C C . PRO B 1 123 ? 10.148 -15.906 5.191 1 98.31 123 PRO B C 1
ATOM 2783 O O . PRO B 1 123 ? 10.797 -15 4.664 1 98.31 123 PRO B O 1
ATOM 2786 N N . THR B 1 124 ? 10.023 -17.125 4.688 1 98.25 124 THR B N 1
ATOM 2787 C CA . THR B 1 124 ? 10.773 -17.5 3.49 1 98.25 124 THR B CA 1
ATOM 2788 C C . THR B 1 124 ? 9.828 -17.844 2.346 1 98.25 124 THR B C 1
ATOM 2790 O O . THR B 1 124 ? 10.266 -18.047 1.211 1 98.25 124 THR B O 1
ATOM 2793 N N . GLU B 1 125 ? 8.523 -17.891 2.691 1 98.44 125 GLU B N 1
ATOM 2794 C CA . GLU B 1 125 ? 7.527 -18.234 1.677 1 98.44 125 GLU B CA 1
ATOM 2795 C C . GLU B 1 125 ? 6.289 -17.344 1.808 1 98.44 125 GLU B C 1
ATOM 2797 O O . GLU B 1 125 ? 5.988 -16.844 2.891 1 98.44 125 GLU B O 1
ATOM 2802 N N . SER B 1 126 ? 5.617 -17.188 0.709 1 98.62 126 SER B N 1
ATOM 2803 C CA . SER B 1 126 ? 4.324 -16.516 0.704 1 98.62 126 SER B CA 1
ATOM 2804 C C . SER B 1 126 ? 3.23 -17.406 1.285 1 98.62 126 SER B C 1
ATOM 2806 O O . SER B 1 126 ? 3.457 -18.594 1.544 1 98.62 126 SER B O 1
ATOM 2808 N N . PRO B 1 127 ? 2.049 -16.812 1.495 1 98.62 127 PRO B N 1
ATOM 2809 C CA . PRO B 1 127 ? 0.956 -17.656 1.993 1 98.62 127 PRO B CA 1
ATOM 2810 C C . PRO B 1 127 ? 0.566 -18.766 1.013 1 98.62 127 PRO B C 1
ATOM 2812 O O . PRO B 1 127 ? -0.167 -19.688 1.376 1 98.62 127 PRO B O 1
ATOM 2815 N N . TYR B 1 128 ? 1.108 -18.688 -0.193 1 98.81 128 TYR B N 1
ATOM 2816 C CA . TYR B 1 128 ? 0.758 -19.672 -1.22 1 98.81 128 TYR B CA 1
ATOM 2817 C C . TYR B 1 128 ? 1.909 -20.625 -1.469 1 98.81 128 TYR B C 1
ATOM 2819 O O . TYR B 1 128 ? 1.893 -21.391 -2.441 1 98.81 128 TYR B O 1
ATOM 2827 N N . GLY B 1 129 ? 2.906 -20.516 -0.614 1 98.5 129 GLY B N 1
ATOM 2828 C CA . GLY B 1 129 ? 3.984 -21.484 -0.618 1 98.5 129 GLY B CA 1
ATOM 2829 C C . GLY B 1 129 ? 5.164 -21.062 -1.479 1 98.5 129 GLY B C 1
ATOM 2830 O O . GLY B 1 129 ? 6.176 -21.766 -1.534 1 98.5 129 GLY B O 1
ATOM 2831 N N . ASN B 1 130 ? 5.059 -19.969 -2.15 1 98.62 130 ASN B N 1
ATOM 2832 C CA . ASN B 1 130 ? 6.117 -19.531 -3.051 1 98.62 130 ASN B CA 1
ATOM 2833 C C . ASN B 1 130 ? 7.266 -18.859 -2.287 1 98.62 130 ASN B C 1
ATOM 2835 O O . ASN B 1 130 ? 7.031 -18.047 -1.39 1 98.62 130 ASN B O 1
ATOM 2839 N N . PRO B 1 131 ? 8.5 -19.266 -2.609 1 98.62 131 PRO B N 1
ATOM 2840 C CA . PRO B 1 131 ? 9.641 -18.641 -1.925 1 98.62 131 PRO B CA 1
ATOM 2841 C C . PRO B 1 131 ? 9.711 -17.125 -2.143 1 98.62 131 PRO B C 1
ATOM 2843 O O . PRO B 1 131 ? 9.414 -16.641 -3.238 1 98.62 131 PRO B O 1
ATOM 2846 N N . ILE B 1 132 ? 10.078 -16.406 -1.118 1 98.81 132 ILE B N 1
ATOM 2847 C CA . ILE B 1 132 ? 10.305 -14.977 -1.216 1 98.81 132 ILE B CA 1
ATOM 2848 C C . ILE B 1 132 ? 11.727 -14.711 -1.711 1 98.81 132 ILE B C 1
ATOM 2850 O O . ILE B 1 132 ? 12.703 -15.039 -1.026 1 98.81 132 ILE B O 1
ATOM 2854 N N . PRO B 1 133 ? 11.859 -14.117 -2.857 1 98.56 133 PRO B N 1
ATOM 2855 C CA . PRO B 1 133 ? 13.211 -13.961 -3.402 1 98.56 133 PRO B CA 1
ATOM 2856 C C . PRO B 1 133 ? 13.953 -12.766 -2.807 1 98.56 133 PRO B C 1
ATOM 2858 O O . PRO B 1 133 ? 13.328 -11.898 -2.191 1 98.56 133 PRO B O 1
ATOM 2861 N N . GLY B 1 134 ? 15.273 -12.766 -2.928 1 98.25 134 GLY B N 1
ATOM 2862 C CA . GLY B 1 134 ? 16.094 -11.602 -2.645 1 98.25 134 GLY B CA 1
ATOM 2863 C C . GLY B 1 134 ? 16.203 -11.289 -1.163 1 98.25 134 GLY B C 1
ATOM 2864 O O . GLY B 1 134 ? 16.516 -10.156 -0.781 1 98.25 134 GLY B O 1
ATOM 2865 N N . LEU B 1 135 ? 15.938 -12.242 -0.33 1 98.5 135 LEU B N 1
ATOM 2866 C CA . LEU B 1 135 ? 16 -12.031 1.111 1 98.5 135 LEU B CA 1
ATOM 2867 C C . LEU B 1 135 ? 17.422 -11.688 1.545 1 98.5 135 LEU B C 1
ATOM 2869 O O . LEU B 1 135 ? 17.625 -10.93 2.498 1 98.5 135 LEU B O 1
ATOM 2873 N N . ASP B 1 136 ? 18.375 -12.141 0.813 1 97.38 136 ASP B N 1
ATOM 2874 C CA . ASP B 1 136 ? 19.781 -11.898 1.129 1 97.38 136 ASP B CA 1
ATOM 2875 C C . ASP B 1 136 ? 20.141 -10.422 0.958 1 97.38 136 ASP B C 1
ATOM 2877 O O . ASP B 1 136 ? 21.016 -9.906 1.657 1 97.38 136 ASP B O 1
ATOM 2881 N N . GLU B 1 137 ? 19.5 -9.805 0.082 1 97.31 137 GLU B N 1
ATOM 2882 C CA . GLU B 1 137 ? 19.719 -8.375 -0.125 1 97.31 137 GLU B CA 1
ATOM 2883 C C . GLU B 1 137 ? 19.328 -7.566 1.11 1 97.31 137 GLU B C 1
ATOM 2885 O O . GLU B 1 137 ? 19.797 -6.441 1.294 1 97.31 137 GLU B O 1
ATOM 2890 N N . LEU B 1 138 ? 18.484 -8.156 1.94 1 97.5 138 LEU B N 1
ATOM 2891 C CA . LEU B 1 138 ? 18.016 -7.465 3.133 1 97.5 138 LEU B CA 1
ATOM 2892 C C . LEU B 1 138 ? 18.672 -8.039 4.391 1 97.5 138 LEU B C 1
ATOM 2894 O O . LEU B 1 138 ? 18.25 -7.723 5.508 1 97.5 138 LEU B O 1
ATOM 2898 N N . GLY B 1 139 ? 19.609 -8.898 4.203 1 95.88 139 GLY B N 1
ATOM 2899 C CA . GLY B 1 139 ? 20.406 -9.398 5.316 1 95.88 139 GLY B CA 1
ATOM 2900 C C . GLY B 1 139 ? 19.922 -10.742 5.832 1 95.88 139 GLY B C 1
ATOM 2901 O O . GLY B 1 139 ? 20.438 -11.258 6.824 1 95.88 139 GLY B O 1
ATOM 2902 N N . ASP B 1 140 ? 18.938 -11.344 5.156 1 96.62 140 ASP B N 1
ATOM 2903 C CA . ASP B 1 140 ? 18.406 -12.633 5.578 1 96.62 140 ASP B CA 1
ATOM 2904 C C . ASP B 1 140 ? 18.984 -13.773 4.738 1 96.62 140 ASP B C 1
ATOM 2906 O O . ASP B 1 140 ? 19.672 -13.523 3.746 1 96.62 140 ASP B O 1
ATOM 2910 N N . THR B 1 141 ? 18.734 -14.969 5.141 1 95.88 141 THR B N 1
ATOM 2911 C CA . THR B 1 141 ? 19.094 -16.141 4.355 1 95.88 141 THR B CA 1
ATOM 2912 C C . THR B 1 141 ? 18.172 -16.297 3.15 1 95.88 141 THR B C 1
ATOM 2914 O O . THR B 1 141 ? 16.953 -16.156 3.273 1 95.88 141 THR B O 1
ATOM 2917 N N . PRO B 1 142 ? 18.828 -16.5 2.049 1 95.62 142 PRO B N 1
ATOM 2918 C CA . PRO B 1 142 ? 17.984 -16.688 0.866 1 95.62 142 PRO B CA 1
ATOM 2919 C C . PRO B 1 142 ? 17.016 -17.875 1.006 1 95.62 142 PRO B C 1
ATOM 2921 O O . PRO B 1 142 ? 17.359 -18.891 1.608 1 95.62 142 PRO B O 1
ATOM 2924 N N . ALA B 1 143 ? 15.852 -17.625 0.421 1 93.62 143 ALA B N 1
ATOM 2925 C CA . ALA B 1 143 ? 14.898 -18.734 0.336 1 93.62 143 ALA B CA 1
ATOM 2926 C C . ALA B 1 143 ? 15.352 -19.766 -0.692 1 93.62 143 ALA B C 1
ATOM 2928 O O . ALA B 1 143 ? 16.25 -19.5 -1.5 1 93.62 143 ALA B O 1
ATOM 2929 N N . GLY B 1 144 ? 14.805 -20.938 -0.6 1 92.62 144 GLY B N 1
ATOM 2930 C CA . GLY B 1 144 ? 15.086 -21.938 -1.619 1 92.62 144 GLY B CA 1
ATOM 2931 C C . GLY B 1 144 ? 14.562 -21.547 -2.992 1 92.62 144 GLY B C 1
ATOM 2932 O O . GLY B 1 144 ? 13.719 -20.672 -3.113 1 92.62 144 GLY B O 1
ATOM 2933 N N . ALA B 1 145 ? 15.141 -22.234 -3.963 1 94.75 145 ALA B N 1
ATOM 2934 C CA . ALA B 1 145 ? 14.664 -22.016 -5.324 1 94.75 145 ALA B CA 1
ATOM 2935 C C . ALA B 1 145 ? 13.234 -22.516 -5.496 1 94.75 145 ALA B C 1
ATOM 2937 O O . ALA B 1 145 ? 12.859 -23.531 -4.902 1 94.75 145 ALA B O 1
ATOM 2938 N N . PHE B 1 146 ? 12.539 -21.859 -6.293 1 97 146 PHE B N 1
ATOM 2939 C CA . PHE B 1 146 ? 11.133 -22.172 -6.508 1 97 146 PHE B CA 1
ATOM 2940 C C . PHE B 1 146 ? 10.977 -23.641 -6.93 1 97 146 PHE B C 1
ATOM 2942 O O . PHE B 1 146 ? 10.133 -24.359 -6.383 1 97 146 PHE B O 1
ATOM 2949 N N . ALA B 1 147 ? 11.75 -24.016 -7.848 1 95.12 147 ALA B N 1
ATOM 2950 C CA . ALA B 1 147 ? 11.539 -25.297 -8.5 1 95.12 147 ALA B CA 1
ATOM 2951 C C . ALA B 1 147 ? 12.18 -26.438 -7.699 1 95.12 147 ALA B C 1
ATOM 2953 O O . ALA B 1 147 ? 11.953 -27.609 -7.988 1 95.12 147 ALA B O 1
ATOM 2954 N N . HIS B 1 148 ? 12.898 -26.062 -6.676 1 94.31 148 HIS B N 1
ATOM 2955 C CA . HIS B 1 148 ? 13.633 -27.078 -5.938 1 94.31 148 HIS B CA 1
ATOM 2956 C C . HIS B 1 148 ? 12.68 -28.016 -5.195 1 94.31 148 HIS B C 1
ATOM 2958 O O . HIS B 1 148 ? 11.867 -27.562 -4.387 1 94.31 148 HIS B O 1
ATOM 2964 N N . GLY B 1 149 ? 12.758 -29.281 -5.539 1 95.31 149 GLY B N 1
ATOM 2965 C CA . GLY B 1 149 ? 12.094 -30.328 -4.773 1 95.31 149 GLY B CA 1
ATOM 2966 C C . GLY B 1 149 ? 10.609 -30.438 -5.074 1 95.31 149 GLY B C 1
ATOM 2967 O O . GLY B 1 149 ? 9.867 -31.078 -4.332 1 95.31 149 GLY B O 1
ATOM 2968 N N . VAL B 1 150 ? 10.172 -29.75 -6.199 1 97.94 150 VAL B N 1
ATOM 2969 C CA . VAL B 1 150 ? 8.742 -29.812 -6.484 1 97.94 150 VAL B CA 1
ATOM 2970 C C . VAL B 1 150 ? 8.523 -30.125 -7.961 1 97.94 150 VAL B C 1
ATOM 2972 O O . VAL B 1 150 ? 9.43 -29.953 -8.781 1 97.94 150 VAL B O 1
ATOM 2975 N N . THR B 1 151 ? 7.383 -30.656 -8.234 1 97.56 151 THR B N 1
ATOM 2976 C CA . THR B 1 151 ? 6.902 -30.922 -9.586 1 97.56 151 THR B CA 1
ATOM 2977 C C . THR B 1 151 ? 5.449 -30.469 -9.742 1 97.56 151 THR B C 1
ATOM 2979 O O . THR B 1 151 ? 4.672 -30.531 -8.789 1 97.56 151 THR B O 1
ATOM 2982 N N . ASN B 1 152 ? 5.055 -29.922 -10.906 1 97.62 152 ASN B N 1
ATOM 2983 C CA . ASN B 1 152 ? 3.654 -29.531 -11.047 1 97.62 152 ASN B CA 1
ATOM 2984 C C . ASN B 1 152 ? 2.746 -30.734 -11.211 1 97.62 152 ASN B C 1
ATOM 2986 O O . ASN B 1 152 ? 3.207 -31.812 -11.602 1 97.62 152 ASN B O 1
ATOM 2990 N N . LEU B 1 153 ? 1.529 -30.578 -11.023 1 98.06 153 LEU B N 1
ATOM 2991 C CA . LEU B 1 153 ? 0.562 -31.672 -10.938 1 98.06 153 LEU B CA 1
ATOM 2992 C C . LEU B 1 153 ? 0.432 -32.406 -12.273 1 98.06 153 LEU B C 1
ATOM 2994 O O . LEU B 1 153 ? 0.245 -33.625 -12.312 1 98.06 153 LEU B O 1
ATOM 2998 N N . VAL B 1 154 ? 0.505 -31.641 -13.359 1 98 154 VAL B N 1
ATOM 2999 C CA . VAL B 1 154 ? 0.334 -32.25 -14.68 1 98 154 VAL B CA 1
ATOM 3000 C C . VAL B 1 154 ? 1.479 -33.219 -14.961 1 98 154 VAL B C 1
ATOM 3002 O O . VAL B 1 154 ? 1.25 -34.344 -15.422 1 98 154 VAL B O 1
ATOM 3005 N N . GLU B 1 155 ? 2.643 -32.75 -14.664 1 97.06 155 GLU B N 1
ATOM 3006 C CA . GLU B 1 155 ? 3.811 -33.594 -14.852 1 97.06 155 GLU B CA 1
ATOM 3007 C C . GLU B 1 155 ? 3.785 -34.781 -13.891 1 97.06 155 GLU B C 1
ATOM 3009 O O . GLU B 1 155 ? 4.18 -35.906 -14.258 1 97.06 155 GLU B O 1
ATOM 3014 N N . LEU B 1 156 ? 3.336 -34.594 -12.664 1 97.44 156 LEU B N 1
ATOM 3015 C CA . LEU B 1 156 ? 3.277 -35.656 -11.648 1 97.44 156 LEU B CA 1
ATOM 3016 C C . LEU B 1 156 ? 2.43 -36.812 -12.133 1 97.44 156 LEU B C 1
ATOM 3018 O O . LEU B 1 156 ? 2.809 -37.969 -11.953 1 97.44 156 LEU B O 1
ATOM 3022 N N . VAL B 1 157 ? 1.303 -36.531 -12.758 1 97.69 157 VAL B N 1
ATOM 3023 C CA . VAL B 1 157 ? 0.336 -37.562 -13.031 1 97.69 157 VAL B CA 1
ATOM 3024 C C . VAL B 1 157 ? 0.489 -38.062 -14.469 1 97.69 157 VAL B C 1
ATOM 3026 O O . VAL B 1 157 ? -0.184 -39 -14.883 1 97.69 157 VAL B O 1
ATOM 3029 N N . ARG B 1 158 ? 1.319 -37.406 -15.188 1 95.56 158 ARG B N 1
ATOM 3030 C CA . ARG B 1 158 ? 1.469 -37.75 -16.594 1 95.56 158 ARG B CA 1
ATOM 3031 C C . ARG B 1 158 ? 1.821 -39.219 -16.766 1 95.56 158 ARG B C 1
ATOM 3033 O O . ARG B 1 158 ? 2.783 -39.719 -16.156 1 95.56 158 ARG B O 1
ATOM 3040 N N . GLY B 1 159 ? 1.047 -39.969 -17.547 1 92.75 159 GLY B N 1
ATOM 3041 C CA . GLY B 1 159 ? 1.343 -41.344 -17.906 1 92.75 159 GLY B CA 1
ATOM 3042 C C . GLY B 1 159 ? 1.046 -42.312 -16.797 1 92.75 159 GLY B C 1
ATOM 3043 O O . GLY B 1 159 ? 1.328 -43.531 -16.906 1 92.75 159 GLY B O 1
ATOM 3044 N N . ARG B 1 160 ? 0.488 -41.812 -15.711 1 93.06 160 ARG B N 1
ATOM 3045 C CA . ARG B 1 160 ? 0.217 -42.719 -14.578 1 93.06 160 ARG B CA 1
ATOM 3046 C C . ARG B 1 160 ? -1.205 -43.25 -14.641 1 93.06 160 ARG B C 1
ATOM 3048 O O . ARG B 1 160 ? -2.133 -42.531 -15.039 1 93.06 160 ARG B O 1
ATOM 3055 N N . SER B 1 161 ? -1.305 -44.5 -14.297 1 92.75 161 SER B N 1
ATOM 3056 C CA . SER B 1 161 ? -2.617 -45.156 -14.234 1 92.75 161 SER B CA 1
ATOM 3057 C C . SER B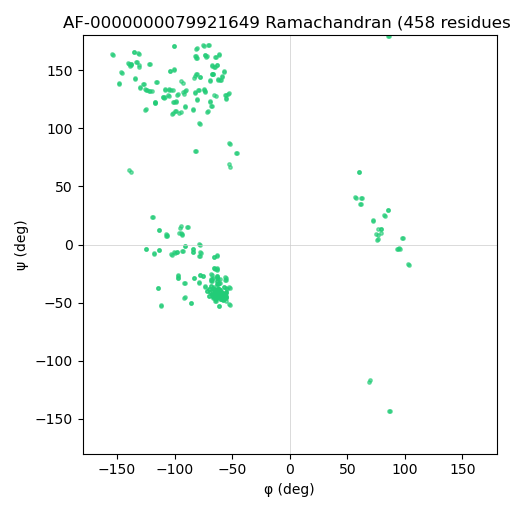 1 161 ? -3.152 -45.156 -12.805 1 92.75 161 SER B C 1
ATOM 3059 O O . SER B 1 161 ? -4.367 -45.219 -12.594 1 92.75 161 SER B O 1
ATOM 3061 N N . GLU B 1 162 ? -2.199 -45.125 -11.844 1 95.44 162 GLU B N 1
ATOM 3062 C CA . GLU B 1 162 ? -2.592 -45.156 -10.438 1 95.44 162 GLU B CA 1
ATOM 3063 C C . GLU B 1 162 ? -2.463 -43.75 -9.812 1 95.44 162 GLU B C 1
ATOM 3065 O O . GLU B 1 162 ? -1.573 -43 -10.18 1 95.44 162 GLU B O 1
ATOM 3070 N N . PRO B 1 163 ? -3.287 -43.531 -8.898 1 96.25 163 PRO B N 1
ATOM 3071 C CA . PRO B 1 163 ? -3.186 -42.25 -8.188 1 96.25 163 PRO B CA 1
ATOM 3072 C C . PRO B 1 163 ? -1.866 -42.094 -7.434 1 96.25 163 PRO B C 1
ATOM 3074 O O . PRO B 1 163 ? -1.242 -43.094 -7.062 1 96.25 163 PRO B O 1
ATOM 3077 N N . VAL B 1 164 ? -1.479 -40.844 -7.242 1 97.06 164 VAL B N 1
ATOM 3078 C CA . VAL B 1 164 ? -0.226 -40.531 -6.551 1 97.06 164 VAL B CA 1
ATOM 3079 C C . VAL B 1 164 ? -0.499 -39.656 -5.348 1 97.06 164 VAL B C 1
ATOM 3081 O O . VAL B 1 164 ? -1.282 -38.688 -5.434 1 97.06 164 VAL B O 1
ATOM 3084 N N . THR B 1 165 ? 0.066 -40 -4.23 1 97.31 165 THR B N 1
ATOM 3085 C CA . THR B 1 165 ? -0.015 -39.156 -3.029 1 97.31 165 THR B CA 1
ATOM 3086 C C . THR B 1 165 ? 1.17 -38.219 -2.949 1 97.31 165 THR B C 1
ATOM 3088 O O . THR B 1 165 ? 2.316 -38.625 -3.166 1 97.31 165 THR B O 1
ATOM 3091 N N . ALA B 1 166 ? 0.898 -36.938 -2.719 1 97.81 166 ALA B N 1
ATOM 3092 C CA . ALA B 1 166 ? 1.938 -35.938 -2.607 1 97.81 166 ALA B CA 1
ATOM 3093 C C . ALA B 1 166 ? 1.471 -34.75 -1.74 1 97.81 166 ALA B C 1
ATOM 3095 O O . ALA B 1 166 ? 0.297 -34.688 -1.371 1 97.81 166 ALA B O 1
ATOM 3096 N N . THR B 1 167 ? 2.387 -33.969 -1.302 1 98 167 THR B N 1
ATOM 3097 C CA . THR B 1 167 ? 2.088 -32.781 -0.498 1 98 167 THR B CA 1
ATOM 3098 C C . THR B 1 167 ? 2.092 -31.531 -1.362 1 98 167 THR B C 1
ATOM 3100 O O . THR B 1 167 ? 3.066 -31.25 -2.064 1 98 167 THR B O 1
ATOM 3103 N N . ILE B 1 168 ? 1.014 -30.812 -1.36 1 98.25 168 ILE B N 1
ATOM 3104 C CA . ILE B 1 168 ? 0.959 -29.547 -2.066 1 98.25 168 ILE B CA 1
ATOM 3105 C C . ILE B 1 168 ? 1.919 -28.547 -1.416 1 98.25 168 ILE B C 1
ATOM 3107 O O . ILE B 1 168 ? 1.861 -28.328 -0.204 1 98.25 168 ILE B O 1
ATOM 3111 N N . ARG B 1 169 ? 2.779 -27.938 -2.248 1 98.31 169 ARG B N 1
ATOM 3112 C CA . ARG B 1 169 ? 3.797 -27.062 -1.687 1 98.31 169 ARG B CA 1
ATOM 3113 C C . ARG B 1 169 ? 3.574 -25.609 -2.131 1 98.31 169 ARG B C 1
ATOM 3115 O O . ARG B 1 169 ? 3.83 -24.672 -1.369 1 98.31 169 ARG B O 1
ATOM 3122 N N . ARG B 1 170 ? 3.117 -25.469 -3.455 1 98.56 170 ARG B N 1
ATOM 3123 C CA . ARG B 1 170 ? 3.086 -24.109 -3.982 1 98.56 170 ARG B CA 1
ATOM 3124 C C . ARG B 1 170 ? 1.949 -23.938 -4.984 1 98.56 170 ARG B C 1
ATOM 3126 O O . ARG B 1 170 ? 1.646 -24.859 -5.75 1 98.56 170 ARG B O 1
ATOM 3133 N N . LEU B 1 171 ? 1.327 -22.844 -4.879 1 98.69 171 LEU B N 1
ATOM 3134 C CA . LEU B 1 171 ? 0.481 -22.344 -5.957 1 98.69 171 LEU B CA 1
ATOM 3135 C C . LEU B 1 171 ? 1.191 -21.25 -6.742 1 98.69 171 LEU B C 1
ATOM 3137 O O . LEU B 1 171 ? 1.441 -20.172 -6.211 1 98.69 171 LEU B O 1
ATOM 3141 N N . GLY B 1 172 ? 1.503 -21.578 -8 1 98 172 GLY B N 1
ATOM 3142 C CA . GLY B 1 172 ? 2.135 -20.562 -8.836 1 98 172 GLY B CA 1
ATOM 3143 C C . GLY B 1 172 ? 1.275 -19.328 -9.039 1 98 172 GLY B C 1
ATOM 3144 O O . GLY B 1 172 ? 0.068 -19.359 -8.789 1 98 172 GLY B O 1
ATOM 3145 N N . GLU B 1 173 ? 1.889 -18.266 -9.484 1 96.5 173 GLU B N 1
ATOM 3146 C CA . GLU B 1 173 ? 1.24 -16.953 -9.578 1 96.5 173 GLU B CA 1
ATOM 3147 C C . GLU B 1 173 ? -0.033 -17.031 -10.422 1 96.5 173 GLU B C 1
ATOM 3149 O O . GLU B 1 173 ? -1.062 -16.469 -10.047 1 96.5 173 GLU B O 1
ATOM 3154 N N . PRO B 1 174 ? -0.012 -17.766 -11.539 1 95.94 174 PRO B N 1
ATOM 3155 C CA . PRO B 1 174 ? -1.224 -17.797 -12.367 1 95.94 174 PRO B CA 1
ATOM 3156 C C . PRO B 1 174 ? -2.412 -18.422 -11.641 1 95.94 174 PRO B C 1
ATOM 3158 O O . PRO B 1 174 ? -3.562 -18.062 -11.906 1 95.94 174 PRO B O 1
ATOM 3161 N N . ALA B 1 175 ? -2.158 -19.312 -10.727 1 97.44 175 ALA B N 1
ATOM 3162 C CA . ALA B 1 175 ? -3.232 -19.969 -9.992 1 97.44 175 ALA B CA 1
ATOM 3163 C C . ALA B 1 175 ? -3.812 -19.062 -8.922 1 97.44 175 ALA B C 1
ATOM 3165 O O . ALA B 1 175 ? -4.848 -19.359 -8.32 1 97.44 175 ALA B O 1
ATOM 3166 N N . GLN B 1 176 ? -3.182 -17.938 -8.742 1 98.06 176 GLN B N 1
ATOM 3167 C CA . GLN B 1 176 ? -3.549 -17.078 -7.629 1 98.06 176 GLN B CA 1
ATOM 3168 C C . GLN B 1 176 ? -4.391 -15.891 -8.102 1 98.06 176 GLN B C 1
ATOM 3170 O O . GLN B 1 176 ? -4.969 -15.164 -7.289 1 98.06 176 GLN B O 1
ATOM 3175 N N . VAL B 1 177 ? -4.547 -15.672 -9.391 1 96.5 177 VAL B N 1
ATOM 3176 C CA . VAL B 1 177 ? -5.047 -14.43 -9.969 1 96.5 177 VAL B CA 1
ATOM 3177 C C . VAL B 1 177 ? -6.551 -14.312 -9.742 1 96.5 177 VAL B C 1
ATOM 3179 O O . VAL B 1 177 ? -7.066 -13.227 -9.484 1 96.5 177 VAL B O 1
ATOM 3182 N N . ASP B 1 178 ? -7.238 -15.438 -9.797 1 97.19 178 ASP B N 1
ATOM 3183 C CA . ASP B 1 178 ? -8.695 -15.43 -9.719 1 97.19 178 ASP B CA 1
ATOM 3184 C C . ASP B 1 178 ? -9.172 -15.766 -8.305 1 97.19 178 ASP B C 1
ATOM 3186 O O . ASP B 1 178 ? -9.094 -16.922 -7.871 1 97.19 178 ASP B O 1
ATOM 3190 N N . PRO B 1 179 ? -9.82 -14.766 -7.66 1 98.06 179 PRO B N 1
ATOM 3191 C CA . PRO B 1 179 ? -10.273 -15.016 -6.289 1 98.06 179 PRO B CA 1
ATOM 3192 C C . PRO B 1 179 ? -11.297 -16.156 -6.203 1 98.06 179 PRO B C 1
ATOM 3194 O O . PRO B 1 179 ? -11.344 -16.875 -5.199 1 98.06 179 PRO B O 1
ATOM 3197 N N . GLU B 1 180 ? -12.109 -16.266 -7.207 1 98.06 180 GLU B N 1
ATOM 3198 C CA . GLU B 1 180 ? -13.086 -17.359 -7.203 1 98.06 180 GLU B CA 1
ATOM 3199 C C . GLU B 1 180 ? -12.398 -18.719 -7.246 1 98.06 180 GLU B C 1
ATOM 3201 O O . GLU B 1 180 ? -12.805 -19.641 -6.551 1 98.06 180 GLU B O 1
ATOM 3206 N N . LEU B 1 181 ? -11.391 -18.797 -8.086 1 98 181 LEU B N 1
ATOM 3207 C CA . LEU B 1 181 ? -10.609 -20.031 -8.141 1 98 181 LEU B CA 1
ATOM 3208 C C . LEU B 1 181 ? -9.93 -20.297 -6.801 1 98 181 LEU B C 1
ATOM 3210 O O . LEU B 1 181 ? -9.953 -21.422 -6.297 1 98 181 LEU B O 1
ATOM 3214 N N . LEU B 1 182 ? -9.375 -19.312 -6.203 1 98.44 182 LEU B N 1
ATOM 3215 C CA . LEU B 1 182 ? -8.688 -19.484 -4.926 1 98.44 182 LEU B CA 1
ATOM 3216 C C . LEU B 1 182 ? -9.648 -19.938 -3.844 1 98.44 182 LEU B C 1
ATOM 3218 O O . LEU B 1 182 ? -9.289 -20.766 -2.992 1 98.44 182 LEU B O 1
ATOM 3222 N N . LEU B 1 183 ? -10.812 -19.391 -3.906 1 98 183 LEU B N 1
ATOM 3223 C CA . LEU B 1 183 ? -11.828 -19.797 -2.943 1 98 183 LEU B CA 1
ATOM 3224 C C . LEU B 1 183 ? -12.164 -21.281 -3.117 1 98 183 LEU B C 1
ATOM 3226 O O . LEU B 1 183 ? -12.297 -22.016 -2.133 1 98 183 LEU B O 1
ATOM 3230 N N . GLN B 1 184 ? -12.289 -21.719 -4.344 1 97.25 184 GLN B N 1
ATOM 3231 C CA . GLN B 1 184 ? -12.562 -23.125 -4.625 1 97.25 184 GLN B CA 1
ATOM 3232 C C . GLN B 1 184 ? -11.43 -24.016 -4.129 1 97.25 184 GLN B C 1
ATOM 3234 O O . GLN B 1 184 ? -11.672 -25.078 -3.555 1 97.25 184 GLN B O 1
ATOM 3239 N N . LEU B 1 185 ? -10.219 -23.594 -4.395 1 98.12 185 LEU B N 1
ATOM 3240 C CA . LEU B 1 185 ? -9.062 -24.344 -3.936 1 98.12 185 LEU B CA 1
ATOM 3241 C C . LEU B 1 185 ? -9.047 -24.453 -2.414 1 98.12 185 LEU B C 1
ATOM 3243 O O . LEU B 1 185 ? -8.812 -25.531 -1.863 1 98.12 185 LEU B O 1
ATOM 3247 N N . LYS B 1 186 ? -9.305 -23.375 -1.781 1 96.69 186 LYS B N 1
ATOM 3248 C CA . LYS B 1 186 ? -9.359 -23.344 -0.323 1 96.69 186 LYS B CA 1
ATOM 3249 C C . LYS B 1 186 ? -10.438 -24.281 0.211 1 96.69 186 LYS B C 1
AT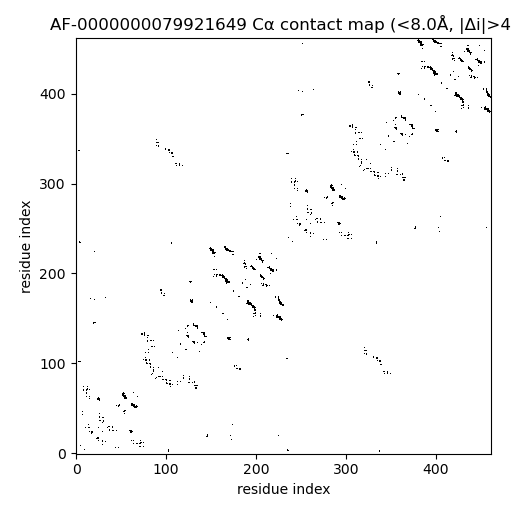OM 3251 O O . LYS B 1 186 ? -10.195 -25.031 1.159 1 96.69 186 LYS B O 1
ATOM 3256 N N . GLN B 1 187 ? -11.586 -24.25 -0.413 1 96.06 187 GLN B N 1
ATOM 3257 C CA . GLN B 1 187 ? -12.703 -25.078 0.01 1 96.06 187 GLN B CA 1
ATOM 3258 C C . GLN B 1 187 ? -12.414 -26.562 -0.23 1 96.06 187 GLN B C 1
ATOM 3260 O O . GLN B 1 187 ? -12.938 -27.422 0.478 1 96.06 187 GLN B O 1
ATOM 3265 N N . GLY B 1 188 ? -11.57 -26.812 -1.187 1 96.56 188 GLY B N 1
ATOM 3266 C CA . GLY B 1 188 ? -11.172 -28.188 -1.484 1 96.56 188 GLY B CA 1
ATOM 3267 C C . GLY B 1 188 ? -9.945 -28.625 -0.717 1 96.56 188 GLY B C 1
ATOM 3268 O O . GLY B 1 188 ? -9.484 -29.75 -0.875 1 96.56 188 GLY B O 1
ATOM 3269 N N . GLY B 1 189 ? -9.406 -27.734 0.067 1 96.94 189 GLY B N 1
ATOM 3270 C CA . GLY B 1 189 ? -8.227 -28.062 0.853 1 96.94 189 GLY B CA 1
ATOM 3271 C C . GLY B 1 189 ? -6.941 -28.016 0.043 1 96.94 189 GLY B C 1
ATOM 3272 O O . GLY B 1 189 ? -5.91 -28.531 0.481 1 96.94 189 GLY B O 1
ATOM 3273 N N . ILE B 1 190 ? -7.055 -27.516 -1.1 1 97.81 190 ILE B N 1
ATOM 3274 C CA . ILE B 1 190 ? -5.887 -27.453 -1.975 1 97.81 190 ILE B CA 1
ATOM 3275 C C . ILE B 1 190 ? -5.035 -26.234 -1.604 1 97.81 190 ILE B C 1
ATOM 3277 O O . ILE B 1 190 ? -5.109 -25.203 -2.26 1 97.81 190 ILE B O 1
ATOM 3281 N N . MET B 1 191 ? -4.25 -26.359 -0.596 1 97.69 191 MET B N 1
ATOM 3282 C CA . MET B 1 191 ? -3.41 -25.312 -0.015 1 97.69 191 MET B CA 1
ATOM 3283 C C . MET B 1 191 ? -2.025 -25.859 0.326 1 97.69 191 MET B C 1
ATOM 3285 O O . MET B 1 191 ? -1.856 -27.062 0.52 1 97.69 191 MET B O 1
ATOM 3289 N N . PRO B 1 192 ? -1.077 -24.906 0.354 1 98.12 192 PRO B N 1
ATOM 3290 C CA . PRO B 1 192 ? 0.261 -25.359 0.729 1 98.12 192 PRO B CA 1
ATOM 3291 C C . PRO B 1 192 ? 0.271 -26.125 2.051 1 98.12 192 PRO B C 1
ATOM 3293 O O . PRO B 1 192 ? -0.341 -25.688 3.027 1 98.12 192 PRO B O 1
ATOM 3296 N N . GLY B 1 193 ? 0.886 -27.297 2.064 1 96.94 193 GLY B N 1
ATOM 3297 C CA . GLY B 1 193 ? 0.993 -28.109 3.266 1 96.94 193 GLY B CA 1
ATOM 3298 C C . GLY B 1 193 ? 0.029 -29.281 3.279 1 96.94 193 GLY B C 1
ATOM 3299 O O . GLY B 1 193 ? 0.221 -30.234 4.031 1 96.94 193 GLY B O 1
ATOM 3300 N N . SER B 1 194 ? -0.978 -29.266 2.463 1 97.06 194 SER B N 1
ATOM 3301 C CA . SER B 1 194 ? -1.977 -30.328 2.432 1 97.06 194 SER B CA 1
ATOM 3302 C C . SER B 1 194 ? -1.454 -31.562 1.69 1 97.06 194 SER B C 1
ATOM 3304 O O . SER B 1 194 ? -0.734 -31.422 0.697 1 97.06 194 SER B O 1
ATOM 3306 N N . VAL B 1 195 ? -1.849 -32.688 2.182 1 96.94 195 VAL B N 1
ATOM 3307 C CA . VAL B 1 195 ? -1.562 -33.938 1.495 1 96.94 195 VAL B CA 1
ATOM 3308 C C . VAL B 1 195 ? -2.773 -34.344 0.667 1 96.94 195 VAL B C 1
ATOM 3310 O O . VAL B 1 195 ? -3.898 -34.406 1.173 1 96.94 195 VAL B O 1
ATOM 3313 N N . GLY B 1 196 ? -2.48 -34.625 -0.574 1 96.88 196 GLY B N 1
ATOM 3314 C CA . GLY B 1 196 ? -3.572 -35 -1.451 1 96.88 196 GLY B CA 1
ATOM 3315 C C . GLY B 1 196 ? -3.238 -36.219 -2.324 1 96.88 196 GLY B C 1
ATOM 3316 O O . GLY B 1 196 ? -2.105 -36.688 -2.312 1 96.88 196 GLY B O 1
ATOM 3317 N N . VAL B 1 197 ? -4.266 -36.75 -2.895 1 97.38 197 VAL B N 1
ATOM 3318 C CA . VAL B 1 197 ? -4.172 -37.781 -3.902 1 97.38 197 VAL B CA 1
ATOM 3319 C C . VAL B 1 197 ? -4.539 -37.219 -5.273 1 97.38 197 VAL B C 1
ATOM 3321 O O . VAL B 1 197 ? -5.555 -36.562 -5.422 1 97.38 197 VAL B O 1
ATOM 3324 N N . PHE B 1 198 ? -3.697 -37.562 -6.273 1 98.06 198 PHE B N 1
ATOM 3325 C CA . PHE B 1 198 ? -3.818 -36.969 -7.586 1 98.06 198 PHE B CA 1
ATOM 3326 C C . PHE B 1 198 ? -3.896 -38 -8.68 1 98.06 198 PHE B C 1
ATOM 3328 O O . PHE B 1 198 ? -3.191 -39.031 -8.625 1 98.06 198 PHE B O 1
ATOM 3335 N N . SER B 1 199 ? -4.746 -37.812 -9.633 1 97.31 199 SER B N 1
ATOM 3336 C CA . SER B 1 199 ? -4.875 -38.719 -10.758 1 97.31 199 SER B CA 1
ATOM 3337 C C . SER B 1 199 ? -5.242 -37.969 -12.039 1 97.31 199 SER B C 1
ATOM 3339 O O . SER B 1 199 ? -5.895 -36.938 -11.984 1 97.31 199 SER B O 1
ATOM 3341 N N . PRO B 1 200 ? -4.754 -38.531 -13.141 1 97.25 200 PRO B N 1
ATOM 3342 C CA . PRO B 1 200 ? -5.137 -37.906 -14.406 1 97.25 200 PRO B CA 1
ATOM 3343 C C . PRO B 1 200 ? -6.613 -38.094 -14.742 1 97.25 200 PRO B C 1
ATOM 3345 O O . PRO B 1 200 ? -7.18 -39.156 -14.453 1 97.25 200 PRO B O 1
ATOM 3348 N N . ALA B 1 201 ? -7.234 -37.094 -15.289 1 94.56 201 ALA B N 1
ATOM 3349 C CA . ALA B 1 201 ? -8.609 -37.156 -15.766 1 94.56 201 ALA B CA 1
ATOM 3350 C C . ALA B 1 201 ? -8.758 -36.406 -17.094 1 94.56 201 ALA B C 1
ATOM 3352 O O . ALA B 1 201 ? -9.492 -35.406 -17.188 1 94.56 201 ALA B O 1
ATOM 3353 N N . GLY B 1 202 ? -8.07 -36.906 -18.156 1 93.12 202 GLY B N 1
ATOM 3354 C CA . GLY B 1 202 ? -8.117 -36.25 -19.453 1 93.12 202 GLY B CA 1
ATOM 3355 C C . GLY B 1 202 ? -7.402 -34.906 -19.469 1 93.12 202 GLY B C 1
ATOM 3356 O O . GLY B 1 202 ? -6.207 -34.844 -19.188 1 93.12 202 GLY B O 1
ATOM 3357 N N . SER B 1 203 ? -8.188 -33.938 -19.734 1 96 203 SER B N 1
ATOM 3358 C CA . SER B 1 203 ? -7.633 -32.594 -19.766 1 96 203 SER B CA 1
ATOM 3359 C C . SER B 1 203 ? -7.688 -31.938 -18.391 1 96 203 SER B C 1
ATOM 3361 O O . SER B 1 203 ? -7.508 -30.719 -18.25 1 96 203 SER B O 1
ATOM 3363 N N . TYR B 1 204 ? -7.914 -32.812 -17.391 1 97.69 204 TYR B N 1
ATOM 3364 C CA . TYR B 1 204 ? -7.996 -32.344 -16 1 97.69 204 TYR B CA 1
ATOM 3365 C C . TYR B 1 204 ? -7.117 -33.219 -15.094 1 97.69 204 TYR B C 1
ATOM 3367 O O . TYR B 1 204 ? -6.59 -34.25 -15.523 1 97.69 204 TYR B O 1
ATOM 3375 N N . VAL B 1 205 ? -6.848 -32.75 -13.922 1 98.19 205 VAL B N 1
ATOM 3376 C CA . VAL B 1 205 ? -6.266 -33.5 -12.82 1 98.19 205 VAL B CA 1
ATOM 3377 C C . VAL B 1 205 ? -7.25 -33.562 -11.656 1 98.19 205 VAL B C 1
ATOM 3379 O O . VAL B 1 205 ? -7.762 -32.531 -11.219 1 98.19 205 VAL B O 1
ATOM 3382 N N . LEU B 1 206 ? -7.59 -34.75 -11.234 1 97.62 206 LEU B N 1
ATOM 3383 C CA . LEU B 1 206 ? -8.414 -34.906 -10.047 1 97.62 206 LEU B CA 1
ATOM 3384 C C . LEU B 1 206 ? -7.578 -34.781 -8.781 1 97.62 206 LEU B C 1
ATOM 3386 O O . LEU B 1 206 ? -6.547 -35.438 -8.641 1 97.62 206 LEU B O 1
ATOM 3390 N N . VAL B 1 207 ? -8 -33.875 -7.926 1 98 207 VAL B N 1
ATOM 3391 C CA . VAL B 1 207 ? -7.301 -33.594 -6.672 1 98 207 VAL B CA 1
ATOM 3392 C C . VAL B 1 207 ? -8.211 -33.938 -5.492 1 98 207 VAL B C 1
ATOM 3394 O O . VAL B 1 207 ? -9.305 -33.375 -5.371 1 98 207 VAL B O 1
ATOM 3397 N N . GLN B 1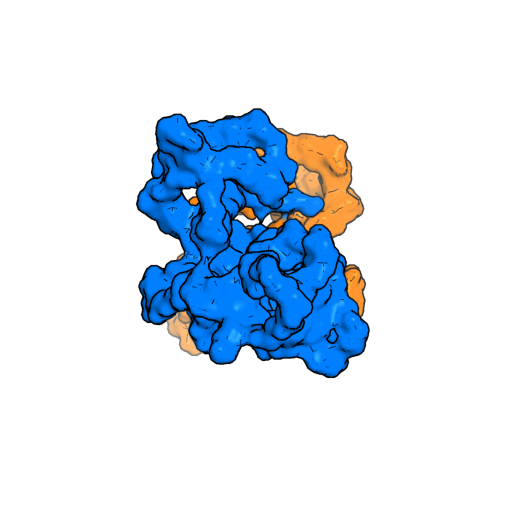 208 ? -7.75 -34.781 -4.691 1 96.94 208 GLN B N 1
ATOM 3398 C CA . GLN B 1 208 ? -8.492 -35.156 -3.486 1 96.94 208 GLN B CA 1
ATOM 3399 C C . GLN B 1 208 ? -7.637 -34.969 -2.238 1 96.94 208 GLN B C 1
ATOM 3401 O O . GLN B 1 208 ? -6.578 -35.594 -2.115 1 96.94 208 GLN B O 1
ATOM 3406 N N . VAL B 1 209 ? -8.094 -34.062 -1.429 1 96.06 209 VAL B N 1
ATOM 3407 C CA . VAL B 1 209 ? -7.414 -33.844 -0.16 1 96.06 209 VAL B CA 1
ATOM 3408 C C . VAL B 1 209 ? -8.227 -34.438 0.981 1 96.06 209 VAL B C 1
ATOM 3410 O O . VAL B 1 209 ? -9.445 -34.312 1.022 1 96.06 209 VAL B O 1
ATOM 3413 N N . ASP B 1 210 ? -7.477 -35.156 1.804 1 87.25 210 ASP B N 1
ATOM 3414 C CA . ASP B 1 210 ? -8.148 -35.812 2.902 1 87.25 210 ASP B CA 1
ATOM 3415 C C . ASP B 1 210 ? -8.953 -34.844 3.75 1 87.25 210 ASP B C 1
ATOM 3417 O O . ASP B 1 210 ? -8.453 -33.781 4.133 1 87.25 210 ASP B O 1
ATOM 3421 N N . GLY B 1 211 ? -10.18 -35.188 3.963 1 88.69 211 GLY B N 1
ATOM 3422 C CA . GLY B 1 211 ? -11.016 -34.375 4.84 1 88.69 211 GLY B CA 1
ATOM 3423 C C . GLY B 1 211 ? -11.852 -33.375 4.09 1 88.69 211 GLY B C 1
ATOM 3424 O O . GLY B 1 211 ? -12.664 -32.656 4.691 1 88.69 211 GLY B O 1
ATOM 3425 N N . PHE B 1 212 ? -11.734 -33.25 2.771 1 91.5 212 PHE B N 1
ATOM 3426 C CA . PHE B 1 212 ? -12.414 -32.188 2.053 1 91.5 212 PHE B CA 1
ATOM 3427 C C . PHE B 1 212 ? -13.383 -32.75 1.021 1 91.5 212 PHE B C 1
ATOM 3429 O O . PHE B 1 212 ? -13.789 -32.062 0.088 1 91.5 212 PHE B O 1
ATOM 3436 N N . GLY B 1 213 ? -13.852 -33.938 1.167 1 83.69 213 GLY B N 1
ATOM 3437 C CA . GLY B 1 213 ? -14.93 -34.469 0.336 1 83.69 213 GLY B CA 1
ATOM 3438 C C . GLY B 1 213 ? -14.43 -35.094 -0.952 1 83.69 213 GLY B C 1
ATOM 3439 O O . GLY B 1 213 ? -13.391 -35.75 -0.966 1 83.69 213 GLY B O 1
ATOM 3440 N N . GLU B 1 214 ? -15.32 -34.875 -2.119 1 85.25 214 GLU B N 1
ATOM 3441 C CA . GLU B 1 214 ? -15.164 -35.625 -3.357 1 85.25 214 GLU B CA 1
ATOM 3442 C C . GLU B 1 214 ? -14.008 -35.094 -4.195 1 85.25 214 GLU B C 1
ATOM 3444 O O . GLU B 1 214 ? -13.633 -35.688 -5.207 1 85.25 214 GLU B O 1
ATOM 3449 N N . GLY B 1 215 ? -13.375 -34.125 -3.736 1 90.94 215 GLY B N 1
ATOM 3450 C CA . GLY B 1 215 ? -12.242 -33.594 -4.488 1 90.94 215 GLY B CA 1
ATOM 3451 C C . GLY B 1 215 ? -12.648 -32.562 -5.539 1 90.94 215 GLY B C 1
ATOM 345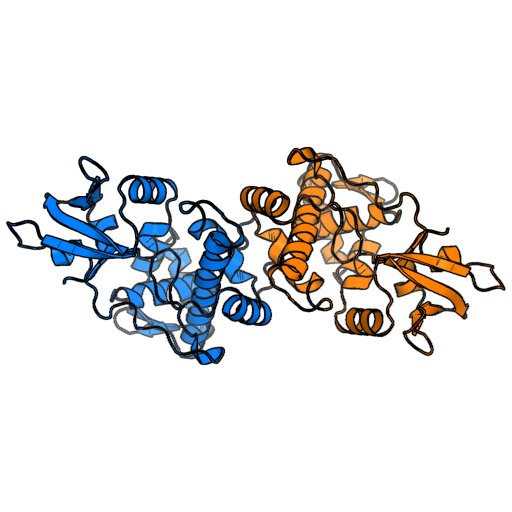2 O O . GLY B 1 215 ? -13.82 -32.188 -5.637 1 90.94 215 GLY B O 1
ATOM 3453 N N . LEU B 1 216 ? -11.617 -32.031 -6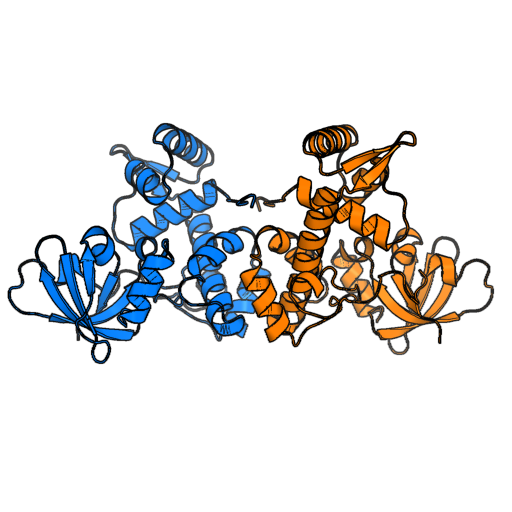.254 1 96.06 216 LEU B N 1
ATOM 3454 C CA . LEU B 1 216 ? -11.781 -31.016 -7.301 1 96.06 216 LEU B CA 1
ATOM 3455 C C . LEU B 1 216 ? -11.047 -31.438 -8.57 1 96.06 216 LEU B C 1
ATOM 3457 O O . LEU B 1 216 ? -9.93 -31.953 -8.516 1 96.06 216 LEU B O 1
ATOM 3461 N N . GLU B 1 217 ? -11.719 -31.266 -9.742 1 97.12 217 GLU B N 1
ATOM 3462 C CA . GLU B 1 217 ? -11.047 -31.406 -11.023 1 97.12 217 GLU B CA 1
ATOM 3463 C C . GLU B 1 217 ? -10.492 -30.078 -11.516 1 97.12 217 GLU B C 1
ATOM 3465 O O . GLU B 1 217 ? -11.25 -29.141 -11.766 1 97.12 217 GLU B O 1
ATOM 3470 N N . LEU B 1 218 ? -9.242 -30.078 -11.656 1 98.12 218 LEU B N 1
ATOM 3471 C CA . LEU B 1 218 ? -8.586 -28.859 -12.117 1 98.12 218 LEU B CA 1
ATOM 3472 C C . LEU B 1 218 ? -8.148 -29 -13.57 1 98.12 218 LEU B C 1
ATOM 3474 O O . LEU B 1 218 ? -7.488 -29.969 -13.938 1 98.12 218 LEU B O 1
ATOM 3478 N N . PRO B 1 219 ? -8.539 -28.016 -14.375 1 97.88 219 PRO B N 1
ATOM 3479 C CA . PRO B 1 219 ? -7.992 -28.031 -15.734 1 97.88 219 PRO B CA 1
ATOM 3480 C C . PRO B 1 219 ? -6.469 -28.016 -15.758 1 97.88 219 PRO B C 1
ATOM 3482 O O . PRO B 1 219 ? -5.844 -27.375 -14.898 1 97.88 219 PRO B O 1
ATOM 3485 N N . ASN B 1 220 ? -5.891 -28.641 -16.766 1 97.81 220 ASN B N 1
ATOM 3486 C CA . ASN B 1 220 ? -4.438 -28.719 -16.875 1 97.81 220 ASN B CA 1
ATOM 3487 C C . ASN B 1 220 ? -3.799 -27.328 -16.859 1 97.81 220 ASN B C 1
ATOM 3489 O O . ASN B 1 220 ? -2.691 -27.156 -16.344 1 97.81 220 ASN B O 1
ATOM 3493 N N . GLU B 1 221 ? -4.531 -26.344 -17.312 1 95.94 221 GLU B N 1
ATOM 3494 C CA . GLU B 1 221 ? -4.035 -24.969 -17.359 1 95.94 221 GLU B CA 1
ATOM 3495 C C . GLU B 1 221 ? -3.842 -24.422 -15.945 1 95.94 221 GLU B C 1
ATOM 3497 O O . GLU B 1 221 ? -2.969 -23.578 -15.719 1 95.94 221 GLU B O 1
ATOM 3502 N N . VAL B 1 222 ? -4.629 -24.906 -15.023 1 97.56 222 VAL B N 1
ATOM 3503 C CA . VAL B 1 222 ? -4.523 -24.516 -13.625 1 97.56 222 VAL B CA 1
ATOM 3504 C C . VAL B 1 222 ? -3.586 -25.453 -12.883 1 97.56 222 VAL B C 1
ATOM 3506 O O . VAL B 1 222 ? -2.674 -25.016 -12.18 1 97.56 222 VAL B O 1
ATOM 3509 N N . ALA B 1 223 ? -3.742 -26.766 -13.109 1 98.44 223 ALA B N 1
ATOM 3510 C CA . ALA B 1 223 ? -2.99 -27.812 -12.414 1 98.44 223 ALA B CA 1
ATOM 3511 C C . ALA B 1 223 ? -1.496 -27.688 -12.703 1 98.44 223 ALA B C 1
ATOM 3513 O O . ALA B 1 223 ? -0.666 -28.031 -11.852 1 98.44 223 ALA B O 1
ATOM 3514 N N . GLY B 1 224 ? -1.22 -27.172 -13.867 1 97.94 224 GLY B N 1
ATOM 3515 C CA . GLY B 1 224 ? 0.171 -26.969 -14.25 1 97.94 224 GLY B CA 1
ATOM 3516 C C . GLY B 1 224 ? 0.883 -25.938 -13.406 1 97.94 224 GLY B C 1
ATOM 3517 O O . GLY B 1 224 ? 2.113 -25.844 -13.422 1 97.94 224 GLY B O 1
ATOM 3518 N N . HIS B 1 225 ? 0.134 -25.172 -12.57 1 98.19 225 HIS B N 1
ATOM 3519 C CA . HIS B 1 225 ? 0.705 -24.141 -11.719 1 98.19 225 HIS B CA 1
ATOM 3520 C C . HIS B 1 225 ? 0.567 -24.5 -10.242 1 98.19 225 HIS B C 1
ATOM 3522 O O . HIS B 1 225 ? 0.715 -23.641 -9.375 1 98.19 225 HIS B O 1
ATOM 3528 N N . ILE B 1 226 ? 0.224 -25.719 -9.969 1 98.62 226 ILE B N 1
ATOM 3529 C CA . ILE B 1 226 ? 0.22 -26.25 -8.609 1 98.62 226 ILE B CA 1
ATOM 3530 C C . ILE B 1 226 ? 1.357 -27.25 -8.445 1 98.62 226 ILE B C 1
ATOM 3532 O O . ILE B 1 226 ? 1.464 -28.219 -9.219 1 98.62 226 ILE B O 1
ATOM 3536 N N . PHE B 1 227 ? 2.18 -27.016 -7.445 1 98.75 227 PHE B N 1
ATOM 3537 C CA . PHE B 1 227 ? 3.412 -27.781 -7.297 1 98.75 227 PHE B CA 1
ATOM 3538 C C . PHE B 1 227 ? 3.381 -28.625 -6.027 1 98.75 227 PHE B C 1
ATOM 3540 O O . PHE B 1 227 ? 2.914 -28.172 -4.984 1 98.75 227 PHE B O 1
ATOM 3547 N N . VAL B 1 228 ? 3.891 -29.844 -6.156 1 98.56 228 VAL B N 1
ATOM 3548 C CA . VAL B 1 228 ? 3.811 -30.797 -5.055 1 98.56 228 VAL B CA 1
ATOM 3549 C C . VAL B 1 228 ? 5.184 -31.422 -4.816 1 98.56 228 VAL B C 1
ATOM 3551 O O . VAL B 1 228 ? 6.059 -31.375 -5.68 1 98.56 228 VAL B O 1
ATOM 3554 N N . GLU B 1 229 ? 5.348 -31.797 -3.664 1 97.88 229 GLU B N 1
ATOM 3555 C CA . GLU B 1 229 ? 6.5 -32.594 -3.266 1 97.88 229 GLU B CA 1
ATOM 3556 C C . GLU B 1 229 ? 6.102 -34.031 -2.967 1 97.88 229 GLU B C 1
ATOM 3558 O O . GLU B 1 229 ? 5.121 -34.281 -2.26 1 97.88 229 GLU B O 1
ATOM 3563 N N . THR B 1 230 ? 6.758 -34.938 -3.584 1 92.94 230 THR B N 1
ATOM 3564 C CA . THR B 1 230 ? 6.496 -36.344 -3.309 1 92.94 230 THR B CA 1
ATOM 3565 C C . THR B 1 230 ? 7.258 -36.812 -2.068 1 92.94 230 THR B C 1
ATOM 3567 O O . THR B 1 230 ? 8.375 -36.344 -1.817 1 92.94 230 THR B O 1
ATOM 3570 N N . PRO B 1 231 ? 6.594 -37.719 -1.253 1 82.94 231 PRO B N 1
ATOM 3571 C CA . PRO B 1 231 ? 7.297 -38.25 -0.077 1 82.94 231 PRO B CA 1
ATOM 3572 C C . PRO B 1 231 ? 8.602 -38.938 -0.435 1 82.94 231 PRO B C 1
ATOM 3574 O O . PRO B 1 231 ? 8.734 -39.5 -1.532 1 82.94 231 PRO B O 1
#

Solvent-accessible surface area (backbone atoms only — not comparable to full-atom values): 24065 Å² total; per-residue (Å²): 126,74,74,68,68,58,63,68,58,51,52,37,32,48,42,50,51,29,51,49,71,73,38,83,35,31,68,66,55,50,21,66,73,68,71,44,51,67,69,59,44,50,51,51,50,51,50,35,35,75,71,52,27,35,44,76,42,96,86,53,37,55,40,67,30,74,63,22,42,51,54,17,36,52,40,46,25,38,24,33,49,38,25,37,46,34,42,76,68,55,56,44,55,78,38,50,24,55,60,52,15,68,38,46,26,71,53,62,51,69,71,54,51,55,35,46,36,61,74,59,68,60,67,44,49,23,84,40,38,40,47,30,49,64,32,46,82,76,75,43,76,62,37,67,62,67,52,63,78,46,44,30,46,48,70,68,27,56,93,46,91,63,69,44,68,32,31,32,42,24,49,35,71,81,49,45,67,43,39,69,56,32,44,50,31,56,66,32,48,64,42,55,74,31,55,30,38,34,33,64,53,86,71,24,36,37,40,32,21,80,92,35,72,94,40,47,76,32,44,44,85,47,30,53,31,29,24,26,28,69,126,123,74,74,68,66,59,62,69,58,52,53,37,32,47,44,52,52,29,51,48,69,72,37,84,34,32,66,66,56,50,20,65,75,68,71,44,52,67,68,58,44,52,52,52,51,50,52,36,34,75,70,52,28,35,44,75,42,98,87,54,38,56,38,68,30,73,63,22,42,51,54,17,36,52,39,47,24,38,24,33,50,38,25,37,45,33,41,76,69,54,57,44,56,78,40,50,24,53,62,51,14,67,39,46,27,69,52,63,52,69,70,54,50,56,37,48,35,60,75,60,68,59,67,44,50,23,83,41,39,40,46,30,50,64,31,46,82,76,75,42,76,63,38,68,62,66,53,64,77,46,45,29,46,48,70,69,28,56,94,47,90,62,70,44,67,30,30,31,41,26,50,34,70,80,49,46,69,43,39,68,57,32,43,50,30,55,66,31,45,63,43,54,75,30,55,31,40,34,32,64,53,85,72,24,36,36,40,32,20,80,91,35,70,94,41,47,75,32,46,44,84,46,30,53,30,30,27,26,28,69,128

Nearest PDB structures (foldseek):
  7b20-assembly1_C  TM=9.417E-01  e=5.124E-27  Saccharopolyspora erythraea NRRL 2338
  7b1v-assembly1_B  TM=9.445E-01  e=9.414E-27  Saccharopolyspora erythraea NRRL 2338
  7b25-assembly1_C  TM=9.433E-01  e=7.546E-27  Saccharopolyspora erythraea NRRL 2338
  7b24-assembly1_B  TM=9.380E-01  e=7.546E-27  Saccharopolyspora erythraea NRRL 2338
  1c0w-assembly1_B  TM=9.375E-01  e=5.439E-24  Corynebacterium diphtheriae

Organism: NCBI:txid2079792

Secondary structure (DSSP, 8-state):
------HHHHHHHHHHHHHHTT---BHHHHHHHHT--HHHHHHHHHHHHHTTSEEE-TTSBEEE-HHHHHHHHHHHHHHHHHHHIIIIII---HHHHHHHHHHHTTT--HHHHHHHHHHTT---B-TTS-B-TTGGGGTSPPPPPTTTT-EEHHHHHTT-SS-EEEEEEEE-GGGGS-HHHHHHHHHTT-STT-EEEEEEETTEEEEEETTSTT-EEEEHHHHTTEEEE--/------HHHHHHHHHHHHHHTT----HHHHHHHHT--HHHHHHHHHHHHHTTSEEE-TTS-EEE-HHHHHHHHHHHHHHHHHHHIIIIII---HHHHHHHHHHHTTT--HHHHHHHHHHTT---B-TTSPBPTTGGGGTSPPPPPTTTT-EEHHHHHTT-SS-EEEEEEEE-GGGGS-HHHHHHHHHTT-STT-EEEEEEETTEEEEEETTSTT-EEEEHHHHTTEEEE--

Sequence (462 aa):
MTDLIDTTEMYLRTILELEEENIVPLRARISERLSHSGPTVSQTVGRMERDGLVVVSGDRHLELTPTGRSKAVHVMRKHRLAERLLSDVIGLEWEYVHEEACRWEHVMSEQVERKLLAMLNHPTESPYGNPIPGLDELGDTPAGAFAHGVTNLVELVRGRSEPVTATIRRLGEPAQVDPELLLQLKQGGIMPGSVGVFSPAGSYVLVQVDGFGEGLELPNEVAGHIFVETPMTDLIDTTEMYLRTILELEEENIVPLRARISERLSHSGPTVSQTVGRMERDGLVVVSGDRHLELTPTGRSKAVHVMRKHRLAERLLSDVIGLEWEYVHEEACRWEHVMSEQVERKLLAMLNHPTESPYGNPIPGLDELGDTPAGAFAHGVTNLVELVRGRSEPVTATIRRLGEPAQVDPELLLQLKQGGIMPGSVGVFSPAGSYVLVQVDGFGEGLELPNEVAGHIFVETP

Radius of gyration: 26.16 Å; Cα contacts (8 Å, |Δi|>4): 848; chains: 2; bounding box: 42×85×61 Å

InterPro domains:
  IPR001367 Iron dependent repressor, metal binding and dimerisation domain [PF02742] (65-133)
  IPR008988 Transcriptional repressor, C-terminal [SSF50037] (130-229)
  IPR022687 DTXR-type, HTH domain [PF01325] (3-62)
  IPR022687 DTXR-type, HTH domain [PS50944] (1-65)
  IPR022689 Iron dependent repressor [SM00529] (26-125)
  IPR036388 Winged helix-like DNA-binding domain superfamily [G3DSA:1.10.10.10] (1-72)
  IPR036390 Winged helix DNA-binding domain superfamily [SSF46785] (2-62)
  IPR036421 Iron dependent repressor, metal binding and dimerisation domain superfamily [G3DSA:1.10.60.10] (74-134)
  IPR036421 Iron dependent repressor, metal binding and dimerisation domain superfamily [SSF47979] (65-138)
  IPR038157 Ferrous iron transporter, core domain [G3DSA:2.30.30.90] (135-230)
  IPR050536 MntR/IdeR Metal-Dependent Regulators [PTHR33238] (1-136)

Foldseek 3Di:
DPLPADPLLLLLLQCVLCVLLPHFAALVSSCVLVVNDSVVSVVSVVVCVVVVQWDQDPVRTIDGDPNNNVSNLQLQLQLQLQLCCCCVPVNDDNLCSNVVSSSRSVPDDPVVSLVSCVVSVNDQGHQFQAGRADVVVSPDDHHDRSPPQKAFQCVVAPPPPDKAKWFWRGARPSCNNGSVSVVVCVLQVVGHGFIWIWHDDDQWIFTHTPPRPPTDTHGCVRSSRIMTHHD/DPLPADPLLLLLLQCVLCVLLPHFAALVSSCVLVVNDSVVSVVSVVVCVVVVQWDQDPVRTIDGDPNNNVSNLQLQLQLQLQLCCCCVPVNDDNLCSNVVSSSRSVPDDVVVSLVSCVVSVNDQGHQFQAGRADVVVSPDDHHDRSPPQKAFQCVVAPPPPDKAKWFWRGARPSQNNGSVSVVVCVLQVVGHGFIWIWHDDVQWIFTHTPPRPPTDTHGCVRSSRIMTHHD